Protein AF-A0A918GJ52-F1 (afdb_monomer_lite)

InterPro domains:
  IPR002933 Peptidase M20 [PF01546] (80-151)
  IPR011701 Major facilitator superfamily [PF07690] (220-352)
  IPR036259 MFS transporter superfamily [SSF103473] (216-361)
  IPR036264 Bacterial exopeptidase dimerisation domain [SSF55031] (168-223)
  IPR052030 Peptidase M20/M20A family hydrolases [PTHR30575] (4-223)

Radius of gyration: 31.85 Å; chains: 1; bounding box: 76×54×103 Å

pLDDT: mean 85.2, std 14.19, range [38.44, 98.62]

Organism: Streptomyces griseoviridis (NCBI:txid45398)

Secondary structure (DSSP, 8-state):
-HHHHHHHHHHHHHHTHHHHHHHHHHHHHS--BTT--HHHHHHTHHHHHHTT-EEEEEEETTEEEEEE---SEEEEEEE---BBTTTBSTT-HHHHHHHHHHHHHHHHTTHHHHTEEEEEEE---TTTT-HHHHHHHTTTTTT-SEEE-----SS--SS--PPP----------B---TTT-GGG-B-HHHHHHHHHHHHHHHGGGS-TT-------TT-THHHHHHHHHHHHHHH-HHHHHHHHHHHHHHHHHHHHHHHTT-HHHHHHHHHHHHHHHHHHHHHHHHHHHHHS-TTTHHHHHHHHHHHHHHHHTTHHHHHHHHHHHHH--TTTHHHHHHHHHHHHHHHHHHSPP-TTS-SS-GGGTTTS-----------

Sequence (380 aa):
MSGALKAAARAAVDRHAEELIALSERLHADPETAWEEHRAAASVPGLLDRAGFDVTAAYLDTAFHARFGSGPVRIALCAEYDALPGLGHACGHNLIAASSVGAALGLAAVADDAGLTVEVYGTPAEEGGGGKIEMLDRGAFTGVDLAMMVHPAPVDVAEARPFAVSHSRISCTGRSAHAAAYPETGINAADAFTVAQVAIGLLRQQLPASARVHGVVTHAGDALLVPVFGRLSDRVGREPVFVAATTALLVLSTPAFLLMRTGLAGTWIAGLLLGAILAAILGTYAVWSAEIFPTRTRQSGLSVAYNITAALFAGTVPYLMTVLVSATGSTLVPGPYLMVFATGGLAAALTLKETAGRALLRPEDVDGVPAGPRRRAGAA

Structure (mmCIF, N/CA/C/O backbone):
data_AF-A0A918GJ52-F1
#
_entry.id   AF-A0A918GJ52-F1
#
loop_
_atom_site.group_PDB
_atom_site.id
_atom_site.type_symbol
_atom_site.label_atom_id
_atom_site.label_alt_id
_atom_site.label_comp_id
_atom_site.label_asym_id
_atom_site.label_entity_id
_atom_site.label_seq_id
_atom_site.pdbx_PDB_ins_code
_atom_site.Cartn_x
_atom_site.Cartn_y
_atom_site.Cartn_z
_atom_site.occupancy
_atom_site.B_iso_or_equiv
_atom_site.auth_seq_id
_atom_site.auth_comp_id
_atom_site.auth_asym_id
_atom_site.auth_atom_id
_atom_site.pdbx_PDB_model_num
ATOM 1 N N . MET A 1 1 ? -16.037 5.604 40.575 1.00 59.56 1 MET A N 1
ATOM 2 C CA . MET A 1 1 ? -16.653 5.085 39.333 1.00 59.56 1 MET A CA 1
ATOM 3 C C . MET A 1 1 ? -15.632 4.785 38.241 1.00 59.56 1 MET A C 1
ATOM 5 O O . MET A 1 1 ? -15.554 3.632 37.849 1.00 59.56 1 MET A O 1
ATOM 9 N N . SER A 1 2 ? -14.797 5.736 37.794 1.00 75.75 2 SER A N 1
ATOM 10 C CA . SER A 1 2 ? -13.899 5.501 36.641 1.00 75.75 2 SER A CA 1
ATOM 11 C C . SER A 1 2 ? -12.912 4.333 36.806 1.00 75.75 2 SER A C 1
ATOM 13 O O . SER A 1 2 ? -12.645 3.625 35.842 1.00 75.75 2 SER A O 1
ATOM 15 N N . GLY A 1 3 ? -12.397 4.085 38.017 1.00 91.56 3 GLY A N 1
ATOM 16 C CA . GLY A 1 3 ? -11.470 2.974 38.274 1.00 91.56 3 GLY A CA 1
ATOM 17 C C . GLY A 1 3 ? -12.088 1.584 38.081 1.00 91.56 3 GLY A C 1
ATOM 18 O O . GLY A 1 3 ? -11.428 0.701 37.541 1.00 91.56 3 GLY A O 1
ATOM 19 N N . ALA A 1 4 ? -13.357 1.403 38.463 1.00 94.62 4 ALA A N 1
ATOM 20 C CA . ALA A 1 4 ? -14.058 0.128 38.311 1.00 94.62 4 ALA A CA 1
ATOM 21 C C . ALA A 1 4 ? -14.344 -0.180 36.834 1.00 94.62 4 ALA A C 1
ATOM 23 O O . ALA A 1 4 ? -14.074 -1.288 36.383 1.00 94.62 4 ALA A O 1
ATOM 24 N N . LEU A 1 5 ? -14.782 0.824 36.065 1.00 96.12 5 LEU A N 1
ATOM 25 C CA . LEU A 1 5 ? -15.005 0.685 34.622 1.00 96.12 5 LEU A CA 1
ATOM 26 C C . LEU A 1 5 ? -13.702 0.371 33.877 1.00 96.12 5 LEU A C 1
ATOM 28 O O . LEU A 1 5 ? -13.667 -0.536 33.054 1.00 96.12 5 LEU A O 1
ATOM 32 N N . LYS A 1 6 ? -12.596 1.047 34.219 1.00 96.12 6 LYS A N 1
ATOM 33 C CA . LYS A 1 6 ? -11.273 0.734 33.649 1.00 96.12 6 LYS A CA 1
ATOM 34 C C . LYS A 1 6 ? -10.847 -0.709 33.931 1.00 96.12 6 LYS A C 1
ATOM 36 O O . LYS A 1 6 ? -10.320 -1.371 33.041 1.00 96.12 6 LYS A O 1
ATOM 41 N N . ALA A 1 7 ? -11.074 -1.199 35.150 1.00 97.50 7 ALA A N 1
ATOM 42 C CA . ALA A 1 7 ? -10.761 -2.578 35.512 1.00 97.50 7 ALA A CA 1
ATOM 43 C C . ALA A 1 7 ? -11.649 -3.589 34.766 1.00 97.50 7 ALA A C 1
ATOM 45 O O . ALA A 1 7 ? -11.137 -4.595 34.282 1.00 97.50 7 ALA A O 1
ATOM 46 N N . ALA A 1 8 ? -12.948 -3.306 34.624 1.00 97.25 8 ALA A N 1
ATOM 47 C CA . ALA A 1 8 ? -13.889 -4.152 33.890 1.00 97.25 8 ALA A CA 1
ATOM 48 C C . ALA A 1 8 ? -13.548 -4.235 32.393 1.00 97.25 8 ALA A C 1
ATOM 50 O O . ALA A 1 8 ? -13.480 -5.336 31.846 1.00 97.25 8 ALA A O 1
ATOM 51 N N . ALA A 1 9 ? -13.250 -3.094 31.764 1.00 97.31 9 ALA A N 1
ATOM 52 C CA . ALA A 1 9 ? -12.813 -3.034 30.372 1.00 97.31 9 ALA A CA 1
ATOM 53 C C . ALA A 1 9 ? -11.511 -3.819 30.159 1.00 97.31 9 ALA A C 1
ATOM 55 O O . ALA A 1 9 ? -11.430 -4.648 29.257 1.00 97.31 9 ALA A O 1
ATOM 56 N N . ARG A 1 10 ? -10.512 -3.640 31.037 1.00 97.81 10 ARG A N 1
ATOM 57 C CA . ARG A 1 10 ? -9.260 -4.409 30.974 1.00 97.81 10 ARG A CA 1
ATOM 58 C C . ARG A 1 10 ? -9.504 -5.911 31.115 1.00 97.81 10 ARG A C 1
ATOM 60 O O . ARG A 1 10 ? -8.998 -6.682 30.312 1.00 97.81 10 ARG A O 1
ATOM 67 N N . ALA A 1 11 ? -10.319 -6.319 32.085 1.00 97.94 11 ALA A N 1
ATOM 68 C CA . ALA A 1 11 ? -10.653 -7.725 32.275 1.00 97.94 11 ALA A CA 1
ATOM 69 C C . ALA A 1 11 ? -11.379 -8.320 31.056 1.00 97.94 11 ALA A C 1
ATOM 71 O O . ALA A 1 11 ? -11.244 -9.510 30.797 1.00 97.94 11 ALA A O 1
ATOM 72 N N . ALA A 1 12 ? -12.159 -7.525 30.317 1.00 96.81 12 ALA A N 1
ATOM 73 C CA . ALA A 1 12 ? -12.773 -7.964 29.067 1.00 96.81 12 ALA A CA 1
ATOM 74 C C . ALA A 1 12 ? -11.740 -8.182 27.957 1.00 96.81 12 ALA A C 1
ATOM 76 O O . ALA A 1 12 ? -11.784 -9.224 27.310 1.00 96.81 12 ALA A O 1
ATOM 77 N N . VAL A 1 13 ? -10.771 -7.276 27.800 1.00 97.62 13 VAL A N 1
ATOM 78 C CA . VAL A 1 13 ? -9.649 -7.470 26.865 1.00 97.62 13 VAL A CA 1
ATOM 79 C C . VAL A 1 13 ? -8.852 -8.726 27.225 1.00 97.62 13 VAL A C 1
ATOM 81 O O . VAL A 1 13 ? -8.624 -9.571 26.364 1.00 97.62 13 VAL A O 1
ATOM 84 N N . ASP A 1 14 ? -8.500 -8.891 28.504 1.00 97.75 14 ASP A N 1
ATOM 85 C CA . ASP A 1 14 ? -7.711 -10.031 28.985 1.00 97.75 14 ASP A CA 1
ATOM 86 C C . ASP A 1 14 ? -8.428 -11.375 28.732 1.00 97.75 14 ASP A C 1
ATOM 88 O O . ASP A 1 14 ? -7.779 -12.364 28.397 1.00 97.75 14 ASP A O 1
ATOM 92 N N . ARG A 1 15 ? -9.769 -11.423 28.821 1.00 97.50 15 ARG A N 1
ATOM 93 C CA . ARG A 1 15 ? -10.560 -12.632 28.506 1.00 97.50 15 ARG A CA 1
ATOM 94 C C . ARG A 1 15 ? -10.493 -13.044 27.036 1.00 97.50 15 ARG A C 1
ATOM 96 O O . ARG A 1 15 ? -10.606 -14.232 26.757 1.00 97.50 15 ARG A O 1
ATOM 103 N N . HIS A 1 16 ? -10.325 -12.094 26.120 1.00 97.19 16 HIS A N 1
ATOM 104 C CA . HIS A 1 16 ? -10.247 -12.358 24.681 1.00 97.19 16 HIS A CA 1
ATOM 105 C C . HIS A 1 16 ? -8.806 -12.401 24.155 1.00 97.19 16 HIS A C 1
ATOM 107 O O . HIS A 1 16 ? -8.606 -12.505 22.947 1.00 97.19 16 HIS A O 1
ATOM 113 N N . ALA A 1 17 ? -7.792 -12.337 25.027 1.00 96.81 17 ALA A N 1
ATOM 114 C CA . ALA A 1 17 ? -6.392 -12.211 24.624 1.00 96.81 17 ALA A CA 1
ATOM 115 C C . ALA A 1 17 ? -5.947 -13.293 23.622 1.00 96.81 17 ALA A C 1
ATOM 117 O O . ALA A 1 17 ? -5.340 -12.965 22.605 1.00 96.81 17 ALA A O 1
ATOM 118 N N . GLU A 1 18 ? -6.296 -14.561 23.858 1.00 97.94 18 GLU A N 1
ATOM 119 C CA . GLU A 1 18 ? -5.947 -15.661 22.946 1.00 97.94 18 GLU A CA 1
ATOM 120 C C . GLU A 1 18 ? -6.621 -15.517 21.572 1.00 97.94 18 GLU A C 1
ATOM 122 O O . GLU A 1 18 ? -5.976 -15.710 20.542 1.00 97.94 18 GLU A O 1
ATOM 127 N N . GLU A 1 19 ? -7.896 -15.115 21.527 1.00 97.38 19 GLU A N 1
ATOM 128 C CA . GLU A 1 19 ? -8.620 -14.892 20.268 1.00 97.38 19 GLU A CA 1
ATOM 129 C C . GLU A 1 19 ? -8.055 -13.703 19.479 1.00 97.38 19 GLU A C 1
ATOM 131 O O . GLU A 1 19 ? -7.977 -13.764 18.249 1.00 97.38 19 GLU A O 1
ATOM 136 N N . LEU A 1 20 ? -7.648 -12.638 20.178 1.00 98.06 20 LEU A N 1
ATOM 137 C CA . LEU A 1 20 ? -7.054 -11.435 19.591 1.00 98.06 20 LEU A CA 1
ATOM 138 C C . LEU A 1 20 ? -5.656 -11.714 19.027 1.00 98.06 20 LEU A C 1
ATOM 140 O O . LEU A 1 20 ? -5.352 -11.299 17.907 1.00 98.06 20 LEU A O 1
ATOM 144 N N . ILE A 1 21 ? -4.826 -12.462 19.761 1.00 98.12 21 ILE A N 1
ATOM 145 C CA . ILE A 1 21 ? -3.513 -12.912 19.279 1.00 98.12 21 ILE A CA 1
ATOM 146 C C . ILE A 1 21 ? -3.699 -13.801 18.048 1.00 98.12 21 ILE A C 1
ATOM 148 O O . ILE A 1 21 ? -3.094 -13.539 17.011 1.00 98.12 21 ILE A O 1
ATOM 152 N N . ALA A 1 22 ? -4.614 -14.771 18.108 1.00 97.88 22 ALA A N 1
ATOM 153 C CA . ALA A 1 22 ? -4.893 -15.649 16.979 1.00 97.88 22 ALA A CA 1
ATOM 154 C C . ALA A 1 22 ? -5.447 -14.889 15.759 1.00 97.88 22 ALA A C 1
ATOM 156 O O . ALA A 1 22 ? -5.176 -15.274 14.624 1.00 97.88 22 ALA A O 1
ATOM 157 N N . LEU A 1 23 ? -6.232 -13.820 15.955 1.00 97.31 23 LEU A N 1
ATOM 158 C CA . LEU A 1 23 ? -6.666 -12.941 14.865 1.00 97.31 23 LEU A CA 1
ATOM 159 C C . LEU A 1 23 ? -5.468 -12.259 14.197 1.00 97.31 23 LEU A C 1
ATOM 161 O O . LEU A 1 23 ? -5.332 -12.350 12.979 1.00 97.31 23 LEU A O 1
ATOM 165 N N . SER A 1 24 ? -4.589 -11.639 14.985 1.00 98.25 24 SER A N 1
ATOM 166 C CA . SER A 1 24 ? -3.364 -11.012 14.477 1.00 98.25 24 SER A CA 1
ATOM 167 C C . SER A 1 24 ? -2.482 -12.008 13.717 1.00 98.25 24 SER A C 1
ATOM 169 O O . SER A 1 24 ? -2.021 -11.706 12.619 1.00 98.25 24 SER A O 1
ATOM 171 N N . GLU A 1 25 ? -2.271 -13.209 14.259 1.00 98.00 25 GLU A N 1
ATOM 172 C CA . GLU A 1 25 ? -1.445 -14.245 13.628 1.00 98.00 25 GLU A CA 1
ATOM 173 C C . GLU A 1 25 ? -2.047 -14.751 12.312 1.00 98.00 25 GLU A C 1
ATOM 175 O O . GLU A 1 25 ? -1.311 -14.956 11.347 1.00 98.00 25 GLU A O 1
ATOM 180 N N . ARG A 1 26 ? -3.377 -14.908 12.238 1.00 97.44 26 ARG A N 1
ATOM 181 C CA . ARG A 1 26 ? -4.060 -15.288 10.991 1.00 97.44 26 ARG A CA 1
ATOM 182 C C . ARG A 1 26 ? -3.911 -14.225 9.911 1.00 97.44 26 ARG A C 1
ATOM 184 O O . ARG A 1 26 ? -3.559 -14.577 8.793 1.00 97.44 26 ARG A O 1
ATOM 191 N N . LEU A 1 27 ? -4.139 -12.954 10.249 1.00 97.44 27 LEU A N 1
ATOM 192 C CA . LEU A 1 27 ? -3.938 -11.845 9.310 1.00 97.44 27 LEU A CA 1
ATOM 193 C C . LEU A 1 27 ? -2.477 -11.792 8.848 1.00 97.44 27 LEU A C 1
ATOM 195 O O . LEU A 1 27 ? -2.196 -11.737 7.659 1.00 97.44 27 LEU A O 1
ATOM 199 N N . HIS A 1 28 ? -1.530 -11.921 9.783 1.00 97.38 28 HIS A N 1
ATOM 200 C CA . HIS A 1 28 ? -0.105 -11.951 9.464 1.00 97.38 28 HIS A CA 1
ATOM 201 C C . HIS A 1 28 ? 0.278 -13.092 8.502 1.00 97.38 28 HIS A C 1
ATOM 203 O O . HIS A 1 28 ? 1.144 -12.913 7.645 1.00 97.38 28 HIS A O 1
ATOM 209 N N . ALA A 1 29 ? -0.337 -14.268 8.651 1.00 96.62 29 ALA A N 1
ATOM 210 C CA . ALA A 1 29 ? -0.063 -15.440 7.824 1.00 96.62 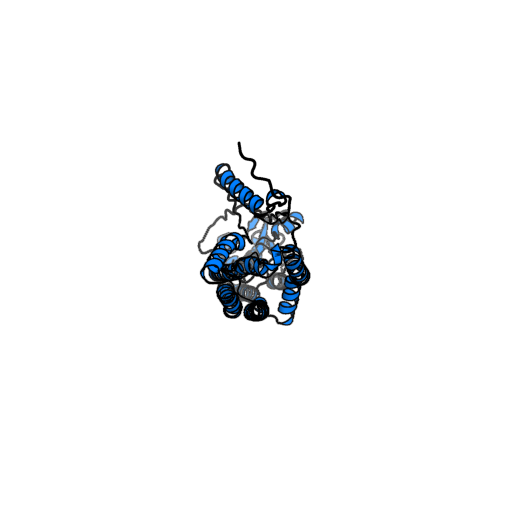29 ALA A CA 1
ATOM 211 C C . ALA A 1 29 ? -0.669 -15.364 6.412 1.00 96.62 29 ALA A C 1
ATOM 213 O O . ALA A 1 29 ? -0.198 -16.074 5.523 1.00 96.62 29 ALA A O 1
ATOM 214 N N . ASP A 1 30 ? -1.681 -14.521 6.204 1.00 95.88 30 ASP A N 1
ATOM 215 C CA . ASP A 1 30 ? -2.433 -14.417 4.954 1.00 95.88 30 ASP A CA 1
ATOM 216 C C . ASP A 1 30 ? -2.515 -12.959 4.462 1.00 95.88 30 ASP A C 1
ATOM 218 O O . ASP A 1 30 ? -3.587 -12.354 4.474 1.00 95.88 30 ASP A O 1
ATOM 222 N N . PRO A 1 31 ? -1.375 -12.362 4.064 1.00 95.88 31 PRO A N 1
ATOM 223 C CA . PRO A 1 31 ? -1.321 -10.953 3.705 1.00 95.88 31 PRO A CA 1
ATOM 224 C C . PRO A 1 31 ? -2.052 -10.674 2.386 1.00 95.88 31 PRO A C 1
ATOM 226 O O . PRO A 1 31 ? -1.733 -11.256 1.345 1.00 95.88 31 PRO A O 1
ATOM 229 N N . GLU A 1 32 ? -2.963 -9.706 2.411 1.00 97.19 32 GLU A N 1
ATOM 230 C CA . GLU A 1 32 ? -3.668 -9.183 1.239 1.00 97.19 32 GLU A CA 1
ATOM 231 C C . GLU A 1 32 ? -3.348 -7.696 1.054 1.00 97.19 32 GLU A C 1
ATOM 233 O O . GLU A 1 32 ? -3.279 -6.943 2.020 1.00 97.19 32 GLU A O 1
ATOM 238 N N . THR A 1 33 ? -3.093 -7.266 -0.179 1.00 95.12 33 THR A N 1
ATOM 239 C CA . THR A 1 33 ? -2.672 -5.887 -0.470 1.00 95.12 33 THR A CA 1
ATOM 240 C C . THR A 1 33 ? -3.850 -4.928 -0.575 1.00 95.12 33 THR A C 1
ATOM 242 O O . THR A 1 33 ? -4.980 -5.368 -0.754 1.00 95.12 33 THR A O 1
ATOM 245 N N . ALA A 1 34 ? -3.554 -3.625 -0.549 1.00 93.94 34 ALA A N 1
ATOM 246 C CA . ALA A 1 34 ? -4.511 -2.540 -0.760 1.00 93.94 34 ALA A CA 1
ATOM 247 C C . ALA A 1 34 ? -5.599 -2.872 -1.807 1.00 93.94 34 ALA A C 1
ATOM 249 O O . ALA A 1 34 ? -5.269 -3.148 -2.962 1.00 93.94 34 ALA A O 1
ATOM 250 N N . TRP A 1 35 ? -6.867 -2.795 -1.389 1.00 95.88 35 TRP A N 1
ATOM 251 C CA . TRP A 1 35 ? -8.102 -3.091 -2.142 1.00 95.88 35 TRP A CA 1
ATOM 252 C C . TRP A 1 35 ? -8.388 -4.560 -2.484 1.00 95.88 35 TRP A C 1
ATOM 254 O O . TRP A 1 35 ? -9.430 -4.852 -3.063 1.00 95.88 35 TRP A O 1
ATOM 264 N N . GLU A 1 36 ? -7.517 -5.484 -2.092 1.00 96.69 36 GLU A N 1
ATOM 265 C CA . GLU A 1 36 ? -7.666 -6.927 -2.318 1.00 96.69 36 GLU A CA 1
ATOM 266 C C . GLU A 1 36 ? -7.861 -7.693 -0.993 1.00 96.69 36 GLU A C 1
ATOM 268 O O . GLU A 1 36 ? -7.778 -8.920 -0.958 1.00 96.69 36 GLU A O 1
ATOM 273 N N . GLU A 1 37 ? -8.112 -6.986 0.117 1.00 96.81 37 GLU A N 1
ATOM 274 C CA . GLU A 1 37 ? -8.183 -7.506 1.491 1.00 96.81 37 GLU A CA 1
ATOM 275 C C . GLU A 1 37 ? -9.500 -8.221 1.824 1.00 96.81 37 GLU A C 1
ATOM 277 O O . GLU A 1 37 ? -10.103 -8.024 2.883 1.00 96.81 37 GLU A O 1
ATOM 282 N N . HIS A 1 38 ? -9.994 -9.045 0.902 1.00 96.94 38 HIS A N 1
ATOM 283 C CA . HIS A 1 38 ? -11.301 -9.684 1.014 1.00 96.94 38 HIS A CA 1
ATOM 284 C C . HIS A 1 38 ? -11.382 -10.668 2.188 1.00 96.94 38 HIS A C 1
ATOM 286 O O . HIS A 1 38 ? -12.393 -10.710 2.895 1.00 96.94 38 HIS A O 1
ATOM 292 N N . ARG A 1 39 ? -10.337 -11.472 2.418 1.00 96.31 39 ARG A N 1
ATOM 293 C CA . ARG A 1 39 ? -10.314 -12.464 3.505 1.00 96.31 39 ARG A CA 1
ATOM 294 C C . ARG A 1 39 ? -10.105 -11.788 4.855 1.00 96.31 39 ARG A C 1
ATOM 296 O O . ARG A 1 39 ? -10.762 -12.160 5.833 1.00 96.31 39 ARG A O 1
ATOM 303 N N . ALA A 1 40 ? -9.265 -10.762 4.917 1.00 96.25 40 ALA A N 1
ATOM 304 C CA . ALA A 1 40 ? -9.108 -9.930 6.100 1.00 96.25 40 ALA A CA 1
ATOM 305 C C . ALA A 1 40 ? -10.436 -9.245 6.472 1.00 96.25 40 ALA A C 1
ATOM 307 O O . ALA A 1 40 ? -10.935 -9.448 7.582 1.00 96.25 40 ALA A O 1
ATOM 308 N N . ALA A 1 41 ? -11.077 -8.549 5.528 1.00 96.75 41 ALA A N 1
ATOM 309 C CA . ALA A 1 41 ? -12.350 -7.857 5.741 1.00 96.75 41 ALA A CA 1
ATOM 310 C C . ALA A 1 41 ? -13.494 -8.802 6.152 1.00 96.75 41 ALA A C 1
ATOM 312 O O . ALA A 1 41 ? -14.368 -8.410 6.925 1.00 96.75 41 ALA A O 1
ATOM 313 N N . ALA A 1 42 ? -13.480 -10.055 5.686 1.00 94.56 42 ALA A N 1
ATOM 314 C CA . ALA A 1 42 ? -14.445 -11.072 6.102 1.00 94.56 42 ALA A CA 1
ATOM 315 C C . ALA A 1 42 ? -14.150 -11.663 7.495 1.00 94.56 42 ALA A C 1
ATOM 317 O O . ALA A 1 42 ? -15.072 -12.061 8.207 1.00 94.56 42 ALA A O 1
ATOM 318 N N . SER A 1 43 ? -12.878 -11.751 7.896 1.00 93.62 43 SER A N 1
ATOM 319 C CA . SER A 1 43 ? -12.470 -12.451 9.123 1.00 93.62 43 SER A CA 1
ATOM 320 C C . SER A 1 43 ? -12.452 -11.567 10.372 1.00 93.62 43 SER A C 1
ATOM 322 O O . SER A 1 43 ? -12.854 -12.026 11.445 1.00 93.62 43 SER A O 1
ATOM 324 N N . VAL A 1 44 ? -12.020 -10.308 10.248 1.00 96.38 44 VAL A N 1
ATOM 325 C CA . VAL A 1 44 ? -11.912 -9.352 11.363 1.00 96.38 44 VAL A CA 1
ATOM 326 C C . VAL A 1 44 ? -13.239 -9.141 12.107 1.00 96.38 44 VAL A C 1
ATOM 328 O O . VAL A 1 44 ? -13.241 -9.276 13.337 1.00 96.38 44 VAL A O 1
ATOM 331 N N . PRO A 1 45 ? -14.383 -8.870 11.444 1.00 96.75 45 PRO A N 1
ATOM 332 C CA . PRO A 1 45 ? -15.624 -8.597 12.163 1.00 96.75 45 PRO A CA 1
ATOM 333 C C . PRO A 1 45 ? -16.209 -9.830 12.863 1.00 96.75 45 PRO A C 1
ATOM 335 O O . PRO A 1 45 ? -17.052 -9.678 13.741 1.00 96.75 45 PRO A O 1
ATOM 33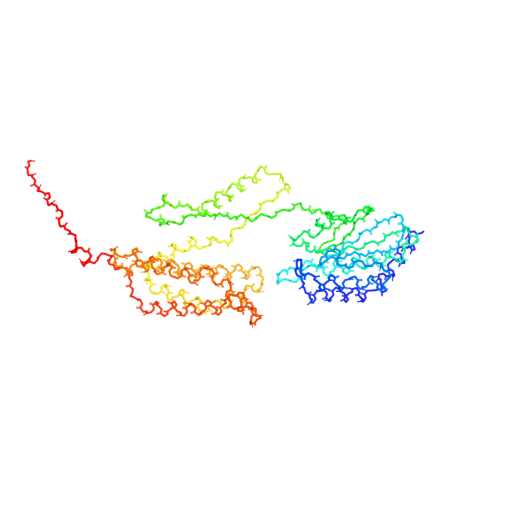8 N N . GLY A 1 46 ? -15.747 -11.046 12.548 1.00 95.31 46 GLY A N 1
ATOM 339 C CA . GLY A 1 46 ? -16.299 -12.273 13.123 1.00 95.31 46 GLY A CA 1
ATOM 340 C C . GLY A 1 46 ? -16.174 -12.363 14.649 1.00 95.31 46 GLY A C 1
ATOM 341 O O . GLY A 1 46 ? -17.006 -13.003 15.288 1.00 95.31 46 GLY A O 1
ATOM 342 N N . LEU A 1 47 ? -15.155 -11.743 15.259 1.00 93.88 47 LEU A N 1
ATOM 343 C CA . LEU A 1 47 ? -15.046 -11.675 16.724 1.00 93.88 47 LEU A CA 1
ATOM 344 C C . LEU A 1 47 ? -16.011 -10.638 17.327 1.00 93.88 47 LEU A C 1
ATOM 346 O O . LEU A 1 47 ? -16.549 -10.866 18.407 1.00 93.88 47 LEU A O 1
ATOM 350 N N . LEU A 1 48 ? -16.263 -9.536 16.617 1.00 98.00 48 LEU A N 1
ATOM 351 C CA . LEU A 1 48 ? -17.218 -8.503 17.029 1.00 98.00 48 LEU A CA 1
ATOM 352 C C . LEU A 1 48 ? -18.658 -9.028 16.961 1.00 98.00 48 LEU A C 1
ATOM 354 O O . LEU A 1 48 ? -19.414 -8.855 17.912 1.00 98.00 48 LEU A O 1
ATOM 358 N N . ASP A 1 49 ? -19.006 -9.737 15.887 1.00 97.31 49 ASP A N 1
ATOM 359 C CA . ASP A 1 49 ? -20.318 -10.373 15.708 1.00 97.31 49 ASP A CA 1
ATOM 360 C C . ASP A 1 49 ? -20.634 -11.349 16.856 1.00 97.31 49 ASP A C 1
ATOM 362 O O . ASP A 1 49 ? -21.665 -11.244 17.519 1.00 97.31 49 ASP A O 1
ATOM 366 N N . ARG A 1 50 ? -19.679 -12.224 17.214 1.00 95.62 50 ARG A N 1
ATOM 367 C CA . ARG A 1 50 ? -19.822 -13.131 18.372 1.00 95.62 50 ARG A CA 1
ATOM 368 C C . ARG A 1 50 ? -19.978 -12.404 19.708 1.00 95.62 50 ARG A C 1
ATOM 370 O O . ARG A 1 50 ? -20.558 -12.965 20.635 1.00 95.62 50 ARG A O 1
ATOM 377 N N . ALA A 1 51 ? -19.452 -11.188 19.815 1.00 95.12 51 ALA A N 1
ATOM 378 C CA . ALA A 1 51 ? -19.592 -10.339 20.990 1.00 95.12 51 ALA A CA 1
ATOM 379 C C . ALA A 1 51 ? -20.882 -9.494 20.980 1.00 95.12 51 ALA A C 1
ATOM 381 O O . ALA A 1 51 ? -21.096 -8.704 21.897 1.00 95.12 51 ALA A O 1
ATOM 382 N N . GLY A 1 52 ? -21.751 -9.674 19.978 1.00 97.12 52 GLY A N 1
ATOM 383 C CA . GLY A 1 52 ? -23.056 -9.023 19.884 1.00 97.12 52 GLY A CA 1
ATOM 384 C C . GLY A 1 52 ? -23.039 -7.654 19.206 1.00 97.12 52 GLY A C 1
ATOM 385 O O . GLY A 1 52 ? -23.986 -6.890 19.382 1.00 97.12 52 GLY A O 1
ATOM 386 N N . PHE A 1 53 ? -21.980 -7.317 18.465 1.00 98.44 53 PHE A N 1
ATOM 387 C CA . PHE A 1 53 ? -21.989 -6.133 17.606 1.00 98.44 53 PHE A CA 1
ATOM 388 C C . PHE A 1 53 ? -22.900 -6.367 16.397 1.00 98.44 53 PHE A C 1
ATOM 390 O O . PHE A 1 53 ? -22.877 -7.433 15.792 1.00 98.44 53 PHE A O 1
ATOM 397 N N . ASP A 1 54 ? -23.643 -5.338 16.003 1.00 98.06 54 ASP A N 1
ATOM 398 C CA . ASP A 1 54 ? -24.344 -5.287 14.723 1.00 98.06 54 ASP A CA 1
ATOM 399 C C . ASP A 1 54 ? -23.329 -5.002 13.609 1.00 98.06 54 ASP A C 1
ATOM 401 O O . ASP A 1 54 ? -22.780 -3.898 13.531 1.00 98.06 54 ASP A O 1
ATOM 405 N N . VAL A 1 55 ? -23.017 -6.019 12.802 1.00 97.94 55 VAL A N 1
ATOM 406 C CA . VAL A 1 55 ? -21.995 -5.958 11.753 1.00 97.94 55 VAL A CA 1
ATOM 407 C C . VAL A 1 55 ? -22.638 -5.751 10.384 1.00 97.94 55 VAL A C 1
ATOM 409 O O . VAL A 1 55 ? -23.328 -6.615 9.850 1.00 97.94 55 VAL A O 1
ATOM 412 N N . THR A 1 56 ? -22.290 -4.637 9.749 1.00 96.12 56 THR A N 1
ATOM 413 C CA . THR A 1 56 ? -22.472 -4.406 8.316 1.00 96.12 56 THR A CA 1
ATOM 414 C C . THR A 1 56 ? -21.196 -4.801 7.573 1.00 96.12 56 THR A C 1
ATOM 416 O O . THR A 1 56 ? -20.224 -4.043 7.503 1.00 96.12 56 THR A O 1
ATOM 419 N N . ALA A 1 57 ? -21.193 -6.011 7.017 1.00 90.25 57 ALA A N 1
ATOM 420 C CA . ALA A 1 57 ? -20.148 -6.448 6.097 1.00 90.25 57 ALA A CA 1
ATOM 421 C C . ALA A 1 57 ? -20.240 -5.690 4.762 1.00 90.25 57 ALA A C 1
ATOM 423 O O . ALA A 1 57 ? -21.315 -5.225 4.381 1.00 90.25 57 ALA A O 1
ATOM 424 N N . ALA A 1 58 ? -19.119 -5.611 4.045 1.00 85.50 58 ALA A N 1
ATOM 425 C CA . ALA A 1 58 ? -19.034 -4.990 2.724 1.00 85.50 58 ALA A CA 1
ATOM 426 C C . ALA A 1 58 ? -19.557 -3.536 2.678 1.00 85.50 58 ALA A C 1
ATOM 428 O O . ALA A 1 58 ? -20.271 -3.142 1.757 1.00 85.50 58 ALA A O 1
ATOM 429 N N . TYR A 1 59 ? -19.197 -2.721 3.679 1.00 81.94 59 TYR A N 1
ATOM 430 C CA . TYR A 1 59 ? -19.451 -1.269 3.667 1.00 81.94 59 TYR A CA 1
ATOM 431 C C . TYR A 1 59 ? -18.830 -0.607 2.417 1.00 81.94 59 TYR A C 1
ATOM 433 O O . TYR A 1 59 ? -19.401 0.288 1.794 1.00 81.94 59 TYR A O 1
ATOM 441 N N . LEU A 1 60 ? -17.664 -1.127 2.038 1.00 90.31 60 LEU A N 1
ATOM 442 C CA . LEU A 1 60 ? -17.052 -1.134 0.710 1.00 90.31 60 LEU A CA 1
ATOM 443 C C . LEU A 1 60 ? -16.630 -2.583 0.435 1.00 90.31 60 LEU A C 1
ATOM 445 O O . LEU A 1 60 ? -16.622 -3.387 1.366 1.00 90.31 60 LEU A O 1
ATOM 449 N N . ASP A 1 61 ? -16.212 -2.912 -0.786 1.00 93.06 61 ASP A N 1
ATOM 450 C CA . ASP A 1 61 ? -15.847 -4.287 -1.174 1.00 93.06 61 ASP A CA 1
ATOM 451 C C . ASP A 1 61 ? -14.881 -4.984 -0.194 1.00 93.06 61 ASP A C 1
ATOM 453 O O . ASP A 1 61 ? -15.016 -6.182 0.060 1.00 93.06 61 ASP A O 1
ATOM 457 N N . THR A 1 62 ? -13.951 -4.233 0.407 1.00 96.75 62 THR A N 1
ATOM 458 C CA . THR A 1 62 ? -13.025 -4.716 1.445 1.00 96.75 62 THR A CA 1
ATOM 459 C C . THR A 1 62 ? -13.115 -3.921 2.751 1.00 96.75 62 THR A C 1
ATOM 461 O O . THR A 1 62 ? -12.150 -3.869 3.505 1.00 96.75 62 THR A O 1
ATOM 464 N N . ALA A 1 63 ? -14.265 -3.315 3.067 1.00 97.44 63 ALA A N 1
ATOM 465 C CA . ALA A 1 63 ? -14.510 -2.604 4.331 1.00 97.44 63 ALA A CA 1
ATOM 466 C C . ALA A 1 63 ? -15.701 -3.187 5.105 1.00 97.44 63 ALA A C 1
ATOM 468 O O . ALA A 1 63 ? -16.625 -3.762 4.529 1.00 97.44 63 ALA A O 1
ATOM 469 N N . PHE A 1 64 ? -15.730 -2.970 6.418 1.00 97.69 64 PHE A N 1
ATOM 470 C CA . PHE A 1 64 ? -16.879 -3.305 7.263 1.00 97.69 64 PHE A CA 1
ATOM 471 C C . PHE A 1 64 ? -17.163 -2.192 8.275 1.00 97.69 64 PHE A C 1
ATOM 473 O O . PHE A 1 64 ? -16.300 -1.369 8.585 1.00 97.69 64 PHE A O 1
ATOM 480 N N . HIS A 1 65 ? -18.371 -2.199 8.824 1.00 97.88 65 HIS A N 1
ATOM 481 C CA . HIS A 1 65 ? -18.759 -1.379 9.968 1.00 97.88 65 HIS A CA 1
ATOM 482 C C . HIS A 1 65 ? -19.408 -2.271 11.022 1.00 97.88 65 HIS A C 1
ATOM 484 O O . HIS A 1 65 ? -20.190 -3.150 10.682 1.00 97.88 65 HIS A O 1
ATOM 490 N N . ALA A 1 66 ? -19.068 -2.082 12.291 1.00 98.31 66 ALA A N 1
ATOM 491 C CA . ALA A 1 66 ? -19.664 -2.812 13.403 1.00 98.31 66 ALA A CA 1
ATOM 492 C C . ALA A 1 66 ? -20.080 -1.838 14.501 1.00 98.31 66 ALA A C 1
ATOM 494 O O . ALA A 1 66 ? -19.324 -0.918 14.810 1.00 98.31 66 ALA A O 1
ATOM 495 N N . ARG A 1 67 ? -21.244 -2.044 15.120 1.00 98.31 67 ARG A N 1
ATOM 496 C CA . ARG A 1 67 ? -21.780 -1.152 16.156 1.00 98.31 67 ARG A CA 1
ATOM 497 C C . ARG A 1 67 ? -22.269 -1.915 17.384 1.00 98.31 67 ARG A C 1
ATOM 499 O O . ARG A 1 67 ? -22.944 -2.927 17.260 1.00 98.31 67 ARG A O 1
ATOM 506 N N . PHE A 1 68 ? -22.003 -1.381 18.572 1.00 98.56 68 PHE A N 1
ATOM 507 C CA . PHE A 1 68 ? -22.527 -1.888 19.839 1.00 98.56 68 PHE A CA 1
ATOM 508 C C . PHE A 1 68 ? -23.004 -0.752 20.745 1.00 98.56 68 PHE A C 1
ATOM 510 O O . PHE A 1 68 ? -22.369 0.301 20.828 1.00 98.56 68 PHE A O 1
ATOM 517 N N . GLY A 1 69 ? -24.102 -0.983 21.462 1.00 97.31 69 GLY A N 1
ATOM 518 C CA . GLY A 1 69 ? -24.675 -0.020 22.397 1.00 97.31 69 GLY A CA 1
ATOM 519 C C . GLY A 1 69 ? -25.485 1.099 21.734 1.00 97.31 69 GLY A C 1
ATOM 520 O O . GLY A 1 69 ? -25.582 1.229 20.509 1.00 97.31 69 GLY A O 1
ATOM 521 N N . SER A 1 70 ? -26.106 1.908 22.587 1.00 96.75 70 SER A N 1
ATOM 522 C CA . SER A 1 70 ? -27.009 2.995 22.193 1.00 96.75 70 SER A CA 1
ATOM 523 C C . SER A 1 70 ? -26.803 4.266 23.016 1.00 96.75 70 SER A C 1
ATOM 525 O O . SER A 1 70 ? -27.693 5.115 23.085 1.00 96.75 70 SER A O 1
ATOM 527 N N . GLY A 1 71 ? -25.660 4.381 23.694 1.00 97.31 71 GLY A N 1
ATOM 528 C CA . GLY A 1 71 ? -25.335 5.543 24.505 1.00 97.31 71 GLY A CA 1
ATOM 529 C C . GLY A 1 71 ? -25.054 6.798 23.667 1.00 97.31 71 GLY A C 1
ATOM 530 O O . GLY A 1 71 ? -24.729 6.690 22.480 1.00 97.31 71 GLY A O 1
ATOM 531 N N . PRO A 1 72 ? -25.181 7.995 24.266 1.00 97.31 72 PRO A N 1
ATOM 532 C CA . PRO A 1 72 ? -25.058 9.262 23.550 1.00 97.31 72 PRO A CA 1
ATOM 533 C C . PRO A 1 72 ? -23.646 9.570 23.042 1.00 97.31 72 PRO A C 1
ATOM 535 O O . PRO A 1 72 ? -23.535 10.356 22.110 1.00 97.31 72 PRO A O 1
ATOM 538 N N . VAL A 1 73 ? -22.594 8.989 23.632 1.00 98.00 73 VAL A N 1
ATOM 539 C CA . VAL A 1 73 ? -21.204 9.230 23.211 1.00 98.00 73 VAL A CA 1
ATOM 540 C C . VAL A 1 73 ? -20.772 8.154 22.219 1.00 98.00 73 VAL A C 1
ATOM 542 O O . VAL A 1 73 ? -20.671 6.981 22.579 1.00 98.00 73 VAL A O 1
ATOM 545 N N . ARG A 1 74 ? -20.500 8.543 20.974 1.00 98.38 74 ARG A N 1
ATOM 546 C CA . ARG A 1 74 ? -20.137 7.646 19.869 1.00 98.38 74 ARG A CA 1
ATOM 547 C C . ARG A 1 74 ? -18.625 7.621 19.668 1.00 98.38 74 ARG A C 1
ATOM 549 O O . ARG A 1 74 ? -18.026 8.634 19.311 1.00 98.38 74 ARG A O 1
ATOM 556 N N . ILE A 1 75 ? -18.010 6.459 19.873 1.00 98.31 75 ILE A N 1
ATOM 557 C CA . ILE A 1 75 ? -16.564 6.255 19.718 1.00 98.31 75 ILE A CA 1
ATOM 558 C C . ILE A 1 75 ? -16.316 5.318 18.539 1.00 98.31 75 ILE A C 1
ATOM 560 O O . ILE A 1 75 ? -16.811 4.197 18.547 1.00 98.31 75 ILE A O 1
ATOM 564 N N . ALA A 1 76 ? -15.521 5.753 17.563 1.00 98.31 76 ALA A N 1
ATOM 565 C CA . ALA A 1 76 ? -15.075 4.944 16.436 1.00 98.31 76 ALA A CA 1
ATOM 566 C C . ALA A 1 76 ? -13.645 4.433 16.636 1.00 98.31 76 ALA A C 1
ATOM 568 O O . ALA A 1 76 ? -12.744 5.190 16.999 1.00 98.31 76 ALA A O 1
ATOM 569 N N . LEU A 1 77 ? -13.432 3.157 16.335 1.00 98.62 77 LEU A N 1
ATOM 570 C CA . LEU A 1 77 ? -12.132 2.497 16.319 1.00 98.62 77 LEU A CA 1
ATOM 571 C C . LEU A 1 77 ? -11.800 2.070 14.888 1.00 98.62 77 LEU A C 1
ATOM 573 O O . LEU A 1 77 ? -12.595 1.379 14.251 1.00 98.62 77 LEU A O 1
ATOM 577 N N . CYS A 1 78 ? -10.636 2.472 14.380 1.00 98.25 78 CYS A N 1
ATOM 578 C CA . CYS A 1 78 ? -10.196 2.111 13.029 1.00 98.25 78 CYS A CA 1
ATOM 579 C C . CYS A 1 78 ? -9.389 0.810 13.054 1.00 98.25 78 CYS A C 1
ATOM 581 O O . CYS A 1 78 ? -8.388 0.716 13.764 1.00 98.25 78 CYS A O 1
ATOM 583 N N . ALA A 1 79 ? -9.811 -0.187 12.283 1.00 98.19 79 ALA A N 1
ATOM 584 C CA . ALA A 1 79 ? -9.109 -1.450 12.102 1.00 98.19 79 ALA A CA 1
ATOM 585 C C . ALA A 1 79 ? -8.542 -1.514 10.678 1.00 98.19 79 ALA A C 1
ATOM 587 O O . ALA A 1 79 ? -9.293 -1.691 9.721 1.00 98.19 79 ALA A O 1
ATOM 588 N N . GLU A 1 80 ? -7.225 -1.379 10.549 1.00 98.19 80 GLU A N 1
ATOM 589 C CA . GLU A 1 80 ? -6.498 -1.526 9.282 1.00 98.19 80 GLU A CA 1
ATOM 590 C C . GLU A 1 80 ? -5.965 -2.948 9.149 1.00 98.19 80 GLU A C 1
ATOM 592 O O . GLU A 1 80 ? -5.623 -3.570 10.152 1.00 98.19 80 GLU A O 1
ATOM 597 N N . TYR A 1 81 ? -5.915 -3.477 7.928 1.00 97.88 81 TYR A N 1
ATOM 598 C CA . TYR A 1 81 ? -5.533 -4.871 7.674 1.00 97.88 81 TYR A CA 1
ATOM 599 C C . TYR A 1 81 ? -5.001 -5.113 6.258 1.00 97.88 81 TYR A C 1
ATOM 601 O O . TYR A 1 81 ? -4.914 -6.261 5.831 1.00 97.88 81 TYR A O 1
ATOM 609 N N . ASP A 1 82 ? -4.623 -4.068 5.527 1.00 97.88 82 ASP A N 1
ATOM 610 C CA . ASP A 1 82 ? -3.884 -4.215 4.278 1.00 97.88 82 ASP A CA 1
ATOM 611 C C . ASP A 1 82 ? -2.403 -4.515 4.530 1.00 97.88 82 ASP A C 1
ATOM 613 O O . ASP A 1 82 ? -1.815 -4.160 5.553 1.00 97.88 82 ASP A O 1
ATOM 617 N N . ALA A 1 83 ? -1.803 -5.243 3.599 1.00 93.62 83 ALA A N 1
ATOM 618 C CA . ALA A 1 83 ? -0.406 -5.629 3.610 1.00 93.62 83 ALA A CA 1
ATOM 619 C C . ALA A 1 83 ? 0.373 -4.934 2.489 1.00 93.62 83 ALA A C 1
ATOM 621 O O . ALA A 1 83 ? -0.164 -4.518 1.460 1.00 93.62 83 ALA A O 1
ATOM 622 N N . LEU A 1 84 ? 1.692 -4.882 2.658 1.00 81.19 84 LEU A N 1
ATOM 623 C CA . LEU A 1 84 ? 2.600 -4.329 1.665 1.00 81.19 84 LEU A CA 1
ATOM 624 C C . LEU A 1 84 ? 2.961 -5.383 0.601 1.00 81.19 84 LEU A C 1
ATOM 626 O O . LEU A 1 84 ? 3.329 -6.514 0.956 1.00 81.19 84 LEU A O 1
ATOM 630 N N . PRO A 1 85 ? 2.949 -5.032 -0.703 1.00 80.81 85 PRO A N 1
ATOM 631 C CA . PRO A 1 85 ? 3.328 -5.950 -1.774 1.00 80.81 85 PRO A CA 1
ATOM 632 C C . PRO A 1 85 ? 4.717 -6.570 -1.553 1.00 80.81 85 PRO A C 1
ATOM 634 O O . PRO A 1 85 ? 5.733 -5.877 -1.517 1.00 80.81 85 PRO A O 1
ATOM 637 N N . GLY A 1 86 ? 4.764 -7.897 -1.403 1.00 81.31 86 GLY A N 1
ATOM 638 C CA . GLY A 1 86 ? 6.005 -8.659 -1.213 1.00 81.31 86 GLY A CA 1
ATOM 639 C C . GLY A 1 86 ? 6.655 -8.555 0.175 1.00 81.31 86 GLY A C 1
ATOM 640 O O . GLY A 1 86 ? 7.659 -9.227 0.403 1.00 81.31 86 GLY A O 1
ATOM 641 N N . LEU A 1 87 ? 6.097 -7.760 1.094 1.00 75.69 87 LEU A N 1
ATOM 642 C CA . LEU A 1 87 ? 6.601 -7.582 2.464 1.00 75.69 87 LEU A CA 1
ATOM 643 C C . LEU A 1 87 ? 5.628 -8.087 3.538 1.00 75.69 87 LEU A C 1
ATOM 645 O O . LEU A 1 87 ? 6.015 -8.200 4.699 1.00 75.69 87 LEU A O 1
ATOM 649 N N . GLY A 1 88 ? 4.386 -8.405 3.166 1.00 88.50 88 GLY A N 1
ATOM 650 C CA . GLY A 1 88 ? 3.357 -8.811 4.119 1.00 88.50 88 GLY A CA 1
ATOM 651 C C . GLY A 1 88 ? 2.994 -7.666 5.064 1.00 88.50 88 GLY A C 1
ATOM 652 O O . GLY A 1 88 ? 3.068 -6.493 4.692 1.00 88.50 88 GLY A O 1
ATOM 653 N N . HIS A 1 89 ? 2.632 -7.986 6.305 1.00 92.12 89 HIS A N 1
ATOM 654 C CA . HIS A 1 89 ? 2.280 -6.989 7.320 1.00 92.12 89 HIS A CA 1
ATOM 655 C C . HIS A 1 89 ? 3.503 -6.327 7.977 1.00 92.12 89 HIS A C 1
ATOM 657 O O . HIS A 1 89 ? 3.568 -6.175 9.194 1.00 92.12 89 HIS A O 1
ATOM 663 N N . ALA A 1 90 ? 4.479 -5.888 7.181 1.00 84.69 90 ALA A N 1
ATOM 664 C CA . ALA A 1 90 ? 5.662 -5.194 7.694 1.00 84.69 90 ALA A CA 1
ATOM 665 C C . ALA A 1 90 ? 5.334 -3.848 8.377 1.00 84.69 90 ALA A C 1
ATOM 667 O O . ALA A 1 90 ? 6.098 -3.410 9.234 1.00 84.69 90 ALA A O 1
ATOM 668 N N . CYS A 1 91 ? 4.198 -3.225 8.039 1.00 88.62 91 CYS A N 1
ATOM 669 C CA . CYS A 1 91 ? 3.666 -2.038 8.723 1.00 88.62 91 CYS A CA 1
ATOM 670 C C . CYS A 1 91 ? 2.851 -2.385 9.992 1.00 88.62 91 CYS A C 1
ATOM 672 O O . CYS A 1 91 ? 2.510 -1.524 10.795 1.00 88.62 91 CYS A O 1
ATOM 674 N N . GLY A 1 92 ? 2.576 -3.676 10.222 1.00 94.81 92 GLY A N 1
ATOM 675 C CA . GLY A 1 92 ? 1.917 -4.175 11.428 1.00 94.81 92 GLY A CA 1
ATOM 676 C C . GLY A 1 92 ? 0.397 -4.010 11.453 1.00 94.81 92 GLY A C 1
ATOM 677 O O . GLY A 1 92 ? -0.187 -4.031 12.534 1.00 94.81 92 GLY A O 1
ATOM 678 N N . HIS A 1 93 ? -0.269 -3.877 10.301 1.00 97.88 93 HIS A N 1
ATOM 679 C CA . HIS A 1 93 ? -1.726 -3.679 10.249 1.00 97.88 93 HIS A CA 1
ATOM 680 C C . HIS A 1 93 ? -2.503 -4.848 10.885 1.00 97.88 93 HIS A C 1
ATOM 682 O O . HIS A 1 93 ? -3.507 -4.637 11.553 1.00 97.88 93 HIS A O 1
ATOM 688 N N . ASN A 1 94 ? -1.968 -6.071 10.864 1.00 97.50 94 ASN A N 1
ATOM 689 C CA . ASN A 1 94 ? -2.507 -7.193 11.642 1.00 97.50 94 ASN A CA 1
ATOM 690 C C . ASN A 1 94 ? -2.635 -6.893 13.157 1.00 97.50 94 ASN A C 1
ATOM 692 O O . ASN A 1 94 ? -3.602 -7.315 13.796 1.00 97.50 94 ASN A O 1
ATOM 696 N N . LEU A 1 95 ? -1.686 -6.144 13.732 1.00 97.88 95 LEU A N 1
ATOM 697 C CA . LEU A 1 95 ? -1.721 -5.707 15.131 1.00 97.88 95 LEU A CA 1
ATOM 698 C C . LEU A 1 95 ? -2.713 -4.563 15.342 1.00 97.88 95 LEU A C 1
ATOM 700 O O . LEU A 1 95 ? -3.344 -4.513 16.398 1.00 97.88 95 LEU A O 1
ATOM 704 N N . ILE A 1 96 ? -2.861 -3.669 14.358 1.00 98.38 96 ILE A N 1
ATOM 705 C CA . ILE A 1 96 ? -3.840 -2.572 14.376 1.00 98.38 96 ILE A CA 1
ATOM 706 C C . ILE A 1 96 ? -5.250 -3.158 14.426 1.00 98.38 96 ILE A C 1
ATOM 708 O O . ILE A 1 96 ? -5.998 -2.860 15.356 1.00 98.38 96 ILE A O 1
ATOM 712 N N . ALA A 1 97 ? -5.585 -4.066 13.504 1.00 98.19 97 ALA A N 1
ATOM 713 C CA . ALA A 1 97 ? -6.870 -4.760 13.496 1.00 98.19 97 ALA A CA 1
ATOM 714 C C . ALA A 1 97 ? -7.168 -5.450 14.834 1.00 98.19 97 ALA A C 1
ATOM 716 O O . ALA A 1 97 ? -8.220 -5.215 15.431 1.00 98.19 97 ALA A O 1
ATOM 717 N N . ALA A 1 98 ? -6.237 -6.265 15.342 1.00 98.19 98 ALA A N 1
ATOM 718 C CA . ALA A 1 98 ? -6.437 -6.984 16.599 1.00 98.19 98 ALA A CA 1
ATOM 719 C C . ALA A 1 98 ? -6.584 -6.031 17.797 1.00 98.19 98 ALA A C 1
ATOM 721 O O . ALA A 1 98 ? -7.446 -6.234 18.650 1.00 98.19 98 ALA A O 1
ATOM 722 N N . SER A 1 99 ? -5.789 -4.961 17.848 1.00 98.25 99 SER A N 1
ATOM 723 C CA . SER A 1 99 ? -5.837 -3.971 18.929 1.00 98.25 99 SER A CA 1
ATOM 724 C C . SER A 1 99 ? -7.144 -3.173 18.916 1.00 98.25 99 SER A C 1
ATOM 726 O O . SER A 1 99 ? -7.740 -2.968 19.973 1.00 98.25 99 SER A O 1
ATOM 728 N N . SER A 1 100 ? -7.636 -2.782 17.738 1.00 98.50 100 SER A N 1
ATOM 729 C CA . SER A 1 100 ? -8.919 -2.087 17.584 1.00 98.50 100 SER A CA 1
ATOM 730 C C . SER A 1 100 ? -10.105 -2.982 17.940 1.00 98.50 100 SER A C 1
ATOM 732 O O . SER A 1 100 ? -11.005 -2.539 18.653 1.00 98.50 100 SER A O 1
ATOM 734 N N . VAL A 1 101 ? -10.086 -4.262 17.552 1.00 98.38 101 VAL A N 1
ATOM 735 C CA . VAL A 1 101 ? -11.103 -5.232 17.993 1.00 98.38 101 VAL A CA 1
ATOM 736 C C . VAL A 1 101 ? -11.044 -5.434 19.509 1.00 98.38 101 VAL A C 1
ATOM 738 O O . VAL A 1 101 ? -12.075 -5.382 20.173 1.00 98.38 101 VAL A O 1
ATOM 741 N N . GLY A 1 102 ? -9.853 -5.591 20.091 1.00 98.25 102 GLY A N 1
ATOM 742 C CA . GLY A 1 102 ? -9.691 -5.735 21.539 1.00 98.25 102 GLY A CA 1
ATOM 743 C C . GLY A 1 102 ? -10.224 -4.528 22.312 1.00 98.25 102 GLY A C 1
ATOM 744 O O . GLY A 1 102 ? -10.991 -4.688 23.262 1.00 98.25 102 GLY A O 1
ATOM 745 N N . ALA A 1 103 ? -9.893 -3.315 21.867 1.00 98.31 103 ALA A N 1
ATOM 746 C CA . ALA A 1 103 ? -10.426 -2.084 22.441 1.00 98.31 103 ALA A CA 1
ATOM 747 C C . ALA A 1 103 ? -11.959 -2.017 22.341 1.00 98.31 103 ALA A C 1
ATOM 749 O O . ALA A 1 103 ? -12.612 -1.632 23.312 1.00 98.31 103 ALA A O 1
ATOM 750 N N . ALA A 1 104 ? -12.539 -2.452 21.218 1.00 98.50 104 ALA A N 1
ATOM 751 C CA . ALA A 1 104 ? -13.985 -2.495 21.032 1.00 98.50 104 ALA A CA 1
ATOM 752 C C . ALA A 1 104 ? -14.663 -3.436 22.036 1.00 98.50 104 ALA A C 1
ATOM 754 O O . ALA A 1 104 ? -15.627 -3.039 22.687 1.00 98.50 104 ALA A O 1
ATOM 755 N N . LEU A 1 105 ? -14.126 -4.646 22.227 1.00 98.38 105 LEU A N 1
ATOM 756 C CA . LEU A 1 105 ? -14.630 -5.619 23.205 1.00 98.38 105 LEU A CA 1
ATOM 757 C C . LEU A 1 105 ? -14.517 -5.095 24.644 1.00 98.38 105 LEU A C 1
ATOM 759 O O . LEU A 1 105 ? -15.434 -5.257 25.451 1.00 98.38 105 LEU A O 1
ATOM 763 N N . GLY A 1 106 ? -13.405 -4.424 24.959 1.00 98.06 106 GLY A N 1
ATOM 764 C CA . GLY A 1 106 ? -13.197 -3.768 26.247 1.00 98.06 106 GLY A CA 1
ATOM 765 C C . GLY A 1 106 ? -14.229 -2.675 26.530 1.00 98.06 106 GLY A C 1
ATOM 766 O O . GLY A 1 106 ? -14.787 -2.625 27.626 1.00 98.06 106 GLY A O 1
ATOM 767 N N . LEU A 1 107 ? -14.505 -1.819 25.542 1.00 97.88 107 LEU A N 1
ATOM 768 C CA . LEU A 1 107 ? -15.499 -0.749 25.654 1.00 97.88 107 LEU A CA 1
ATOM 769 C C . LEU A 1 107 ? -16.933 -1.288 25.679 1.00 97.88 107 LEU A C 1
ATOM 771 O O . LEU A 1 107 ? -17.742 -0.786 26.454 1.00 97.88 107 LEU A O 1
ATOM 775 N N . ALA A 1 108 ? -17.241 -2.324 24.896 1.00 97.88 108 ALA A N 1
ATOM 776 C CA . ALA A 1 108 ? -18.557 -2.962 24.879 1.00 97.88 108 ALA A CA 1
ATOM 777 C C . ALA A 1 108 ? -18.959 -3.473 26.270 1.00 97.88 108 ALA A C 1
ATOM 779 O O . ALA A 1 108 ? -20.092 -3.271 26.698 1.00 97.88 108 ALA A O 1
ATOM 780 N N . ALA A 1 109 ? -18.009 -4.035 27.026 1.00 97.25 109 ALA A N 1
ATOM 781 C CA . ALA A 1 109 ? -18.245 -4.536 28.382 1.00 97.25 109 ALA A CA 1
ATOM 782 C C . ALA A 1 109 ? -18.649 -3.456 29.405 1.00 97.25 109 ALA A C 1
ATOM 784 O O . ALA A 1 109 ? -19.092 -3.794 30.501 1.00 97.25 109 ALA A O 1
ATOM 785 N N . VAL A 1 110 ? -18.465 -2.176 29.078 1.00 97.31 110 VAL A N 1
ATOM 786 C CA . VAL A 1 110 ? -18.810 -1.036 29.939 1.00 97.31 110 VAL A CA 1
ATOM 787 C C . VAL A 1 110 ? -19.707 -0.018 29.232 1.00 97.31 110 VAL A C 1
ATOM 789 O O . VAL A 1 110 ? -19.907 1.075 29.758 1.00 97.31 110 VAL A O 1
ATOM 792 N N . ALA A 1 111 ? -20.226 -0.343 28.043 1.00 97.25 111 ALA A N 1
ATOM 793 C CA . ALA A 1 111 ? -20.889 0.625 27.176 1.00 97.25 111 ALA A CA 1
ATOM 794 C C . ALA A 1 111 ? -22.136 1.232 27.829 1.00 97.25 111 ALA A C 1
ATOM 796 O O . ALA A 1 111 ? -22.285 2.452 27.814 1.00 97.25 111 ALA A O 1
ATOM 797 N N . ASP A 1 112 ? -22.975 0.416 28.468 1.00 96.06 112 ASP A N 1
ATOM 798 C CA . ASP A 1 112 ? -24.200 0.889 29.124 1.00 96.06 112 ASP A CA 1
ATOM 799 C C . ASP A 1 112 ? -23.889 1.807 30.316 1.00 96.06 112 ASP A C 1
ATOM 801 O O . ASP A 1 112 ? -24.391 2.930 30.389 1.00 96.06 112 ASP A O 1
ATOM 805 N N . ASP A 1 113 ? -22.990 1.377 31.207 1.00 96.19 113 ASP A N 1
ATOM 806 C CA . ASP A 1 113 ? -22.590 2.138 32.401 1.00 96.19 113 ASP A CA 1
ATOM 807 C C . ASP A 1 113 ? -21.875 3.455 32.059 1.00 96.19 113 ASP A C 1
ATOM 809 O O . ASP A 1 113 ? -21.921 4.421 32.828 1.00 96.19 113 ASP A O 1
ATOM 813 N N . ALA A 1 114 ? -21.175 3.488 30.923 1.00 95.81 114 ALA A N 1
ATOM 814 C CA . ALA A 1 114 ? -20.440 4.652 30.443 1.00 95.81 114 ALA A CA 1
ATOM 815 C C . ALA A 1 114 ? -21.228 5.496 29.424 1.00 95.81 114 ALA A C 1
ATOM 817 O O . ALA A 1 114 ? -20.731 6.543 29.007 1.00 95.81 114 ALA A O 1
ATOM 818 N N . GLY A 1 115 ? -22.439 5.082 29.035 1.00 97.00 115 GLY A N 1
ATOM 819 C CA . GLY A 1 115 ? -23.256 5.788 28.047 1.00 97.00 115 GLY A CA 1
ATOM 820 C C . GLY A 1 115 ? -22.606 5.854 26.661 1.00 97.00 115 GLY A C 1
ATOM 821 O O . GLY A 1 115 ? -22.656 6.897 26.006 1.00 97.00 115 GLY A O 1
ATOM 822 N N . LEU A 1 116 ? -22.005 4.753 26.209 1.00 98.00 116 LEU A N 1
ATOM 823 C CA . LEU A 1 116 ? -21.283 4.667 24.942 1.00 98.00 116 LEU A CA 1
ATOM 824 C C . LEU A 1 116 ? -22.106 3.990 23.840 1.00 98.00 116 LEU A C 1
ATOM 826 O O . LEU A 1 116 ? -22.876 3.058 24.072 1.00 98.00 116 LEU A O 1
ATOM 830 N N . THR A 1 117 ? -21.864 4.430 22.615 1.00 98.56 117 THR A N 1
ATOM 831 C CA . THR A 1 117 ? -22.028 3.630 21.404 1.00 98.56 117 THR A CA 1
ATOM 832 C C . THR A 1 117 ? -20.627 3.392 20.843 1.00 98.56 117 THR A C 1
ATOM 834 O O . THR A 1 117 ? -19.900 4.344 20.558 1.00 98.56 117 THR A O 1
ATOM 837 N N . VAL A 1 118 ? -20.231 2.131 20.711 1.00 98.62 118 VAL A N 1
ATOM 838 C CA . VAL A 1 118 ? -18.916 1.728 20.202 1.00 98.62 118 VAL A CA 1
ATOM 839 C C . VAL A 1 118 ? -19.065 1.333 18.742 1.00 98.62 118 VAL A C 1
ATOM 841 O O . VAL A 1 118 ? -19.904 0.501 18.408 1.00 98.62 118 VAL A O 1
ATOM 844 N N . GLU A 1 119 ? -18.249 1.916 17.877 1.00 98.50 119 GLU A N 1
ATOM 845 C CA . GLU A 1 119 ? -18.213 1.627 16.451 1.00 98.50 119 GLU A CA 1
ATOM 846 C C . GLU A 1 119 ? -16.819 1.155 16.046 1.00 98.50 119 GLU A C 1
ATOM 848 O O . GLU A 1 119 ? -15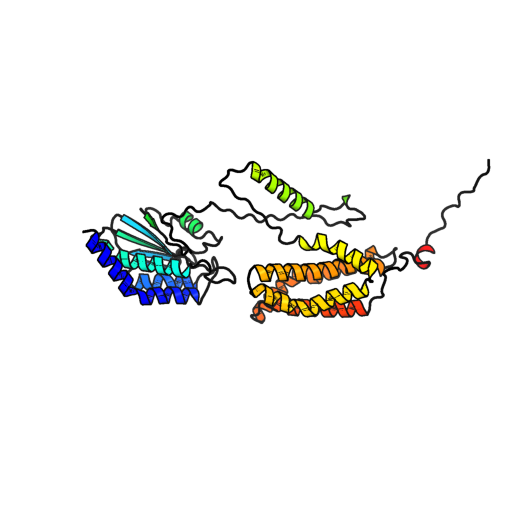.812 1.698 16.499 1.00 98.50 119 GLU A O 1
ATOM 853 N N . VAL A 1 120 ? -16.748 0.157 15.172 1.00 98.62 120 VAL A N 1
ATOM 854 C CA . VAL A 1 120 ? -15.500 -0.299 14.559 1.00 98.62 120 VAL A CA 1
ATOM 855 C C . VAL A 1 120 ? -15.636 -0.169 13.057 1.00 98.62 120 VAL A C 1
ATOM 857 O O . VAL A 1 120 ? -16.580 -0.690 12.467 1.00 98.62 120 VAL A O 1
ATOM 860 N N . TYR A 1 121 ? -14.687 0.524 12.446 1.00 98.44 121 TYR A N 1
ATOM 861 C CA . TYR A 1 121 ? -14.592 0.666 11.004 1.00 98.44 121 TYR A CA 1
ATOM 862 C C . TYR A 1 121 ? -13.411 -0.168 10.523 1.00 98.44 121 TYR A C 1
ATOM 864 O O . TYR A 1 121 ? -12.272 0.093 10.906 1.00 98.44 121 TYR A O 1
ATOM 872 N N . GLY A 1 122 ? -13.686 -1.169 9.690 1.00 98.06 122 GLY A N 1
ATOM 873 C CA . GLY A 1 122 ? -12.661 -1.833 8.899 1.00 98.06 122 GLY A CA 1
ATOM 874 C C . GLY A 1 122 ? -12.239 -0.911 7.770 1.00 98.06 122 GLY A C 1
ATOM 875 O O . GLY A 1 122 ? -13.046 -0.630 6.886 1.00 98.06 122 GLY A O 1
ATOM 876 N N . THR A 1 123 ? -11.018 -0.393 7.838 1.00 97.69 123 THR A N 1
ATOM 877 C CA . THR A 1 123 ? -10.522 0.655 6.944 1.00 97.69 123 THR A CA 1
ATOM 878 C C . THR A 1 123 ? -9.469 0.076 5.998 1.00 97.69 123 THR A C 1
ATOM 880 O O . THR A 1 123 ? -8.329 -0.106 6.432 1.00 97.69 123 THR A O 1
ATOM 883 N N . PRO A 1 124 ? -9.821 -0.225 4.734 1.00 96.62 124 PRO A N 1
ATOM 884 C CA . PRO A 1 124 ? -8.902 -0.858 3.792 1.00 96.62 124 PRO A CA 1
ATOM 885 C C . PRO A 1 124 ? -7.866 0.121 3.237 1.00 96.62 124 PRO A C 1
ATOM 887 O O . PRO A 1 124 ? -8.016 1.344 3.352 1.00 96.62 124 PRO A O 1
ATOM 890 N N . ALA A 1 125 ? -6.866 -0.439 2.554 1.00 95.25 125 ALA A N 1
ATOM 891 C CA . ALA A 1 125 ? -5.997 0.264 1.623 1.00 95.25 125 ALA A CA 1
ATOM 892 C C . ALA A 1 125 ? -5.349 1.547 2.186 1.00 95.25 125 ALA A C 1
ATOM 894 O O . ALA A 1 125 ? -5.393 2.609 1.549 1.00 95.25 125 ALA A O 1
ATOM 895 N N . GLU A 1 126 ? -4.778 1.476 3.390 1.00 94.06 126 GLU A N 1
ATOM 896 C CA . GLU A 1 126 ? -4.065 2.596 4.007 1.00 94.06 126 GLU A CA 1
ATOM 897 C C . GLU A 1 126 ? -2.790 2.942 3.229 1.00 94.06 126 GLU A C 1
ATOM 899 O O . GLU A 1 126 ? -2.558 4.128 2.974 1.00 94.06 126 GLU A O 1
ATOM 904 N N . GLU A 1 127 ? -2.069 1.929 2.728 1.00 87.69 127 GLU A N 1
ATOM 905 C CA . GLU A 1 127 ? -0.749 2.040 2.085 1.00 87.69 127 GLU A CA 1
ATOM 906 C C . GLU A 1 127 ? -0.833 2.599 0.647 1.00 87.69 127 GLU A C 1
ATOM 908 O O . GLU A 1 127 ? -0.425 1.987 -0.346 1.00 87.69 127 GLU A O 1
ATOM 913 N N . GLY A 1 128 ? -1.403 3.799 0.515 1.00 81.00 128 GLY A N 1
ATOM 914 C CA . GLY A 1 128 ? -1.522 4.562 -0.728 1.00 81.00 128 GLY A CA 1
ATOM 915 C C . GLY A 1 128 ? -2.814 4.341 -1.518 1.00 81.00 128 GLY A C 1
ATOM 916 O O . GLY A 1 128 ? -2.979 4.961 -2.570 1.00 81.00 128 GLY A O 1
ATOM 917 N N . GLY A 1 129 ? -3.735 3.501 -1.034 1.00 86.00 129 GLY A N 1
ATOM 918 C CA . GLY A 1 129 ? -5.018 3.245 -1.695 1.00 86.00 129 GLY A CA 1
ATOM 919 C C . GLY A 1 129 ? -6.144 4.204 -1.299 1.00 86.00 129 GLY A C 1
ATOM 920 O O . GLY A 1 129 ? -7.072 4.396 -2.081 1.00 86.00 129 GLY A O 1
ATOM 921 N N . GLY A 1 130 ? -6.043 4.850 -0.135 1.00 91.38 130 GLY A N 1
ATOM 922 C CA . GLY A 1 130 ? -6.954 5.912 0.293 1.00 91.38 130 GLY A CA 1
ATOM 923 C C . GLY A 1 130 ? -8.303 5.429 0.830 1.00 91.38 130 GLY A C 1
ATOM 924 O O . GLY A 1 130 ? -9.268 6.187 0.767 1.00 91.38 130 GLY A O 1
ATOM 925 N N . GLY A 1 131 ? -8.408 4.215 1.384 1.00 94.88 131 GLY A N 1
ATOM 926 C CA . GLY A 1 131 ? -9.710 3.645 1.761 1.00 94.88 131 GLY A CA 1
ATOM 927 C C . GLY A 1 131 ? -10.518 4.487 2.755 1.00 94.88 131 GLY A C 1
ATOM 928 O O . GLY A 1 131 ? -11.721 4.663 2.576 1.00 94.88 131 GLY A O 1
ATOM 929 N N . LYS A 1 132 ? -9.870 5.122 3.742 1.00 95.56 132 LYS A N 1
ATOM 930 C CA . LYS A 1 132 ? -10.552 6.055 4.664 1.00 95.56 132 LYS A CA 1
ATOM 931 C C . LYS A 1 132 ? -11.140 7.284 3.960 1.00 95.56 132 LYS A C 1
ATOM 933 O O . LYS A 1 132 ? -12.154 7.796 4.419 1.00 95.56 132 LYS A O 1
ATOM 938 N N . ILE A 1 133 ? -10.534 7.746 2.864 1.00 94.44 133 ILE A N 1
ATOM 939 C CA . ILE A 1 133 ? -11.049 8.873 2.071 1.00 94.44 133 ILE A CA 1
ATOM 940 C C . ILE A 1 133 ? -12.364 8.456 1.400 1.00 94.44 133 ILE A C 1
ATOM 942 O O . ILE A 1 133 ? -13.374 9.123 1.592 1.00 94.44 133 ILE A O 1
ATOM 946 N N . GLU A 1 134 ? -12.381 7.300 0.730 1.00 95.12 134 GLU A N 1
ATOM 947 C CA . GLU A 1 134 ? -13.594 6.757 0.094 1.00 95.12 134 GLU A CA 1
ATOM 948 C C . GLU A 1 134 ? -14.717 6.508 1.117 1.00 95.12 134 GLU A C 1
ATOM 950 O O . GLU A 1 134 ? -15.891 6.765 0.854 1.00 95.12 134 GLU A O 1
ATOM 955 N N . MET A 1 135 ? -14.366 6.038 2.318 1.00 96.06 135 MET A N 1
ATOM 956 C CA . MET A 1 135 ? -15.331 5.855 3.403 1.00 96.06 135 MET A CA 1
ATOM 957 C C . MET A 1 135 ? -15.915 7.190 3.885 1.00 96.06 135 MET A C 1
ATOM 959 O O . MET A 1 135 ? -17.131 7.290 4.064 1.00 96.06 135 MET A O 1
ATOM 963 N N . LEU A 1 136 ? -15.079 8.217 4.081 1.00 95.69 136 LEU A N 1
ATOM 964 C CA . LEU A 1 136 ? -15.525 9.557 4.481 1.00 95.69 136 LEU A CA 1
ATOM 965 C C . LEU A 1 136 ? -16.465 10.175 3.439 1.00 95.69 136 LEU A C 1
ATOM 967 O O . LEU A 1 136 ? -17.508 10.712 3.812 1.00 95.69 136 LEU A O 1
ATOM 971 N N . ASP A 1 137 ? -16.157 10.030 2.149 1.00 94.12 137 ASP A N 1
ATOM 972 C CA . ASP A 1 137 ? -16.994 10.536 1.052 1.00 94.12 137 ASP A CA 1
ATOM 973 C C . ASP A 1 137 ? -18.385 9.873 1.012 1.00 94.12 137 ASP A C 1
ATOM 975 O O . ASP A 1 137 ? -19.359 10.468 0.544 1.00 94.12 137 ASP A O 1
ATOM 979 N N . ARG A 1 138 ? -18.511 8.663 1.571 1.00 91.62 138 ARG A N 1
ATOM 980 C CA . ARG A 1 138 ? -19.779 7.926 1.726 1.00 91.62 138 ARG A CA 1
ATOM 981 C C . ARG A 1 138 ? -20.456 8.131 3.080 1.00 91.62 138 ARG A C 1
ATOM 983 O O . ARG A 1 138 ? -21.459 7.481 3.378 1.00 91.62 138 ARG A O 1
ATOM 990 N N . GLY A 1 139 ? -19.944 9.051 3.892 1.00 93.69 139 GLY A N 1
ATOM 991 C CA . GLY A 1 139 ? -20.534 9.428 5.171 1.00 93.69 139 GLY A CA 1
ATOM 992 C C . GLY A 1 139 ? -20.136 8.537 6.347 1.00 93.69 139 GLY A C 1
ATOM 993 O O . GLY A 1 139 ? -20.754 8.659 7.412 1.00 93.69 139 GLY A O 1
ATOM 994 N N . ALA A 1 140 ? -19.115 7.682 6.217 1.00 94.56 140 ALA A N 1
ATOM 995 C CA . ALA A 1 140 ? -18.520 7.017 7.376 1.00 94.56 140 ALA A CA 1
ATOM 996 C C . ALA A 1 140 ? -18.071 8.061 8.407 1.00 94.56 140 ALA A C 1
ATOM 998 O O . ALA A 1 140 ? -17.744 9.196 8.059 1.00 94.56 140 ALA A O 1
ATOM 999 N N . PHE A 1 141 ? -18.060 7.684 9.686 1.00 96.06 141 PHE A N 1
ATOM 1000 C CA . PHE A 1 141 ? -17.724 8.570 10.809 1.00 96.06 141 PHE A CA 1
ATOM 1001 C C . PHE A 1 141 ? -18.703 9.737 11.053 1.00 96.06 141 PHE A C 1
ATOM 1003 O O . PHE A 1 141 ? -18.499 10.522 11.981 1.00 96.06 141 PHE A O 1
ATOM 1010 N N . THR A 1 142 ? -19.803 9.856 10.299 1.00 95.44 142 THR A N 1
ATOM 1011 C CA . THR A 1 142 ? -20.788 10.924 10.527 1.00 95.44 142 THR A CA 1
ATOM 1012 C C . THR A 1 142 ? -21.424 10.814 11.917 1.00 95.44 142 THR A C 1
ATOM 1014 O O . THR A 1 142 ? -22.091 9.831 12.265 1.00 95.44 142 THR A O 1
ATOM 1017 N N . GLY A 1 143 ? -21.256 11.873 12.710 1.00 94.94 143 GLY A N 1
ATOM 1018 C CA . GLY A 1 143 ? -21.789 11.970 14.067 1.00 94.94 143 GLY A CA 1
ATOM 1019 C C . GLY A 1 143 ? -21.044 11.123 15.100 1.00 94.94 143 GLY A C 1
ATOM 1020 O O . GLY A 1 143 ? -21.621 10.847 16.145 1.00 94.94 143 GLY A O 1
ATOM 1021 N N . VAL A 1 144 ? -19.822 10.675 14.804 1.00 97.38 144 VAL A N 1
ATOM 1022 C CA . VAL A 1 144 ? -18.890 10.126 15.798 1.00 97.38 144 VAL A CA 1
ATOM 1023 C C . VAL A 1 144 ? -18.296 11.279 16.617 1.00 97.38 144 VAL A C 1
ATOM 1025 O O . VAL A 1 144 ? -17.883 12.284 16.043 1.00 97.38 144 VAL A O 1
ATOM 1028 N N . ASP A 1 145 ? -18.226 11.131 17.942 1.00 98.12 145 ASP A N 1
ATOM 1029 C CA . ASP A 1 145 ? -17.646 12.137 18.844 1.00 98.12 145 ASP A CA 1
ATOM 1030 C C . ASP A 1 145 ? -16.120 12.005 18.950 1.00 98.12 145 ASP A C 1
ATOM 1032 O O . ASP A 1 145 ? -15.409 13.007 19.029 1.00 98.12 145 ASP A O 1
ATOM 1036 N N . LEU A 1 146 ? -15.606 10.768 18.948 1.00 96.12 146 LEU A N 1
ATOM 1037 C CA . LEU A 1 146 ? -14.172 10.466 18.973 1.00 96.12 146 LEU A CA 1
ATOM 1038 C C . LEU A 1 146 ? -13.829 9.335 18.003 1.00 96.12 146 LEU A C 1
ATOM 1040 O O . LEU A 1 146 ? -14.455 8.282 18.049 1.00 96.12 146 LEU A O 1
ATOM 1044 N N . ALA A 1 147 ? -12.787 9.513 17.193 1.00 96.25 147 ALA A N 1
ATOM 1045 C CA . ALA A 1 147 ? -12.183 8.445 16.400 1.00 96.25 147 ALA A CA 1
ATOM 1046 C C . ALA A 1 147 ? -10.779 8.138 16.932 1.00 96.25 147 ALA A C 1
ATOM 1048 O O . ALA A 1 147 ? -10.006 9.055 17.218 1.00 96.25 147 ALA A O 1
ATOM 1049 N N . MET A 1 148 ? -10.455 6.857 17.095 1.00 95.12 148 MET A N 1
ATOM 1050 C CA . MET A 1 148 ? -9.205 6.411 17.703 1.00 95.12 148 MET A CA 1
ATOM 1051 C C . MET A 1 148 ? -8.595 5.239 16.936 1.00 95.12 148 MET A C 1
ATOM 1053 O O . MET A 1 148 ? -9.288 4.416 16.340 1.00 95.12 148 MET A O 1
ATOM 1057 N N . MET A 1 149 ? -7.270 5.159 16.995 1.00 95.19 149 MET A N 1
ATOM 1058 C CA . MET A 1 149 ? -6.466 4.099 16.404 1.00 95.19 149 MET A CA 1
ATOM 1059 C C . MET A 1 149 ? -5.129 4.035 17.143 1.00 95.19 149 MET A C 1
ATOM 1061 O O . MET A 1 149 ? -4.663 5.046 17.674 1.00 95.19 149 MET A O 1
ATOM 1065 N N . VAL A 1 150 ? -4.509 2.859 17.164 1.00 94.69 150 VAL A N 1
ATOM 1066 C CA . VAL A 1 150 ? -3.113 2.685 17.578 1.00 94.69 150 VAL A CA 1
ATOM 1067 C C . VAL A 1 150 ? -2.325 2.130 16.405 1.00 94.69 150 VAL A C 1
ATOM 1069 O O . VAL A 1 150 ? -2.850 1.320 15.649 1.00 94.69 150 VAL A O 1
ATOM 1072 N N . HIS A 1 151 ? -1.074 2.554 16.260 1.00 95.19 151 HIS A N 1
ATOM 1073 C CA . HIS A 1 151 ? -0.184 2.060 15.215 1.00 95.19 151 HIS A CA 1
ATOM 1074 C C . HIS A 1 151 ? 1.071 1.467 15.865 1.00 95.19 151 HIS A C 1
ATOM 1076 O O . HIS A 1 151 ? 1.688 2.146 16.692 1.00 95.19 151 HIS A O 1
ATOM 1082 N N . PRO A 1 152 ? 1.473 0.227 15.533 1.00 92.25 152 PRO A N 1
ATOM 1083 C CA . PRO A 1 152 ? 2.715 -0.338 16.040 1.00 92.25 152 PRO A CA 1
ATOM 1084 C C . PRO A 1 152 ? 3.911 0.439 15.486 1.00 92.25 152 PRO A C 1
ATOM 1086 O O . PRO A 1 152 ? 3.991 0.744 14.298 1.00 92.25 152 PRO A O 1
ATOM 1089 N N . ALA A 1 153 ? 4.852 0.771 16.360 1.00 85.00 153 ALA A N 1
ATOM 1090 C CA . ALA A 1 153 ? 6.060 1.509 16.026 1.00 85.00 153 ALA A CA 1
ATOM 1091 C C . ALA A 1 153 ? 7.184 1.099 16.993 1.00 85.00 153 ALA A C 1
ATOM 1093 O O . ALA A 1 153 ? 6.907 0.559 18.064 1.00 85.00 153 ALA A O 1
ATOM 1094 N N . PRO A 1 154 ? 8.463 1.363 16.670 1.00 77.69 154 PRO A N 1
ATOM 1095 C CA . PRO A 1 154 ? 9.575 1.087 17.585 1.00 77.69 154 PRO A CA 1
ATOM 1096 C C . PRO A 1 154 ? 9.611 2.015 18.815 1.00 77.69 154 PRO A C 1
ATOM 1098 O O . PRO A 1 154 ? 10.501 1.873 19.652 1.00 77.69 154 PRO A O 1
ATOM 1101 N N . VAL A 1 155 ? 8.701 2.990 18.907 1.00 84.56 155 VAL A N 1
ATOM 1102 C CA . VAL A 1 155 ? 8.615 3.976 19.990 1.00 84.56 155 VAL A CA 1
ATOM 1103 C C . VAL A 1 155 ? 7.159 4.278 20.331 1.00 84.56 155 VAL A C 1
ATOM 1105 O O . VAL A 1 155 ? 6.308 4.307 19.442 1.00 84.56 155 VAL A O 1
ATOM 1108 N N . ASP A 1 156 ? 6.899 4.582 21.602 1.00 89.31 156 ASP A N 1
ATOM 1109 C CA . ASP A 1 156 ? 5.583 5.014 22.066 1.00 89.31 156 ASP A CA 1
ATOM 1110 C C . ASP A 1 156 ? 5.411 6.526 21.893 1.00 89.31 156 ASP A C 1
ATOM 1112 O O . ASP A 1 156 ? 6.220 7.328 22.371 1.00 89.31 156 ASP A O 1
ATOM 1116 N N . VAL A 1 157 ? 4.320 6.924 21.242 1.00 88.38 157 VAL A N 1
ATOM 1117 C CA . VAL A 1 157 ? 3.908 8.324 21.094 1.00 88.38 157 VAL A CA 1
ATOM 1118 C C . VAL A 1 157 ? 2.417 8.459 21.384 1.00 88.38 157 VAL A C 1
ATOM 1120 O O . VAL A 1 157 ? 1.615 7.628 20.972 1.00 88.38 157 VAL A O 1
ATOM 1123 N N . ALA A 1 158 ? 2.037 9.513 22.108 1.00 87.88 158 ALA A N 1
ATOM 1124 C CA . ALA A 1 158 ? 0.640 9.743 22.488 1.00 87.88 158 ALA A CA 1
ATOM 1125 C C . ALA A 1 158 ? -0.196 10.399 21.374 1.00 87.88 158 ALA A C 1
ATOM 1127 O O . ALA A 1 158 ? -1.412 10.244 21.350 1.00 87.88 158 ALA A O 1
ATOM 1128 N N . GLU A 1 159 ? 0.443 11.148 20.472 1.00 86.88 159 GLU A N 1
ATOM 1129 C CA . GLU A 1 159 ? -0.208 11.870 19.377 1.00 86.88 159 GLU A CA 1
ATOM 1130 C C . GLU A 1 159 ? 0.567 11.621 18.078 1.00 86.88 159 GLU A C 1
ATOM 1132 O O . GLU A 1 159 ? 1.766 11.904 17.997 1.00 86.88 159 GLU A O 1
ATOM 1137 N N . ALA A 1 160 ? -0.120 11.112 17.052 1.00 79.50 160 ALA A N 1
ATOM 1138 C CA . ALA A 1 160 ? 0.435 11.006 15.710 1.00 79.50 160 ALA A CA 1
ATOM 1139 C C . ALA A 1 160 ? 0.348 12.364 14.995 1.00 79.50 160 ALA A C 1
ATOM 1141 O O . ALA A 1 160 ? -0.695 13.014 14.996 1.00 79.50 160 ALA A O 1
ATOM 1142 N N . ARG A 1 161 ? 1.435 12.781 14.338 1.00 83.06 161 ARG A N 1
ATOM 1143 C CA . ARG A 1 161 ? 1.478 13.987 13.492 1.00 83.06 161 ARG A CA 1
ATOM 1144 C C . ARG A 1 161 ? 1.809 13.602 12.048 1.00 83.06 161 ARG A C 1
ATOM 1146 O O . ARG A 1 161 ? 2.950 13.804 11.626 1.00 83.06 161 ARG A O 1
ATOM 1153 N N . PRO A 1 162 ? 0.861 12.989 11.314 1.00 81.06 162 PRO A N 1
ATOM 1154 C CA . PRO A 1 162 ? 1.100 12.549 9.947 1.00 81.06 162 PRO A CA 1
ATOM 1155 C C . PRO A 1 162 ? 1.270 13.744 9.002 1.00 81.06 162 PRO A C 1
ATOM 1157 O O . PRO A 1 162 ? 0.778 14.846 9.253 1.00 81.06 162 PRO A O 1
ATOM 1160 N N . PHE A 1 163 ? 1.964 13.516 7.889 1.00 82.31 163 PHE A N 1
ATOM 1161 C CA . PHE A 1 163 ? 2.026 14.479 6.794 1.00 82.31 163 PHE A CA 1
ATOM 1162 C C . PHE A 1 163 ? 0.840 14.278 5.851 1.00 82.31 163 PHE A C 1
ATOM 1164 O O . PHE A 1 163 ? 0.411 13.152 5.619 1.00 82.31 163 PHE A O 1
ATOM 1171 N N . ALA A 1 164 ? 0.354 15.362 5.247 1.00 84.44 164 ALA A N 1
ATOM 1172 C CA . ALA A 1 164 ? -0.475 15.246 4.054 1.00 84.44 164 ALA A CA 1
ATOM 1173 C C . ALA A 1 164 ? 0.405 14.767 2.888 1.00 84.44 164 ALA A C 1
ATOM 1175 O O . ALA A 1 164 ? 1.457 15.357 2.621 1.00 84.44 164 ALA A O 1
ATOM 1176 N N . VAL A 1 165 ? -0.018 13.705 2.204 1.00 82.94 165 VAL A N 1
ATOM 1177 C CA . VAL A 1 165 ? 0.745 13.067 1.124 1.00 82.94 165 VAL A CA 1
ATOM 1178 C C . VAL A 1 165 ? -0.091 13.026 -0.153 1.00 82.94 165 VAL A C 1
ATOM 1180 O O . VAL A 1 165 ? -1.301 12.827 -0.120 1.00 82.94 165 VAL A O 1
ATOM 1183 N N . SER A 1 166 ? 0.569 13.227 -1.294 1.00 81.56 166 SER A N 1
ATOM 1184 C CA . SER A 1 166 ? 0.000 13.020 -2.625 1.00 81.56 166 SER A CA 1
ATOM 1185 C C . SER A 1 166 ? 1.059 12.401 -3.534 1.00 81.56 166 SER A C 1
ATOM 1187 O O . SER A 1 166 ? 2.231 12.789 -3.491 1.00 81.56 166 SER A O 1
ATOM 1189 N N . HIS A 1 167 ? 0.645 11.439 -4.356 1.00 79.50 167 HIS A N 1
ATOM 1190 C CA . HIS A 1 167 ? 1.507 10.753 -5.312 1.00 79.50 167 HIS A CA 1
ATOM 1191 C C . HIS A 1 167 ? 1.100 11.119 -6.740 1.00 79.50 167 HIS A C 1
ATOM 1193 O O . HIS A 1 167 ? -0.057 10.961 -7.123 1.00 79.50 167 HIS A O 1
ATOM 1199 N N . SER A 1 168 ? 2.071 11.544 -7.550 1.00 82.06 168 SER A N 1
ATOM 1200 C CA . SER A 1 168 ? 1.860 11.874 -8.963 1.00 82.06 168 SER A CA 1
ATOM 1201 C C . SER A 1 168 ? 2.770 11.031 -9.844 1.00 82.06 168 SER A C 1
ATOM 1203 O O . SER A 1 168 ? 3.991 11.045 -9.682 1.00 82.06 168 SER A O 1
ATOM 1205 N N . ARG A 1 169 ? 2.188 10.326 -10.820 1.00 82.19 169 ARG A N 1
ATOM 1206 C CA . ARG A 1 169 ? 2.942 9.659 -11.887 1.00 82.19 169 ARG A CA 1
ATOM 1207 C C . ARG A 1 169 ? 3.002 10.581 -13.099 1.00 82.19 169 ARG A C 1
ATOM 1209 O O . ARG A 1 169 ? 1.976 10.898 -13.689 1.00 82.19 169 ARG A O 1
ATOM 1216 N N . ILE A 1 170 ? 4.209 10.988 -13.478 1.00 82.31 170 ILE A N 1
ATOM 1217 C CA . ILE A 1 170 ? 4.442 11.873 -14.625 1.00 82.31 170 ILE A CA 1
ATOM 1218 C C . ILE A 1 170 ? 5.066 11.045 -15.745 1.00 82.31 170 ILE A C 1
ATOM 1220 O O . ILE A 1 170 ? 6.013 10.302 -15.506 1.00 82.31 170 ILE A O 1
ATOM 1224 N N . SER A 1 171 ? 4.529 11.163 -16.959 1.00 83.19 171 SER A N 1
ATOM 1225 C CA . SER A 1 171 ? 5.071 10.519 -18.159 1.00 83.19 171 SER A CA 1
ATOM 1226 C C . SER A 1 171 ? 5.368 11.575 -19.216 1.00 83.19 171 SER A C 1
ATOM 1228 O O . SER A 1 171 ? 4.509 12.396 -19.528 1.00 83.19 171 SER A O 1
ATOM 1230 N N . CYS A 1 172 ? 6.579 11.548 -19.770 1.00 79.25 172 CYS A N 1
ATOM 1231 C CA . CYS A 1 172 ? 6.976 12.410 -20.880 1.00 79.25 172 CYS A CA 1
ATOM 1232 C C . CYS A 1 172 ? 7.078 11.570 -22.155 1.00 79.25 172 CYS A C 1
ATOM 1234 O O . CYS A 1 172 ? 7.860 10.622 -22.212 1.00 79.25 172 CYS A O 1
ATOM 1236 N N . THR A 1 173 ? 6.315 11.931 -23.184 1.00 82.94 173 THR A N 1
ATOM 1237 C CA . THR A 1 173 ? 6.387 11.285 -24.499 1.00 82.94 173 THR A CA 1
ATOM 1238 C C . THR A 1 173 ? 7.220 12.145 -25.438 1.00 82.94 173 THR A C 1
ATOM 1240 O O . THR A 1 173 ? 6.929 13.321 -25.645 1.00 82.94 173 THR A O 1
ATOM 1243 N N . GLY A 1 174 ? 8.276 11.548 -25.983 1.00 80.50 174 GLY A N 1
ATOM 1244 C CA . GLY A 1 174 ? 9.176 12.189 -26.933 1.00 80.50 174 GLY A CA 1
ATOM 1245 C C . GLY A 1 174 ? 8.988 11.683 -28.361 1.00 80.50 174 GLY A C 1
ATOM 1246 O O . GLY A 1 174 ? 8.110 10.874 -28.655 1.00 80.50 174 GLY A O 1
ATOM 1247 N N . ARG A 1 175 ? 9.877 12.133 -29.245 1.00 78.31 175 ARG A N 1
ATOM 1248 C CA . ARG A 1 175 ? 10.026 11.643 -30.616 1.00 78.31 175 ARG A CA 1
ATOM 1249 C C . ARG A 1 175 ? 11.478 11.234 -30.812 1.00 78.31 175 ARG A C 1
ATOM 1251 O O . ARG A 1 175 ? 12.364 12.084 -30.752 1.00 78.31 175 ARG A O 1
ATOM 1258 N N . SER A 1 176 ? 11.722 9.947 -31.028 1.00 61.97 176 SER A N 1
ATOM 1259 C CA . SER A 1 176 ? 13.075 9.431 -31.243 1.00 61.97 176 SER A CA 1
ATOM 1260 C C . SER A 1 176 ? 13.681 9.995 -32.527 1.00 61.97 176 SER A C 1
ATOM 1262 O O . SER A 1 176 ? 13.003 10.105 -33.547 1.00 61.97 176 SER A O 1
ATOM 1264 N N . ALA A 1 177 ? 14.971 10.311 -32.480 1.00 55.78 177 ALA A N 1
ATOM 1265 C CA . ALA A 1 177 ? 15.771 10.685 -33.638 1.00 55.78 177 ALA A CA 1
ATOM 1266 C C . ALA A 1 177 ? 17.194 10.147 -33.483 1.00 55.78 177 ALA A C 1
ATOM 1268 O O . ALA A 1 177 ? 17.616 9.749 -32.395 1.00 55.78 177 ALA A O 1
ATOM 1269 N N . HIS A 1 178 ? 17.948 10.141 -34.579 1.00 47.06 178 HIS A N 1
ATOM 1270 C CA . HIS A 1 178 ? 19.345 9.737 -34.540 1.00 47.06 178 HIS A CA 1
ATOM 1271 C C . HIS A 1 178 ? 20.179 10.823 -33.845 1.00 47.06 178 HIS A C 1
ATOM 1273 O O . HIS A 1 178 ? 20.499 11.840 -34.461 1.00 47.06 178 HIS A O 1
ATOM 1279 N N . ALA A 1 179 ? 20.563 10.590 -32.587 1.00 45.78 179 ALA A N 1
ATOM 1280 C CA . ALA A 1 179 ? 21.169 11.596 -31.708 1.00 45.78 179 ALA A CA 1
ATOM 1281 C C . ALA A 1 179 ? 22.389 12.323 -32.308 1.00 45.78 179 ALA A C 1
ATOM 1283 O O . ALA A 1 179 ? 22.564 13.513 -32.081 1.00 45.78 179 ALA A O 1
ATOM 1284 N N . ALA A 1 180 ? 23.213 11.629 -33.100 1.00 38.59 180 ALA A N 1
ATOM 1285 C CA . ALA A 1 180 ? 24.404 12.222 -33.718 1.00 38.59 180 ALA A CA 1
ATOM 1286 C C . ALA A 1 180 ? 24.174 12.840 -35.109 1.00 38.59 180 ALA A C 1
ATOM 1288 O O . ALA A 1 180 ? 25.028 13.582 -35.580 1.00 38.59 180 ALA A O 1
ATOM 1289 N N . ALA A 1 181 ? 23.079 12.494 -35.794 1.00 38.44 181 ALA A N 1
ATOM 1290 C CA . ALA A 1 181 ? 22.902 12.829 -37.212 1.00 38.44 181 ALA A CA 1
ATOM 1291 C C . ALA A 1 181 ? 21.801 13.865 -37.436 1.00 38.44 181 ALA A C 1
ATOM 1293 O O . ALA A 1 181 ? 21.980 14.747 -38.267 1.00 38.44 181 ALA A O 1
ATOM 1294 N N . TYR A 1 182 ? 20.697 13.756 -36.690 1.00 59.78 182 TYR A N 1
ATOM 1295 C CA . TYR A 1 182 ? 19.528 14.628 -36.823 1.00 59.78 182 TYR A CA 1
ATOM 1296 C C . TYR A 1 182 ? 18.922 14.977 -35.449 1.00 59.78 182 TYR A C 1
ATOM 1298 O O . TYR A 1 182 ? 17.715 14.776 -35.252 1.00 59.78 182 TYR A O 1
ATOM 1306 N N . PRO A 1 183 ? 19.724 15.410 -34.451 1.00 57.91 183 PRO A N 1
ATOM 1307 C CA . PRO A 1 183 ? 19.216 15.705 -33.108 1.00 57.91 183 PRO A CA 1
ATOM 1308 C C . PRO A 1 183 ? 18.060 16.717 -33.113 1.00 57.91 183 PRO A C 1
ATOM 1310 O O . PRO A 1 183 ? 17.129 16.584 -32.327 1.00 57.91 183 PRO A O 1
ATOM 1313 N N . GLU A 1 184 ? 18.065 17.669 -34.045 1.00 72.62 184 GLU A N 1
ATOM 1314 C CA . GLU A 1 184 ? 17.041 18.702 -34.232 1.00 72.62 184 GLU A CA 1
ATOM 1315 C C . GLU A 1 184 ? 15.659 18.154 -34.613 1.00 72.62 184 GLU A C 1
ATOM 1317 O O . GLU A 1 184 ? 14.645 18.828 -34.442 1.00 72.62 184 GLU A O 1
ATOM 1322 N N . THR A 1 185 ? 15.599 16.923 -35.122 1.00 66.06 185 THR A N 1
ATOM 1323 C CA . THR A 1 185 ? 14.332 16.267 -35.469 1.00 66.06 185 THR A CA 1
ATOM 1324 C C . THR A 1 185 ? 13.723 15.510 -34.284 1.00 66.06 185 THR A C 1
ATOM 1326 O O . THR A 1 185 ? 12.528 15.187 -34.300 1.00 66.06 185 THR A O 1
ATOM 1329 N N . GLY A 1 186 ? 14.513 15.265 -33.233 1.00 68.44 186 GLY A N 1
ATOM 1330 C CA . GLY A 1 186 ? 14.096 14.564 -32.024 1.00 68.44 186 GLY A CA 1
ATOM 1331 C C . GLY A 1 186 ? 13.383 15.462 -31.016 1.00 68.44 186 GLY A C 1
ATOM 1332 O O . GLY A 1 186 ? 13.580 16.670 -30.973 1.00 68.44 186 GLY A O 1
ATOM 1333 N N . ILE A 1 187 ? 12.552 14.850 -30.174 1.00 82.12 187 ILE A N 1
ATOM 1334 C CA . ILE A 1 187 ? 12.000 15.464 -28.961 1.00 82.12 187 ILE A CA 1
ATOM 1335 C C . ILE A 1 187 ? 12.414 14.559 -27.806 1.00 82.12 187 ILE A C 1
ATOM 1337 O O . ILE A 1 187 ? 11.888 13.454 -27.662 1.00 82.12 187 ILE A O 1
ATOM 1341 N N . ASN A 1 188 ? 13.395 14.992 -27.022 1.00 74.69 188 ASN A N 1
ATOM 1342 C CA . ASN A 1 188 ? 14.017 14.155 -26.006 1.00 74.69 188 ASN A CA 1
ATOM 1343 C C . ASN A 1 188 ? 13.204 14.161 -24.700 1.00 74.69 188 ASN A C 1
ATOM 1345 O O . ASN A 1 188 ? 13.218 15.126 -23.937 1.00 74.69 188 ASN A O 1
ATOM 1349 N N . ALA A 1 189 ? 12.513 13.055 -24.420 1.00 78.19 189 ALA A N 1
ATOM 1350 C CA . ALA A 1 189 ? 11.764 12.886 -23.176 1.00 78.19 189 ALA A CA 1
ATOM 1351 C C . ALA A 1 189 ? 12.669 12.886 -21.927 1.00 78.19 189 ALA A C 1
ATOM 1353 O O . ALA A 1 189 ? 12.230 13.311 -20.859 1.00 78.19 189 ALA A O 1
ATOM 1354 N N . ALA A 1 190 ? 13.930 12.453 -22.047 1.00 73.94 190 ALA A N 1
ATOM 1355 C CA . ALA A 1 190 ? 14.875 12.454 -20.931 1.00 73.94 190 ALA A CA 1
ATOM 1356 C C . ALA A 1 190 ? 15.312 13.878 -20.545 1.00 73.94 190 ALA A C 1
ATOM 1358 O O . ALA A 1 190 ? 15.489 14.165 -19.359 1.00 73.94 190 ALA A O 1
ATOM 1359 N N . ASP A 1 191 ? 15.411 14.792 -21.516 1.00 82.00 191 ASP A N 1
ATOM 1360 C CA . ASP A 1 191 ? 15.692 16.205 -21.236 1.00 82.00 191 ASP A CA 1
ATOM 1361 C C . ASP A 1 191 ? 14.529 16.840 -20.470 1.00 82.00 191 ASP A C 1
ATOM 1363 O O . ASP A 1 191 ? 14.754 17.533 -19.479 1.00 82.00 191 ASP A O 1
ATOM 1367 N N . ALA A 1 192 ? 13.282 16.531 -20.849 1.00 83.81 192 ALA A N 1
ATOM 1368 C CA . ALA A 1 192 ? 12.097 16.991 -20.123 1.00 83.81 192 ALA A CA 1
ATOM 1369 C C . ALA A 1 192 ? 12.107 16.531 -18.651 1.00 83.81 192 ALA A C 1
ATOM 1371 O O . ALA A 1 192 ? 11.875 17.340 -17.750 1.00 83.81 192 ALA A O 1
ATOM 1372 N N . PHE A 1 193 ? 12.454 15.266 -18.384 1.00 80.69 193 PHE A N 1
ATOM 1373 C CA . PHE A 1 193 ? 12.620 14.765 -17.014 1.00 80.69 193 PHE A CA 1
ATOM 1374 C C . PHE A 1 193 ? 13.781 15.428 -16.268 1.00 80.69 193 PHE A C 1
ATOM 1376 O O . PHE A 1 193 ? 13.671 15.697 -15.072 1.00 80.69 193 PHE A O 1
ATOM 1383 N N . THR A 1 194 ? 14.891 15.704 -16.950 1.00 83.25 194 THR A N 1
ATOM 1384 C CA . THR A 1 194 ? 16.046 16.384 -16.351 1.00 83.25 194 THR A CA 1
ATOM 1385 C C . THR A 1 194 ? 15.674 17.803 -15.928 1.00 83.25 194 THR A C 1
ATOM 1387 O O . THR A 1 194 ? 15.906 18.184 -14.781 1.00 83.25 194 THR A O 1
ATOM 1390 N N . VAL A 1 195 ? 15.012 18.556 -16.812 1.00 91.06 195 VAL A N 1
ATOM 1391 C CA . VAL A 1 195 ? 14.487 19.897 -16.513 1.00 91.06 195 VAL A CA 1
ATOM 1392 C C . VAL A 1 195 ? 13.506 19.845 -15.345 1.00 91.06 195 VAL A C 1
ATOM 1394 O O . VAL A 1 195 ? 13.628 20.648 -14.422 1.00 91.06 195 VAL A O 1
ATOM 1397 N N . ALA A 1 196 ? 12.583 18.880 -15.330 1.00 86.31 196 ALA A N 1
ATOM 1398 C CA . ALA A 1 196 ? 11.631 18.719 -14.235 1.00 86.31 196 ALA A CA 1
ATOM 1399 C C . ALA A 1 196 ? 12.329 18.452 -12.890 1.00 86.31 196 ALA A C 1
ATOM 1401 O O . ALA A 1 196 ? 11.995 19.085 -11.892 1.00 86.31 196 ALA A O 1
ATOM 1402 N N . GLN A 1 197 ? 13.332 17.569 -12.848 1.00 84.31 197 GLN A N 1
ATOM 1403 C CA . GLN A 1 197 ? 14.075 17.279 -11.617 1.00 84.31 197 GLN A CA 1
ATOM 1404 C C . GLN A 1 197 ? 14.864 18.487 -11.110 1.00 84.31 197 GLN A C 1
ATOM 1406 O O . GLN A 1 197 ? 14.840 18.765 -9.911 1.00 84.31 197 GLN A O 1
ATOM 1411 N N . VAL A 1 198 ? 15.526 19.225 -12.005 1.00 90.75 198 VAL A N 1
ATOM 1412 C CA . VAL A 1 198 ? 16.234 20.461 -11.640 1.00 90.75 198 VAL A CA 1
ATOM 1413 C C . VAL A 1 198 ? 15.245 21.498 -11.113 1.00 90.75 198 VAL A C 1
ATOM 1415 O O . VAL A 1 198 ? 15.468 22.061 -10.043 1.00 90.75 198 VAL A O 1
ATOM 1418 N N . ALA A 1 199 ? 14.122 21.707 -11.804 1.00 93.06 199 ALA A N 1
ATOM 1419 C CA . ALA A 1 199 ? 13.085 22.642 -11.381 1.00 93.06 199 ALA A CA 1
ATOM 1420 C C . ALA A 1 199 ? 12.499 22.273 -10.009 1.00 93.06 199 ALA A C 1
ATOM 1422 O O . ALA A 1 199 ? 12.374 23.146 -9.154 1.00 93.06 199 ALA A O 1
ATOM 1423 N N . ILE A 1 200 ? 12.214 20.990 -9.753 1.00 88.50 200 ILE A N 1
ATOM 1424 C CA . ILE A 1 200 ? 11.767 20.502 -8.437 1.00 88.50 200 ILE A CA 1
ATOM 1425 C C . ILE A 1 200 ? 12.851 20.730 -7.377 1.00 88.50 200 ILE A C 1
ATOM 1427 O O . ILE A 1 200 ? 12.548 21.179 -6.273 1.00 88.50 200 ILE A O 1
ATOM 1431 N N . GLY A 1 201 ? 14.116 20.452 -7.703 1.00 88.75 201 GLY A N 1
ATOM 1432 C CA . GLY A 1 201 ? 15.251 20.681 -6.812 1.00 88.75 201 GLY A CA 1
ATOM 1433 C C . GLY A 1 201 ? 15.372 22.144 -6.381 1.00 88.75 201 GLY A C 1
ATOM 1434 O O . GLY A 1 201 ? 15.538 22.414 -5.194 1.00 88.75 201 GLY A O 1
ATOM 1435 N N . LEU A 1 202 ? 15.217 23.077 -7.323 1.00 93.06 202 LEU A N 1
ATOM 1436 C CA . LEU A 1 202 ? 15.223 24.519 -7.058 1.00 93.06 202 LEU A CA 1
ATOM 1437 C C . LEU A 1 202 ? 13.964 24.975 -6.305 1.00 93.06 202 LEU A C 1
ATOM 1439 O O . LEU A 1 202 ? 14.056 25.774 -5.373 1.00 93.06 202 LEU A O 1
ATOM 1443 N N . LEU A 1 203 ? 12.794 24.431 -6.658 1.00 92.69 203 LEU A N 1
ATOM 1444 C CA . LEU A 1 203 ? 11.520 24.737 -6.005 1.00 92.69 203 LEU A CA 1
ATOM 1445 C C . LEU A 1 203 ? 11.565 24.437 -4.505 1.00 92.69 203 LEU A C 1
ATOM 1447 O O . LEU A 1 203 ? 10.972 25.183 -3.732 1.00 92.69 203 LEU A O 1
ATOM 1451 N N . ARG A 1 204 ? 12.305 23.406 -4.071 1.00 90.69 204 ARG A N 1
ATOM 1452 C CA . ARG A 1 204 ? 12.442 23.053 -2.645 1.00 90.69 204 ARG A CA 1
ATOM 1453 C C . ARG A 1 204 ? 12.907 24.215 -1.766 1.00 90.69 204 ARG A C 1
ATOM 1455 O O . ARG A 1 204 ? 12.505 24.257 -0.611 1.00 90.69 204 ARG A O 1
ATOM 1462 N N . GLN A 1 205 ? 13.692 25.162 -2.289 1.00 91.50 205 GLN A N 1
ATOM 1463 C CA . GLN A 1 205 ? 14.096 26.355 -1.533 1.00 91.50 205 GLN A CA 1
ATOM 1464 C C . GLN A 1 205 ? 12.915 27.294 -1.233 1.00 91.50 205 GLN A C 1
ATOM 1466 O O . GLN A 1 205 ? 12.944 28.024 -0.249 1.00 91.50 205 GLN A O 1
ATOM 1471 N N . GLN A 1 206 ? 11.887 27.277 -2.081 1.00 95.19 206 GLN A N 1
ATOM 1472 C CA . GLN A 1 206 ? 10.700 28.126 -1.969 1.00 95.19 206 GLN A CA 1
ATOM 1473 C C . GLN A 1 206 ? 9.534 27.420 -1.258 1.00 95.19 206 GLN A C 1
ATOM 1475 O O . GLN A 1 206 ? 8.485 28.026 -1.046 1.00 95.19 206 GLN A O 1
ATOM 1480 N N . LEU A 1 207 ? 9.687 26.138 -0.907 1.00 90.88 207 LEU A N 1
ATOM 1481 C CA . LEU A 1 207 ? 8.665 25.378 -0.194 1.00 90.88 207 LEU A CA 1
ATOM 1482 C C . LEU A 1 207 ? 8.727 25.640 1.321 1.00 90.88 207 LEU A C 1
ATOM 1484 O O . LEU A 1 207 ? 9.810 25.868 1.866 1.00 90.88 207 LEU A O 1
ATOM 1488 N N . PRO A 1 208 ? 7.589 25.544 2.035 1.00 92.69 208 PRO A N 1
ATOM 1489 C CA . PRO A 1 208 ? 7.577 25.584 3.493 1.00 92.69 208 PRO A CA 1
ATOM 1490 C C . PRO A 1 208 ? 8.495 24.523 4.111 1.00 92.69 208 PRO A C 1
ATOM 1492 O O . PRO A 1 208 ? 8.613 23.411 3.598 1.00 92.69 208 PRO A O 1
ATOM 1495 N N . ALA A 1 209 ? 9.072 24.818 5.279 1.00 87.25 209 ALA A N 1
ATOM 1496 C CA . ALA A 1 209 ? 9.978 23.899 5.977 1.00 87.25 209 ALA A CA 1
ATOM 1497 C C . ALA A 1 209 ? 9.331 22.555 6.375 1.00 87.25 209 ALA A C 1
ATOM 1499 O O . ALA A 1 209 ? 10.049 21.585 6.623 1.00 87.25 209 ALA A O 1
ATOM 1500 N N . SER A 1 210 ? 7.998 22.480 6.414 1.00 85.88 210 SER A N 1
ATOM 1501 C CA . SER A 1 210 ? 7.215 21.261 6.653 1.00 85.88 210 SER A CA 1
ATOM 1502 C C . SER A 1 210 ? 6.943 20.438 5.388 1.00 85.88 210 SER A C 1
ATOM 1504 O O . SER A 1 210 ? 6.546 19.283 5.497 1.00 85.88 210 SER A O 1
ATOM 1506 N N . ALA A 1 211 ? 7.160 20.990 4.193 1.00 86.75 211 ALA A N 1
ATOM 1507 C CA . ALA A 1 211 ? 6.881 20.307 2.937 1.00 86.75 211 ALA A CA 1
ATOM 1508 C C . ALA A 1 211 ? 8.085 19.484 2.467 1.00 86.75 211 ALA A C 1
ATOM 1510 O O . ALA A 1 211 ? 9.248 19.884 2.588 1.00 86.75 211 ALA A O 1
ATOM 1511 N N . ARG A 1 212 ? 7.808 18.314 1.896 1.00 82.44 212 ARG A N 1
ATOM 1512 C CA . ARG A 1 212 ? 8.811 17.425 1.310 1.00 82.44 212 ARG A CA 1
ATOM 1513 C C . ARG A 1 212 ? 8.316 16.980 -0.059 1.00 82.44 212 ARG A C 1
ATOM 1515 O O . ARG A 1 212 ? 7.189 16.522 -0.186 1.00 82.44 212 ARG A O 1
ATOM 1522 N N . VAL A 1 213 ? 9.159 17.119 -1.080 1.00 84.81 213 VAL A N 1
ATOM 1523 C CA . VAL A 1 213 ? 8.856 16.692 -2.454 1.00 84.81 213 VAL A CA 1
ATOM 1524 C C . VAL A 1 213 ? 10.038 15.892 -2.962 1.00 84.81 213 VAL A C 1
ATOM 1526 O O . VAL A 1 213 ? 11.159 16.401 -2.973 1.00 84.81 213 VAL A O 1
ATOM 1529 N N . HIS A 1 214 ? 9.801 14.660 -3.396 1.00 74.88 214 HIS A N 1
ATOM 1530 C CA . HIS A 1 214 ? 10.822 13.758 -3.920 1.00 74.88 214 HIS A CA 1
ATOM 1531 C C . HIS A 1 214 ? 10.319 13.103 -5.202 1.00 74.88 214 HIS A C 1
ATOM 1533 O O . HIS A 1 214 ? 9.122 12.891 -5.367 1.00 74.88 214 HIS A O 1
ATOM 1539 N N . GLY A 1 215 ? 11.243 12.799 -6.107 1.00 70.19 215 GLY A N 1
ATOM 1540 C CA . GLY A 1 215 ? 10.963 12.074 -7.336 1.00 70.19 215 GLY A CA 1
ATOM 1541 C C . GLY A 1 215 ? 12.039 11.025 -7.562 1.00 70.19 215 GLY A C 1
ATOM 1542 O O . GLY A 1 215 ? 13.179 11.199 -7.131 1.00 70.19 215 GLY A O 1
ATOM 1543 N N . VAL A 1 216 ? 11.663 9.943 -8.231 1.00 67.12 216 VAL A N 1
ATOM 1544 C CA . VAL A 1 216 ? 12.579 8.908 -8.705 1.00 67.12 216 VAL A CA 1
ATOM 1545 C C . VAL A 1 216 ? 12.358 8.737 -10.200 1.00 67.12 216 VAL A C 1
ATOM 1547 O O . VAL A 1 216 ? 11.216 8.699 -10.661 1.00 67.12 216 VAL A O 1
ATOM 1550 N N . VAL A 1 217 ? 13.444 8.650 -10.967 1.00 65.69 217 VAL A N 1
ATOM 1551 C CA . VAL A 1 217 ? 13.356 8.261 -12.376 1.00 65.69 217 VAL A CA 1
ATOM 1552 C C . VAL A 1 217 ? 13.449 6.750 -12.446 1.00 65.69 217 VAL A C 1
ATOM 1554 O O . VAL A 1 217 ? 14.478 6.168 -12.118 1.00 65.69 217 VAL A O 1
ATOM 1557 N N . THR A 1 218 ? 12.375 6.106 -12.882 1.00 63.38 218 THR A N 1
ATOM 1558 C CA . THR A 1 218 ? 12.278 4.644 -12.887 1.00 63.38 218 THR A CA 1
ATOM 1559 C C . THR A 1 218 ? 12.996 3.985 -14.075 1.00 63.38 218 THR A C 1
ATOM 1561 O O . THR A 1 218 ? 13.144 2.768 -14.072 1.00 63.38 218 THR A O 1
ATOM 1564 N N . HIS A 1 219 ? 13.486 4.757 -15.065 1.00 58.41 219 HIS A N 1
ATOM 1565 C CA . HIS A 1 219 ? 14.035 4.231 -16.334 1.00 58.41 219 HIS A CA 1
ATOM 1566 C C . HIS A 1 219 ? 15.263 4.995 -16.917 1.00 58.41 219 HIS A C 1
ATOM 1568 O O . HIS A 1 219 ? 15.373 5.122 -18.131 1.00 58.41 219 HIS A O 1
ATOM 1574 N N . ALA A 1 220 ? 16.189 5.543 -16.106 1.00 52.47 220 ALA A N 1
ATOM 1575 C CA . ALA A 1 220 ? 17.296 6.400 -16.612 1.00 52.47 220 ALA A CA 1
ATOM 1576 C C . ALA A 1 220 ? 18.673 5.728 -16.832 1.00 52.47 220 ALA A C 1
ATOM 1578 O O . ALA A 1 220 ? 19.531 6.315 -17.495 1.00 52.47 220 ALA A O 1
ATOM 1579 N N . GLY A 1 221 ? 18.927 4.543 -16.263 1.00 49.34 221 GLY A N 1
ATOM 1580 C CA . GLY A 1 221 ? 20.278 3.953 -16.187 1.00 49.34 221 GLY A CA 1
ATOM 1581 C C . GLY A 1 221 ? 20.940 3.646 -17.538 1.00 49.34 221 GLY A C 1
ATOM 1582 O O . GLY A 1 221 ? 22.165 3.719 -17.660 1.00 49.34 221 GLY A O 1
ATOM 1583 N N . ASP A 1 222 ? 20.140 3.383 -18.569 1.00 53.53 222 ASP A N 1
ATOM 1584 C CA . ASP A 1 222 ? 20.635 2.934 -19.872 1.00 53.53 222 ASP A CA 1
ATOM 1585 C C . ASP A 1 222 ? 21.392 4.038 -20.636 1.00 53.53 222 ASP A C 1
ATOM 1587 O O . ASP A 1 222 ? 22.285 3.749 -21.428 1.00 53.53 222 ASP A O 1
ATOM 1591 N N . ALA A 1 223 ? 21.118 5.320 -20.366 1.00 54.69 223 ALA A N 1
ATOM 1592 C CA . ALA A 1 223 ? 21.700 6.433 -21.123 1.00 54.69 223 ALA A CA 1
ATOM 1593 C C . ALA A 1 223 ? 23.184 6.723 -20.797 1.00 54.69 223 ALA A C 1
ATOM 1595 O O . ALA A 1 223 ? 23.912 7.211 -21.662 1.00 54.69 223 ALA A O 1
ATOM 1596 N N . LEU A 1 224 ? 23.656 6.425 -19.576 1.00 65.25 224 LEU A N 1
ATOM 1597 C CA . LEU A 1 224 ? 25.031 6.740 -19.140 1.00 65.25 224 LEU A CA 1
ATOM 1598 C C . LEU A 1 224 ? 26.039 5.641 -19.507 1.00 65.25 224 LEU A C 1
ATOM 1600 O O . LEU A 1 224 ? 27.171 5.929 -19.895 1.00 65.25 224 LEU A O 1
ATOM 1604 N N . LEU A 1 225 ? 25.645 4.376 -19.359 1.00 76.06 225 LEU A N 1
ATOM 1605 C CA . LEU A 1 225 ? 26.551 3.235 -19.521 1.00 76.06 225 LEU A CA 1
ATOM 1606 C C . LEU A 1 225 ? 26.720 2.818 -20.988 1.00 76.06 225 LEU A C 1
ATOM 1608 O O . LEU A 1 225 ? 27.776 2.307 -21.360 1.00 76.06 225 LEU A O 1
ATOM 1612 N N . VAL A 1 226 ? 25.730 3.089 -21.843 1.00 77.88 226 VAL A N 1
ATOM 1613 C CA . VAL A 1 226 ? 25.768 2.748 -23.275 1.00 77.88 226 VAL A CA 1
ATOM 1614 C C . VAL A 1 226 ? 26.985 3.359 -23.999 1.00 77.88 226 VAL A C 1
ATOM 1616 O O . VAL A 1 226 ? 27.717 2.601 -24.641 1.00 77.88 226 VAL A O 1
ATOM 1619 N N . PRO A 1 227 ? 27.310 4.666 -23.863 1.00 79.69 227 PRO A N 1
ATOM 1620 C CA . PRO A 1 227 ? 28.525 5.235 -24.458 1.00 79.69 227 PRO A CA 1
ATOM 1621 C C . PRO A 1 227 ? 29.828 4.631 -23.913 1.00 79.69 227 PRO A C 1
ATOM 1623 O O . PRO A 1 227 ? 30.805 4.488 -24.651 1.00 79.69 227 PRO A O 1
ATOM 1626 N N . VAL A 1 228 ? 29.855 4.259 -22.627 1.00 85.06 228 VAL A N 1
ATOM 1627 C CA . VAL A 1 228 ? 31.029 3.648 -21.982 1.00 85.06 228 VAL A CA 1
ATOM 1628 C C . VAL A 1 228 ? 31.325 2.285 -22.599 1.00 85.06 228 VAL A C 1
ATOM 1630 O O . VAL A 1 228 ? 32.467 2.017 -22.976 1.00 85.06 228 VAL A O 1
ATOM 1633 N N . PHE A 1 229 ? 30.302 1.446 -22.758 1.00 85.81 229 PHE A N 1
ATOM 1634 C CA . PHE A 1 229 ? 30.458 0.139 -23.388 1.00 85.81 229 PHE A CA 1
ATOM 1635 C C . PHE A 1 229 ? 30.689 0.223 -24.898 1.00 85.81 229 PHE A C 1
ATOM 1637 O O . PHE A 1 229 ? 31.475 -0.564 -25.421 1.00 85.81 229 PHE A O 1
ATOM 1644 N N . GLY A 1 230 ? 30.127 1.227 -25.581 1.00 83.69 230 GLY A N 1
ATOM 1645 C CA . GLY A 1 230 ? 30.502 1.553 -26.960 1.00 83.69 230 GLY A CA 1
ATOM 1646 C C . GLY A 1 230 ? 32.013 1.783 -27.085 1.00 83.69 230 GLY A C 1
ATOM 1647 O O . GLY A 1 230 ? 32.689 1.079 -27.835 1.00 83.69 230 GLY A O 1
ATOM 1648 N N . ARG A 1 231 ? 32.577 2.652 -26.236 1.00 84.12 231 ARG A N 1
ATOM 1649 C CA . ARG A 1 231 ? 34.024 2.923 -26.195 1.00 84.12 231 ARG A CA 1
ATOM 1650 C C . ARG A 1 231 ? 34.863 1.713 -25.776 1.00 84.12 231 ARG A C 1
ATOM 1652 O O . ARG A 1 231 ? 35.994 1.558 -26.235 1.00 84.12 231 ARG A O 1
ATOM 1659 N N . LEU A 1 232 ? 34.354 0.869 -24.880 1.00 89.56 232 LEU A N 1
ATOM 1660 C CA . LEU A 1 232 ? 35.026 -0.379 -24.515 1.00 89.56 232 LEU A CA 1
ATOM 1661 C C . LEU A 1 232 ? 35.101 -1.322 -25.721 1.00 89.56 232 LEU A C 1
ATOM 1663 O O . LEU A 1 232 ? 36.169 -1.863 -26.002 1.00 89.56 232 LEU A O 1
ATOM 1667 N N . SER A 1 233 ? 34.002 -1.458 -26.464 1.00 90.62 233 SER A N 1
ATOM 1668 C CA . SER A 1 233 ? 33.961 -2.279 -27.673 1.00 90.62 233 SER A CA 1
ATOM 1669 C C . SER A 1 233 ? 34.858 -1.731 -28.790 1.00 90.62 233 SER A C 1
ATOM 1671 O O . SER A 1 233 ? 35.416 -2.519 -29.545 1.00 90.62 233 SER A O 1
ATOM 1673 N N . ASP A 1 234 ? 35.106 -0.413 -28.847 1.00 88.06 234 ASP A N 1
ATOM 1674 C CA . ASP A 1 234 ? 36.091 0.165 -29.782 1.00 88.06 234 ASP A CA 1
ATOM 1675 C C . ASP A 1 234 ? 37.521 -0.304 -29.480 1.00 88.06 234 ASP A C 1
ATOM 1677 O O . ASP A 1 234 ? 38.353 -0.395 -30.379 1.00 88.06 234 ASP A O 1
ATOM 1681 N N . ARG A 1 235 ? 37.824 -0.571 -28.203 1.00 89.44 235 ARG A N 1
ATOM 1682 C CA . ARG A 1 235 ? 39.163 -0.972 -27.747 1.00 89.44 235 ARG A CA 1
ATOM 1683 C C . ARG A 1 235 ? 39.390 -2.476 -27.788 1.00 89.44 235 ARG A C 1
ATOM 1685 O O . ARG A 1 235 ? 40.503 -2.902 -28.072 1.00 89.44 235 ARG A O 1
ATOM 1692 N N . VAL A 1 236 ? 38.374 -3.254 -27.423 1.00 90.94 236 VAL A N 1
ATOM 1693 C CA . VAL A 1 236 ? 38.496 -4.704 -27.193 1.00 90.94 236 VAL A CA 1
ATOM 1694 C C . VAL A 1 236 ? 37.910 -5.523 -28.350 1.00 90.94 236 VAL A C 1
ATOM 1696 O O . VAL A 1 236 ? 38.270 -6.684 -28.509 1.00 90.94 236 VAL A O 1
ATOM 1699 N N . GLY A 1 237 ? 37.057 -4.923 -29.182 1.00 90.00 237 GLY A N 1
ATOM 1700 C CA . GLY A 1 237 ? 36.294 -5.605 -30.229 1.00 90.00 237 GLY A CA 1
ATOM 1701 C C . GLY A 1 237 ? 34.799 -5.645 -29.910 1.00 90.00 237 GLY A C 1
ATOM 1702 O O . GLY A 1 237 ? 34.403 -5.597 -28.740 1.00 90.00 237 GLY A O 1
ATOM 1703 N N . ARG A 1 238 ? 33.953 -5.731 -30.945 1.00 91.94 238 ARG A N 1
ATOM 1704 C CA . ARG A 1 238 ? 32.497 -5.855 -30.778 1.00 91.94 238 ARG A CA 1
ATOM 1705 C C . ARG A 1 238 ? 32.137 -7.237 -30.254 1.00 91.94 238 ARG A C 1
ATOM 1707 O O . ARG A 1 238 ? 31.373 -7.356 -29.298 1.00 91.94 238 ARG A O 1
ATOM 1714 N N . GLU A 1 239 ? 32.724 -8.268 -30.850 1.00 92.19 239 GLU A N 1
ATOM 1715 C CA . GLU A 1 239 ? 32.418 -9.661 -30.556 1.00 92.19 239 GLU A CA 1
ATOM 1716 C C . GLU A 1 239 ? 32.739 -10.012 -29.092 1.00 92.19 239 GLU A C 1
ATOM 1718 O O . GLU A 1 239 ? 31.825 -10.460 -28.397 1.00 92.19 239 GLU A O 1
ATOM 1723 N N . PRO A 1 240 ? 33.936 -9.722 -28.531 1.00 92.81 240 PRO A N 1
ATOM 1724 C CA . PRO A 1 240 ? 34.248 -10.095 -27.150 1.00 92.81 240 PRO A CA 1
ATOM 1725 C C . PRO A 1 240 ? 33.370 -9.386 -26.113 1.00 92.81 240 PRO A C 1
ATOM 1727 O O . PRO A 1 240 ? 32.951 -10.005 -25.134 1.00 92.81 240 PRO A O 1
ATOM 1730 N N . VAL A 1 241 ? 33.062 -8.099 -26.317 1.00 93.81 241 VAL A N 1
ATOM 1731 C CA . VAL A 1 241 ? 32.221 -7.330 -25.382 1.00 93.81 241 VAL A CA 1
ATOM 1732 C C . VAL A 1 241 ? 30.775 -7.818 -25.432 1.00 93.81 241 VAL A C 1
ATOM 1734 O O . VAL A 1 241 ? 30.151 -8.002 -24.386 1.00 93.81 241 VAL A O 1
ATOM 1737 N N . PHE A 1 242 ? 30.250 -8.089 -26.627 1.00 93.88 242 PHE A N 1
ATOM 1738 C CA . PHE A 1 242 ? 28.886 -8.581 -26.790 1.00 93.88 242 PHE A CA 1
ATOM 1739 C C . PHE A 1 242 ? 28.722 -10.019 -26.276 1.00 93.88 242 PHE A C 1
ATOM 1741 O O . PHE A 1 242 ? 27.745 -10.317 -25.586 1.00 93.88 242 PHE A O 1
ATOM 1748 N N . VAL A 1 243 ? 29.691 -10.902 -26.542 1.00 95.12 243 VAL A N 1
ATOM 1749 C CA . VAL A 1 243 ? 29.732 -12.272 -26.000 1.00 95.12 243 VAL A CA 1
ATOM 1750 C C . VAL A 1 243 ? 29.799 -12.244 -24.474 1.00 95.12 243 VAL A C 1
ATOM 1752 O O . VAL A 1 243 ? 29.039 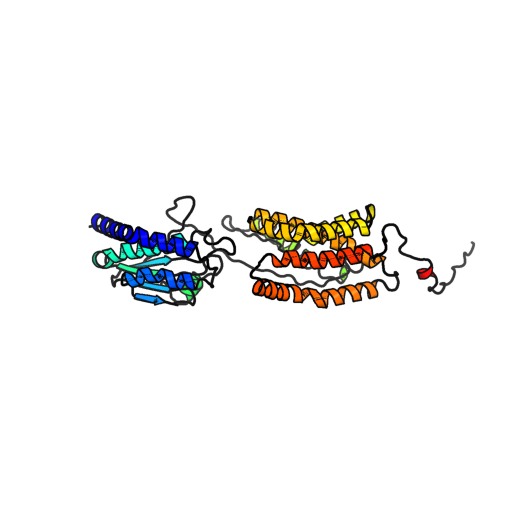-12.956 -23.818 1.00 95.12 243 VAL A O 1
ATOM 1755 N N . ALA A 1 244 ? 30.643 -11.393 -23.883 1.00 95.75 244 ALA A N 1
ATOM 1756 C CA . ALA A 1 244 ? 30.723 -11.255 -22.431 1.00 95.75 244 ALA A CA 1
ATOM 1757 C C . ALA A 1 244 ? 29.396 -10.774 -21.824 1.00 95.75 244 ALA A C 1
ATOM 1759 O O . ALA A 1 244 ? 28.924 -11.347 -20.844 1.00 95.75 244 ALA A O 1
ATOM 1760 N N . ALA A 1 245 ? 28.764 -9.761 -22.422 1.00 95.12 245 ALA A N 1
ATOM 1761 C CA . ALA A 1 245 ? 27.512 -9.204 -21.922 1.00 95.12 245 ALA A CA 1
ATOM 1762 C C . ALA A 1 245 ? 26.337 -10.188 -22.051 1.00 95.12 245 ALA A C 1
ATOM 1764 O O . ALA A 1 245 ? 25.567 -10.363 -21.110 1.00 95.12 245 ALA A O 1
ATOM 1765 N N . THR A 1 246 ? 26.218 -10.886 -23.182 1.00 95.06 246 THR A N 1
ATOM 1766 C CA . THR A 1 246 ? 25.184 -11.918 -23.375 1.00 95.06 246 THR A CA 1
ATOM 1767 C C . THR A 1 246 ? 25.421 -13.148 -22.501 1.00 95.06 246 THR A C 1
ATOM 1769 O O . THR A 1 246 ? 24.467 -13.687 -21.949 1.00 95.06 246 THR A O 1
ATOM 1772 N N . THR A 1 247 ? 26.675 -13.547 -22.272 1.00 96.44 247 THR A N 1
ATOM 1773 C CA . THR A 1 247 ? 27.012 -14.613 -21.311 1.00 96.44 247 THR A CA 1
ATOM 1774 C C . THR A 1 247 ? 26.671 -14.195 -19.881 1.00 96.44 247 THR A C 1
ATOM 1776 O O . THR A 1 247 ? 26.089 -14.975 -19.130 1.00 96.44 247 THR A O 1
ATOM 1779 N N . ALA A 1 248 ? 26.963 -12.947 -19.503 1.00 96.38 248 ALA A N 1
ATOM 1780 C CA . ALA A 1 248 ? 26.566 -12.399 -18.211 1.00 96.38 248 ALA A CA 1
ATOM 1781 C C . ALA A 1 248 ? 25.039 -12.380 -18.060 1.00 96.38 248 ALA A C 1
ATOM 1783 O O . ALA A 1 248 ? 24.536 -12.784 -17.017 1.00 96.38 248 ALA A O 1
ATOM 1784 N N . LEU A 1 249 ? 24.291 -12.001 -19.102 1.00 96.44 249 LEU A N 1
ATOM 1785 C CA . LEU A 1 249 ? 22.828 -12.073 -19.095 1.00 96.44 249 LEU A CA 1
ATOM 1786 C C . LEU A 1 249 ? 22.334 -13.518 -18.922 1.00 96.44 249 LEU A C 1
ATOM 1788 O O . LEU A 1 249 ? 21.439 -13.767 -18.120 1.00 96.44 249 LEU A O 1
ATOM 1792 N N . LEU A 1 250 ? 22.946 -14.475 -19.624 1.00 96.81 250 LEU A N 1
ATOM 1793 C CA . LEU A 1 250 ? 22.607 -15.896 -19.539 1.00 96.81 250 LEU A CA 1
ATOM 1794 C C . LEU A 1 250 ? 22.846 -16.470 -18.134 1.00 96.81 250 LEU A C 1
ATOM 1796 O O . LEU A 1 250 ? 22.030 -17.237 -17.636 1.00 96.81 250 LEU A O 1
ATOM 1800 N N . VAL A 1 251 ? 23.951 -16.111 -17.482 1.00 96.94 251 VAL A N 1
ATOM 1801 C CA . VAL A 1 251 ? 24.329 -16.690 -16.183 1.00 96.94 251 VAL A CA 1
ATOM 1802 C C . VAL A 1 251 ? 23.690 -15.943 -15.011 1.00 96.94 251 VAL A C 1
ATOM 1804 O O . VAL A 1 251 ? 23.273 -16.566 -14.036 1.00 96.94 251 VAL A O 1
ATOM 1807 N N . LEU A 1 252 ? 23.610 -14.613 -15.082 1.00 96.75 252 LEU A N 1
ATOM 1808 C CA . LEU A 1 252 ? 23.253 -13.764 -13.942 1.00 96.75 252 LEU A CA 1
ATOM 1809 C C . LEU A 1 252 ? 21.781 -13.371 -13.896 1.00 96.75 252 LEU A C 1
ATOM 1811 O O . LEU A 1 252 ? 21.350 -12.862 -12.866 1.00 96.75 252 LEU A O 1
ATOM 1815 N N . SER A 1 253 ? 20.995 -13.622 -14.947 1.00 93.62 253 SER A N 1
ATOM 1816 C CA . SER A 1 253 ? 19.592 -13.204 -14.957 1.00 93.62 253 SER A CA 1
ATOM 1817 C C . SER A 1 253 ? 18.781 -13.824 -13.811 1.00 93.62 253 SER A C 1
ATOM 1819 O O . SER A 1 253 ? 18.260 -13.101 -12.965 1.00 93.62 253 SER A O 1
ATOM 1821 N N . THR A 1 254 ? 18.741 -15.154 -13.693 1.00 94.06 254 THR A N 1
ATOM 1822 C CA . THR A 1 254 ? 18.007 -15.820 -12.599 1.00 94.06 254 THR A CA 1
ATOM 1823 C C . THR A 1 254 ? 18.561 -15.472 -11.203 1.00 94.06 254 THR A C 1
ATOM 1825 O O . THR A 1 254 ? 17.762 -15.129 -10.327 1.00 94.06 254 THR A O 1
ATOM 1828 N N . PRO A 1 255 ? 19.890 -15.471 -10.964 1.00 96.25 255 PRO A N 1
ATOM 1829 C CA . PRO A 1 255 ? 20.462 -14.972 -9.711 1.00 96.25 255 PRO A CA 1
ATOM 1830 C C . PRO A 1 255 ? 20.075 -13.529 -9.368 1.00 96.25 255 PRO A C 1
ATOM 1832 O O . PRO A 1 255 ? 19.823 -13.236 -8.202 1.00 96.25 255 PRO A O 1
ATOM 1835 N N . ALA A 1 256 ? 19.981 -12.633 -10.354 1.00 92.38 256 ALA A N 1
ATOM 1836 C CA . ALA A 1 256 ? 19.560 -11.255 -10.129 1.00 92.38 256 ALA A CA 1
ATOM 1837 C C . ALA A 1 256 ? 18.111 -11.190 -9.619 1.00 92.38 256 ALA A C 1
ATOM 1839 O O . ALA A 1 256 ? 17.850 -10.503 -8.635 1.00 92.38 256 ALA A O 1
ATOM 1840 N N . PHE A 1 257 ? 17.185 -11.961 -10.199 1.00 89.88 257 PHE A N 1
ATOM 1841 C CA . PHE A 1 257 ? 15.804 -12.035 -9.697 1.00 89.88 257 PHE A CA 1
ATOM 1842 C C . PHE A 1 257 ? 15.702 -12.679 -8.309 1.00 89.88 257 PHE A C 1
ATOM 1844 O O . PHE A 1 257 ? 14.878 -12.257 -7.500 1.00 89.88 257 PHE A O 1
ATOM 1851 N N . LEU A 1 258 ? 16.554 -13.657 -7.990 1.00 92.69 258 LEU A N 1
ATOM 1852 C CA . LEU A 1 258 ? 16.652 -14.188 -6.626 1.00 92.69 258 LEU A CA 1
ATOM 1853 C C . LEU A 1 258 ? 17.157 -13.125 -5.643 1.00 92.69 258 LEU A C 1
ATOM 1855 O O . LEU A 1 258 ? 16.625 -13.016 -4.541 1.00 92.69 258 LEU A O 1
ATOM 1859 N N . LEU A 1 259 ? 18.131 -12.310 -6.050 1.00 91.19 259 LEU A N 1
ATOM 1860 C CA . LEU A 1 259 ? 18.656 -11.215 -5.240 1.00 91.19 259 LEU A CA 1
ATOM 1861 C C . LEU A 1 259 ? 17.611 -10.114 -5.005 1.00 91.19 259 LEU A C 1
ATOM 1863 O O . LEU A 1 259 ? 17.541 -9.568 -3.910 1.00 91.19 259 LEU A O 1
ATOM 1867 N N . MET A 1 260 ? 16.738 -9.832 -5.976 1.00 89.38 260 MET A N 1
ATOM 1868 C CA . MET A 1 260 ? 15.624 -8.889 -5.781 1.00 89.38 260 MET A CA 1
ATOM 1869 C C . MET A 1 260 ? 14.705 -9.303 -4.618 1.00 89.38 260 MET A C 1
ATOM 1871 O O . MET A 1 260 ? 14.141 -8.446 -3.941 1.00 89.38 260 MET A O 1
ATOM 1875 N N . ARG A 1 261 ? 14.606 -10.604 -4.312 1.00 87.12 261 ARG A N 1
ATOM 1876 C CA . ARG A 1 261 ? 13.779 -11.110 -3.204 1.00 87.12 261 ARG A CA 1
ATOM 1877 C C . ARG A 1 261 ? 14.360 -10.844 -1.817 1.00 87.12 261 ARG A C 1
ATOM 1879 O O . ARG A 1 261 ? 13.647 -11.024 -0.838 1.00 87.12 261 ARG A O 1
ATOM 1886 N N . THR A 1 262 ? 15.618 -10.416 -1.698 1.00 90.12 262 THR A N 1
ATOM 1887 C CA . THR A 1 262 ? 16.242 -10.147 -0.390 1.00 90.12 262 THR A CA 1
ATOM 1888 C C . THR A 1 262 ? 15.903 -8.757 0.162 1.00 90.12 262 THR A C 1
ATOM 1890 O O . THR A 1 262 ? 16.483 -8.338 1.161 1.00 90.12 262 THR A O 1
ATOM 1893 N N . GLY A 1 263 ? 15.007 -8.015 -0.497 1.00 80.50 263 GLY A N 1
ATOM 1894 C CA . GLY A 1 263 ? 14.551 -6.688 -0.086 1.00 80.50 263 GLY A CA 1
ATOM 1895 C C . GLY A 1 263 ? 15.107 -5.552 -0.947 1.00 80.50 263 GLY A C 1
ATOM 1896 O O . GLY A 1 263 ? 15.660 -5.762 -2.031 1.00 80.50 263 GLY A O 1
ATOM 1897 N N . LEU A 1 264 ? 14.957 -4.318 -0.457 1.00 73.75 264 LEU A N 1
ATOM 1898 C CA . LEU A 1 264 ? 15.230 -3.098 -1.225 1.00 73.75 264 LEU A CA 1
ATOM 1899 C C . LEU A 1 264 ? 16.675 -3.032 -1.742 1.00 73.75 264 LEU A C 1
ATOM 1901 O O . LEU A 1 264 ? 16.899 -2.769 -2.921 1.00 73.75 264 LEU A O 1
ATOM 1905 N N . ALA A 1 265 ? 17.658 -3.320 -0.885 1.00 81.50 265 ALA A N 1
ATOM 1906 C CA . ALA A 1 265 ? 19.069 -3.303 -1.272 1.00 81.50 265 ALA A CA 1
ATOM 1907 C C . ALA A 1 265 ? 19.378 -4.336 -2.371 1.00 81.50 265 ALA A C 1
ATOM 1909 O O . ALA A 1 265 ? 20.041 -4.008 -3.354 1.00 81.50 265 ALA A O 1
ATOM 1910 N N . GLY A 1 266 ? 18.846 -5.557 -2.243 1.00 82.75 266 GLY A N 1
ATOM 1911 C CA . GLY A 1 266 ? 18.998 -6.606 -3.254 1.00 82.75 266 GLY A CA 1
ATOM 1912 C C . GLY A 1 266 ? 18.365 -6.216 -4.589 1.00 82.75 266 GLY A C 1
ATOM 1913 O O . GLY A 1 266 ? 18.970 -6.409 -5.643 1.00 82.75 266 GLY A O 1
ATOM 1914 N N . THR A 1 267 ? 17.203 -5.560 -4.543 1.00 79.31 267 THR A N 1
ATOM 1915 C CA . THR A 1 267 ? 16.520 -5.044 -5.735 1.00 79.31 267 THR A CA 1
ATOM 1916 C C . THR A 1 267 ? 17.346 -3.989 -6.466 1.00 79.31 267 THR A C 1
ATOM 1918 O O . THR A 1 267 ? 17.515 -4.079 -7.682 1.00 79.31 267 THR A O 1
ATOM 1921 N N . TRP A 1 268 ? 17.924 -3.027 -5.743 1.00 80.50 268 TRP A N 1
ATOM 1922 C CA . TRP A 1 268 ? 18.789 -2.009 -6.345 1.00 80.50 268 TRP A CA 1
ATOM 1923 C C . TRP A 1 268 ? 20.056 -2.606 -6.956 1.00 80.50 268 TRP A C 1
ATOM 1925 O O . TRP A 1 268 ? 20.408 -2.262 -8.083 1.00 80.50 268 TRP A O 1
ATOM 1935 N N . ILE A 1 269 ? 20.722 -3.524 -6.250 1.00 87.38 269 ILE A N 1
ATOM 1936 C CA . ILE A 1 269 ? 21.940 -4.175 -6.749 1.00 87.38 269 ILE A CA 1
ATOM 1937 C C . ILE A 1 269 ? 21.634 -4.976 -8.019 1.00 87.38 269 ILE A C 1
ATOM 1939 O O . ILE A 1 269 ? 22.335 -4.837 -9.021 1.00 87.38 269 ILE A O 1
ATOM 1943 N N . ALA A 1 270 ? 20.568 -5.776 -8.003 1.00 86.50 270 ALA A N 1
ATOM 1944 C CA . ALA A 1 270 ? 20.148 -6.569 -9.151 1.00 86.50 270 ALA A CA 1
ATOM 1945 C C . ALA A 1 270 ? 19.722 -5.693 -10.341 1.00 86.50 270 ALA A C 1
ATOM 1947 O O . ALA A 1 270 ? 20.095 -5.980 -11.478 1.00 86.50 270 ALA A O 1
ATOM 1948 N N . GLY A 1 271 ? 18.991 -4.603 -10.088 1.00 81.31 271 GLY A N 1
ATOM 1949 C CA . GLY A 1 271 ? 18.590 -3.642 -11.115 1.00 81.31 271 GLY A CA 1
ATOM 1950 C C . GLY A 1 271 ? 19.787 -2.952 -11.773 1.00 81.31 271 GLY A C 1
ATOM 1951 O O . GLY A 1 271 ? 19.854 -2.878 -12.998 1.00 81.31 271 GLY A O 1
ATOM 1952 N N . LEU A 1 272 ? 20.772 -2.515 -10.982 1.00 85.62 272 LEU A N 1
ATOM 1953 C CA . LEU A 1 272 ? 22.013 -1.925 -11.498 1.00 85.62 272 LEU A CA 1
ATOM 1954 C C . LEU A 1 272 ? 22.843 -2.937 -12.297 1.00 85.62 272 LEU A C 1
ATOM 1956 O O . LEU A 1 272 ? 23.379 -2.589 -13.348 1.00 85.62 272 LEU A O 1
ATOM 1960 N N . LEU A 1 273 ? 22.923 -4.187 -11.832 1.00 91.19 273 LEU A N 1
ATOM 1961 C CA . LEU A 1 273 ? 23.616 -5.269 -12.533 1.00 91.19 273 LEU A CA 1
ATOM 1962 C C . LEU A 1 273 ? 22.985 -5.544 -13.904 1.00 91.19 273 LEU A C 1
ATOM 1964 O O . LEU A 1 273 ? 23.683 -5.533 -14.917 1.00 91.19 273 LEU A O 1
ATOM 1968 N N . LEU A 1 274 ? 21.668 -5.767 -13.943 1.00 89.06 274 LEU A N 1
ATOM 1969 C CA . LEU A 1 274 ? 20.943 -6.031 -15.187 1.00 89.06 274 LEU A CA 1
ATOM 1970 C C . LEU A 1 274 ? 20.982 -4.822 -16.130 1.00 89.06 274 LEU A C 1
ATOM 1972 O O . LEU A 1 274 ? 21.173 -5.002 -17.330 1.00 89.06 274 LEU A O 1
ATOM 1976 N N . GLY A 1 275 ? 20.881 -3.602 -15.595 1.00 84.50 275 GLY A N 1
ATOM 1977 C CA . GLY A 1 275 ? 21.027 -2.367 -16.367 1.00 84.50 275 GLY A CA 1
ATOM 1978 C C . GLY A 1 275 ? 22.420 -2.217 -16.985 1.00 84.50 275 GLY A C 1
ATOM 1979 O O . GLY A 1 275 ? 22.543 -1.873 -18.156 1.00 84.50 275 GLY A O 1
ATOM 1980 N N . ALA A 1 276 ? 23.487 -2.551 -16.252 1.00 89.75 276 ALA A N 1
ATOM 1981 C CA . ALA A 1 276 ? 24.845 -2.531 -16.794 1.00 89.75 276 ALA A CA 1
ATOM 1982 C C . ALA A 1 276 ? 25.047 -3.569 -17.910 1.00 89.75 276 ALA A C 1
ATOM 1984 O O . ALA A 1 276 ? 25.666 -3.262 -18.930 1.00 89.75 276 ALA A O 1
ATOM 1985 N N . ILE A 1 277 ? 24.491 -4.774 -17.748 1.00 92.50 277 ILE A N 1
ATOM 1986 C CA . ILE A 1 277 ? 24.503 -5.819 -18.782 1.00 92.50 277 ILE A CA 1
ATOM 1987 C C . ILE A 1 277 ? 23.747 -5.346 -20.029 1.00 92.50 277 ILE A C 1
ATOM 1989 O O . ILE A 1 277 ? 24.265 -5.446 -21.142 1.00 92.50 277 ILE A O 1
ATOM 1993 N N . LEU A 1 278 ? 22.545 -4.792 -19.852 1.00 89.31 278 LEU A N 1
ATOM 1994 C CA . LEU A 1 278 ? 21.737 -4.264 -20.947 1.00 89.31 278 LEU A CA 1
ATOM 1995 C C . LEU A 1 278 ? 22.464 -3.132 -21.679 1.00 89.31 278 LEU A C 1
ATOM 1997 O O . LEU A 1 278 ? 22.521 -3.133 -22.907 1.00 89.31 278 LEU A O 1
ATOM 2001 N N . ALA A 1 279 ? 23.084 -2.211 -20.945 1.00 86.75 279 ALA A N 1
ATOM 2002 C CA . ALA A 1 279 ? 23.869 -1.132 -21.525 1.00 86.75 279 ALA A CA 1
ATOM 2003 C C . ALA A 1 279 ? 25.080 -1.641 -22.323 1.00 86.75 279 ALA A C 1
ATOM 2005 O O . ALA A 1 279 ? 25.396 -1.080 -23.373 1.00 86.75 279 ALA A O 1
ATOM 2006 N N . ALA A 1 280 ? 25.729 -2.721 -21.875 1.00 91.38 280 ALA A N 1
ATOM 2007 C CA . ALA A 1 280 ? 26.814 -3.363 -22.613 1.00 91.38 280 ALA A CA 1
ATOM 2008 C C . ALA A 1 280 ? 26.342 -3.983 -23.933 1.00 91.38 280 ALA A C 1
ATOM 2010 O O . ALA A 1 280 ? 26.986 -3.794 -24.972 1.00 91.38 280 ALA A O 1
ATOM 2011 N N . ILE A 1 281 ? 25.190 -4.661 -23.906 1.00 90.81 281 ILE A N 1
ATOM 2012 C CA . ILE A 1 281 ? 24.540 -5.223 -25.096 1.00 90.81 281 ILE A CA 1
ATOM 2013 C C . ILE A 1 281 ? 24.153 -4.097 -26.058 1.00 90.81 281 ILE A C 1
ATOM 2015 O O . ILE A 1 281 ? 24.558 -4.131 -27.215 1.00 90.81 281 ILE A O 1
ATOM 2019 N N . LEU A 1 282 ? 23.424 -3.080 -25.592 1.00 86.19 282 LEU A N 1
ATOM 2020 C CA . LEU A 1 282 ? 22.931 -1.974 -26.419 1.00 86.19 282 LEU A CA 1
ATOM 2021 C C . LEU A 1 282 ? 24.068 -1.124 -27.000 1.00 86.19 282 LEU A C 1
ATOM 2023 O O . LEU A 1 282 ? 24.057 -0.831 -28.195 1.00 86.19 282 LEU A O 1
ATOM 2027 N N . GLY A 1 283 ? 25.061 -0.763 -26.182 1.00 84.56 283 GLY A N 1
ATOM 2028 C CA . GLY A 1 283 ? 26.208 0.040 -26.612 1.00 84.56 283 GLY A CA 1
ATOM 2029 C C . GLY A 1 283 ? 27.052 -0.651 -27.673 1.00 84.56 283 GLY A C 1
ATOM 2030 O O . GLY A 1 283 ? 27.480 -0.011 -28.630 1.00 84.56 283 GLY A O 1
ATOM 2031 N N . THR A 1 284 ? 27.223 -1.967 -27.558 1.00 89.19 284 THR A N 1
ATOM 2032 C CA . THR A 1 284 ? 27.970 -2.746 -28.549 1.00 89.19 284 THR A CA 1
ATOM 2033 C C . THR A 1 284 ? 27.123 -3.036 -29.791 1.00 89.19 284 THR A C 1
ATOM 2035 O O . THR A 1 284 ? 27.593 -2.862 -30.914 1.00 89.19 284 THR A O 1
ATOM 2038 N N . TYR A 1 285 ? 25.851 -3.411 -29.612 1.00 85.06 285 TYR A N 1
ATOM 2039 C CA . TYR A 1 285 ? 24.909 -3.703 -30.697 1.00 85.06 285 TYR A CA 1
ATOM 2040 C C . TYR A 1 285 ? 24.701 -2.513 -31.631 1.00 85.06 285 TYR A C 1
ATOM 2042 O O . TYR A 1 285 ? 24.731 -2.684 -32.849 1.00 85.06 285 TYR A O 1
ATOM 2050 N N . ALA A 1 286 ? 24.494 -1.312 -31.083 1.00 78.88 286 ALA A N 1
ATOM 2051 C CA . ALA A 1 286 ? 24.218 -0.119 -31.880 1.00 78.88 286 ALA A CA 1
ATOM 2052 C C . ALA A 1 286 ? 25.346 0.174 -32.882 1.00 78.88 286 ALA A C 1
ATOM 2054 O O . ALA A 1 286 ? 25.084 0.557 -34.021 1.00 78.88 286 ALA A O 1
ATOM 2055 N N . VAL A 1 287 ? 26.595 -0.063 -32.476 1.00 81.62 287 VAL A N 1
ATOM 2056 C CA . VAL A 1 287 ? 27.767 0.134 -33.331 1.00 81.62 287 VAL A CA 1
ATOM 2057 C C . VAL A 1 287 ? 27.954 -1.050 -34.280 1.00 81.62 287 VAL A C 1
ATOM 2059 O O . VAL A 1 287 ? 28.054 -0.859 -35.489 1.00 81.62 287 VAL A O 1
ATOM 2062 N N . TRP A 1 288 ? 27.919 -2.279 -33.763 1.00 85.56 288 TRP A N 1
ATOM 2063 C CA . TRP A 1 288 ? 28.165 -3.483 -34.560 1.00 85.56 288 TRP A CA 1
ATOM 2064 C C . TRP A 1 288 ? 27.140 -3.652 -35.690 1.00 85.56 288 TRP A C 1
ATOM 2066 O O . TRP A 1 288 ? 27.504 -3.902 -36.839 1.00 85.56 288 TRP A O 1
ATOM 2076 N N . SER A 1 289 ? 25.857 -3.425 -35.397 1.00 78.38 289 SER A N 1
ATOM 2077 C CA . SER A 1 289 ? 24.779 -3.486 -36.391 1.00 78.38 289 SER A CA 1
ATOM 2078 C C . SER A 1 289 ? 24.936 -2.431 -37.489 1.00 78.38 289 SER A C 1
ATOM 2080 O O . SER A 1 289 ? 24.711 -2.734 -38.659 1.00 78.38 289 SER A O 1
ATOM 2082 N N . ALA A 1 290 ? 25.387 -1.220 -37.152 1.00 76.19 290 ALA A N 1
ATOM 2083 C CA . ALA A 1 290 ? 25.696 -0.198 -38.143 1.00 76.19 290 ALA A CA 1
ATOM 2084 C C . ALA A 1 290 ? 26.879 -0.626 -39.032 1.00 76.19 290 ALA A C 1
ATOM 2086 O O . ALA A 1 290 ? 26.833 -0.458 -40.247 1.00 76.19 290 ALA A O 1
ATOM 2087 N N . GLU A 1 291 ? 27.925 -1.215 -38.459 1.00 82.56 291 GLU A N 1
ATOM 2088 C CA . GLU A 1 291 ? 29.148 -1.581 -39.182 1.00 82.56 291 GLU A CA 1
ATOM 2089 C C . GLU A 1 291 ? 28.985 -2.799 -40.114 1.00 82.56 291 GLU A C 1
ATOM 2091 O O . GLU A 1 291 ? 29.700 -2.904 -41.114 1.00 82.56 291 GLU A O 1
ATOM 2096 N N . ILE A 1 292 ? 28.038 -3.702 -39.831 1.00 82.38 292 ILE A N 1
ATOM 2097 C CA . ILE A 1 292 ? 27.791 -4.910 -40.642 1.00 82.38 292 ILE A CA 1
ATOM 2098 C C . ILE A 1 292 ? 27.199 -4.573 -42.019 1.00 82.38 292 ILE A C 1
ATOM 2100 O O . ILE A 1 292 ? 27.492 -5.260 -43.003 1.00 82.38 292 ILE A O 1
ATOM 2104 N N . PHE A 1 293 ? 26.396 -3.510 -42.118 1.00 79.44 293 PHE A N 1
ATOM 2105 C CA . PHE A 1 293 ? 25.782 -3.108 -43.381 1.00 79.44 293 PHE A CA 1
ATOM 2106 C C . PHE A 1 293 ? 26.659 -2.115 -44.174 1.00 79.44 293 PHE A C 1
ATOM 2108 O O . PHE A 1 293 ? 27.208 -1.167 -43.590 1.00 79.44 293 PHE A O 1
ATOM 2115 N N . PRO A 1 294 ? 26.736 -2.259 -45.517 1.00 75.00 294 PRO A N 1
ATOM 2116 C CA . PRO A 1 294 ? 27.372 -1.276 -46.395 1.00 75.00 294 PRO A CA 1
ATOM 2117 C C . PRO A 1 294 ? 26.785 0.120 -46.188 1.00 75.00 294 PRO A C 1
ATOM 2119 O O . PRO A 1 294 ? 25.575 0.263 -46.005 1.00 75.00 294 PRO A O 1
ATOM 2122 N N . THR A 1 295 ? 27.615 1.160 -46.259 1.00 74.44 295 THR A N 1
ATOM 2123 C CA . THR A 1 295 ? 27.226 2.558 -45.980 1.00 74.44 295 THR A CA 1
ATOM 2124 C C . THR A 1 295 ? 25.994 3.010 -46.768 1.00 74.44 295 THR A C 1
ATOM 2126 O O . THR A 1 295 ? 25.118 3.661 -46.203 1.00 74.44 295 THR A O 1
ATOM 2129 N N . ARG A 1 296 ? 25.874 2.590 -48.033 1.00 67.25 296 ARG A N 1
ATOM 2130 C CA . ARG A 1 296 ? 24.738 2.892 -48.925 1.00 67.25 296 ARG A CA 1
ATOM 2131 C C . ARG A 1 296 ? 23.387 2.299 -48.503 1.00 67.25 296 ARG A C 1
ATOM 2133 O O . ARG A 1 296 ? 22.354 2.867 -48.832 1.00 67.25 296 ARG A O 1
ATOM 2140 N N . THR A 1 297 ? 23.375 1.168 -47.798 1.00 69.00 297 THR A N 1
ATOM 2141 C CA . THR A 1 297 ? 22.148 0.428 -47.424 1.00 69.00 297 THR A CA 1
ATOM 2142 C C . THR A 1 297 ? 21.985 0.266 -45.915 1.00 69.00 297 THR A C 1
ATOM 2144 O O . THR A 1 297 ? 21.041 -0.372 -45.451 1.00 69.00 297 THR A O 1
ATOM 2147 N N . ARG A 1 298 ? 22.902 0.845 -45.133 1.00 75.56 298 ARG A N 1
ATOM 2148 C CA . ARG A 1 298 ? 22.990 0.707 -43.678 1.00 75.56 298 ARG A CA 1
ATOM 2149 C C . ARG A 1 298 ? 21.721 1.109 -42.958 1.00 75.56 298 ARG A C 1
ATOM 2151 O O . ARG A 1 298 ? 21.267 0.384 -42.080 1.00 75.56 298 ARG A O 1
ATOM 2158 N N . GLN A 1 299 ? 21.139 2.233 -43.361 1.00 64.06 299 GLN A N 1
ATOM 2159 C CA . GLN A 1 299 ? 19.900 2.718 -42.769 1.00 64.06 299 GLN A CA 1
ATOM 2160 C C . GLN A 1 299 ? 18.782 1.688 -42.963 1.00 64.06 299 GLN A C 1
ATOM 2162 O O . GLN A 1 299 ? 18.143 1.291 -41.991 1.00 64.06 299 GLN A O 1
ATOM 2167 N N . SER A 1 300 ? 18.575 1.226 -44.198 1.00 64.88 300 SER A N 1
ATOM 2168 C CA . SER A 1 300 ? 17.477 0.317 -44.523 1.00 64.88 300 SER A CA 1
ATOM 2169 C C . SER A 1 300 ? 17.647 -1.038 -43.839 1.00 64.88 300 SER A C 1
ATOM 2171 O O . SER A 1 300 ? 16.689 -1.548 -43.266 1.00 64.88 300 SER A O 1
ATOM 2173 N N . GLY A 1 301 ? 18.869 -1.583 -43.820 1.00 68.75 301 GLY A N 1
ATOM 2174 C CA . GLY A 1 301 ? 19.175 -2.837 -43.126 1.00 68.75 301 GLY A CA 1
ATOM 2175 C C . GLY A 1 301 ? 18.923 -2.756 -41.618 1.00 68.75 301 GLY A C 1
ATOM 2176 O O . GLY A 1 301 ? 18.235 -3.610 -41.057 1.00 68.75 301 GLY A O 1
ATOM 2177 N N . LEU A 1 302 ? 19.401 -1.687 -40.975 1.00 66.56 302 LEU A N 1
ATOM 2178 C CA . LEU A 1 302 ? 19.204 -1.464 -39.542 1.00 66.56 302 LEU A CA 1
ATOM 2179 C C . LEU A 1 302 ? 17.726 -1.232 -39.189 1.00 66.56 302 LEU A C 1
ATOM 2181 O O . LEU A 1 302 ? 17.226 -1.789 -38.215 1.00 66.56 302 LEU A O 1
ATOM 2185 N N . SER A 1 303 ? 17.019 -0.441 -39.999 1.00 56.97 303 SER A N 1
ATOM 2186 C CA . SER A 1 303 ? 15.603 -0.114 -39.804 1.00 56.97 303 SER A CA 1
ATOM 2187 C C . SER A 1 303 ? 14.709 -1.351 -39.879 1.00 56.97 303 SER A C 1
ATOM 2189 O O . SER A 1 303 ? 13.829 -1.529 -39.041 1.00 56.97 303 SER A O 1
ATOM 2191 N N . VAL A 1 304 ? 14.947 -2.242 -40.845 1.00 70.62 304 VAL A N 1
ATOM 2192 C CA . VAL A 1 304 ? 14.169 -3.481 -40.989 1.00 70.62 304 VAL A CA 1
ATOM 2193 C C . VAL A 1 304 ? 14.375 -4.396 -39.779 1.00 70.62 304 VAL A C 1
ATOM 2195 O O . VAL A 1 304 ? 13.396 -4.843 -39.183 1.00 70.62 304 VAL A O 1
ATOM 2198 N N . ALA A 1 305 ? 15.627 -4.621 -39.366 1.00 67.38 305 ALA A N 1
ATOM 2199 C CA . ALA A 1 305 ? 15.935 -5.465 -38.211 1.00 67.38 305 ALA A CA 1
ATOM 2200 C C . ALA A 1 305 ? 15.342 -4.906 -36.904 1.00 67.38 305 ALA A C 1
ATOM 2202 O O . ALA A 1 305 ? 14.743 -5.649 -36.120 1.00 67.38 305 ALA A O 1
ATOM 2203 N N . TYR A 1 306 ? 15.454 -3.591 -36.692 1.00 66.38 306 TYR A N 1
ATOM 2204 C CA . TYR A 1 306 ? 14.906 -2.923 -35.514 1.00 66.38 306 TYR A CA 1
ATOM 2205 C C . TYR A 1 306 ? 13.376 -2.979 -35.478 1.00 66.38 306 TYR A C 1
ATOM 2207 O O . TYR A 1 306 ? 12.810 -3.401 -34.474 1.00 66.38 306 TYR A O 1
ATOM 2215 N N . ASN A 1 307 ? 12.701 -2.609 -36.571 1.00 62.72 307 ASN A N 1
ATOM 2216 C CA . ASN A 1 307 ? 11.240 -2.521 -36.600 1.00 62.72 307 ASN A CA 1
ATOM 2217 C C . ASN A 1 307 ? 10.563 -3.886 -36.454 1.00 62.72 307 ASN A C 1
ATOM 2219 O O . ASN A 1 307 ? 9.564 -3.985 -35.749 1.00 62.72 307 ASN A O 1
ATOM 2223 N N . ILE A 1 308 ? 11.111 -4.944 -37.062 1.00 72.25 308 ILE A N 1
ATOM 2224 C CA . ILE A 1 308 ? 10.576 -6.306 -36.904 1.00 72.25 308 ILE A CA 1
ATOM 2225 C C . ILE A 1 308 ? 10.709 -6.762 -35.447 1.00 72.25 308 ILE A C 1
ATOM 2227 O O . ILE A 1 308 ? 9.749 -7.254 -34.859 1.00 72.25 308 ILE A O 1
ATOM 2231 N N . THR A 1 309 ? 11.879 -6.554 -34.841 1.00 69.38 309 THR A N 1
ATOM 2232 C CA . THR A 1 309 ? 12.130 -6.955 -33.450 1.00 69.38 309 THR A CA 1
ATOM 2233 C C . THR A 1 309 ? 11.265 -6.147 -32.478 1.00 69.38 309 THR A C 1
ATOM 2235 O O . THR A 1 309 ? 10.620 -6.714 -31.599 1.00 69.38 309 THR A O 1
ATOM 2238 N N . ALA A 1 310 ? 11.179 -4.828 -32.657 1.00 58.88 310 ALA A N 1
ATOM 2239 C CA . ALA A 1 310 ? 10.336 -3.968 -31.835 1.00 58.88 310 ALA A CA 1
ATOM 2240 C C . ALA A 1 310 ? 8.847 -4.329 -31.969 1.00 58.88 310 ALA A C 1
ATOM 2242 O O . ALA A 1 310 ? 8.160 -4.435 -30.957 1.00 58.88 310 ALA A O 1
ATOM 2243 N N . ALA A 1 311 ? 8.353 -4.587 -33.184 1.00 65.19 311 ALA A N 1
ATOM 2244 C CA . ALA A 1 311 ? 6.964 -4.987 -33.409 1.00 65.19 311 ALA A CA 1
ATOM 2245 C C . ALA A 1 311 ? 6.617 -6.324 -32.736 1.00 65.19 311 ALA A C 1
ATOM 2247 O O . ALA A 1 311 ? 5.528 -6.471 -32.185 1.00 65.19 311 ALA A O 1
ATOM 2248 N N . LEU A 1 312 ? 7.542 -7.288 -32.758 1.00 66.31 312 LEU A N 1
ATOM 2249 C CA . LEU A 1 312 ? 7.320 -8.608 -32.172 1.00 66.31 312 LEU A CA 1
ATOM 2250 C C . LEU A 1 312 ? 7.423 -8.618 -30.648 1.00 66.31 312 LEU A C 1
ATOM 2252 O O . LEU A 1 312 ? 6.704 -9.394 -30.024 1.00 66.31 312 LEU A O 1
ATOM 2256 N N . PHE A 1 313 ? 8.292 -7.792 -30.054 1.00 68.62 313 PHE A N 1
ATOM 2257 C CA . PHE A 1 313 ? 8.668 -7.927 -28.642 1.00 68.62 313 PHE A CA 1
ATOM 2258 C C . PHE A 1 313 ? 8.352 -6.710 -27.757 1.00 68.62 313 PHE A C 1
ATOM 2260 O O . PHE A 1 313 ? 8.173 -6.880 -26.556 1.00 68.62 313 PHE A O 1
ATOM 2267 N N . ALA A 1 314 ? 8.233 -5.485 -28.279 1.00 51.16 314 ALA A N 1
ATOM 2268 C CA . ALA A 1 314 ? 8.125 -4.300 -27.413 1.00 51.16 314 ALA A CA 1
ATOM 2269 C C . ALA A 1 314 ? 6.845 -4.270 -26.550 1.00 51.16 314 ALA A C 1
ATOM 2271 O O . ALA A 1 314 ? 6.891 -3.814 -25.411 1.00 51.16 314 ALA A O 1
ATOM 2272 N N . GLY A 1 315 ? 5.713 -4.761 -27.068 1.00 53.38 315 GLY A N 1
ATOM 2273 C CA . GLY A 1 315 ? 4.431 -4.778 -26.342 1.00 53.38 315 GLY A CA 1
ATOM 2274 C C . GLY A 1 315 ? 3.983 -6.156 -25.849 1.00 53.38 315 GLY A C 1
ATOM 2275 O O . GLY A 1 315 ? 3.170 -6.254 -24.935 1.00 53.38 315 GLY A O 1
ATOM 2276 N N . THR A 1 316 ? 4.503 -7.230 -26.439 1.00 70.25 316 THR A N 1
ATOM 2277 C CA . THR A 1 316 ? 4.049 -8.605 -26.168 1.00 70.25 316 THR A CA 1
ATOM 2278 C C . THR A 1 316 ? 4.714 -9.212 -24.939 1.00 70.25 316 THR A C 1
ATOM 2280 O O . THR A 1 316 ? 4.125 -10.074 -24.293 1.00 70.25 316 THR A O 1
ATOM 2283 N N . VAL A 1 317 ? 5.919 -8.756 -24.586 1.00 74.62 317 VAL A N 1
ATOM 2284 C CA . VAL A 1 317 ? 6.696 -9.315 -23.475 1.00 74.62 317 VAL A CA 1
ATOM 2285 C C . VAL A 1 317 ? 5.995 -9.152 -22.128 1.00 74.62 317 VAL A C 1
ATOM 2287 O O . VAL A 1 317 ? 5.864 -10.164 -21.446 1.00 74.62 317 VAL A O 1
ATOM 2290 N N . PRO A 1 318 ? 5.469 -7.973 -21.737 1.00 68.75 318 PRO A N 1
ATOM 2291 C CA . PRO A 1 318 ? 4.716 -7.845 -20.488 1.00 68.75 318 PRO A CA 1
ATOM 2292 C C . PRO A 1 318 ? 3.512 -8.794 -20.418 1.00 68.75 318 PRO A C 1
ATOM 2294 O O . PRO A 1 318 ? 3.321 -9.462 -19.408 1.00 68.75 318 PRO A O 1
ATOM 2297 N N . TYR A 1 319 ? 2.756 -8.927 -21.515 1.00 72.00 319 TYR A N 1
ATOM 2298 C CA . TYR A 1 319 ? 1.609 -9.836 -21.589 1.00 72.00 319 TYR A CA 1
ATOM 2299 C C . TYR A 1 319 ? 2.028 -11.307 -21.456 1.00 72.00 319 TYR A C 1
ATOM 2301 O O . TYR A 1 319 ? 1.460 -12.055 -20.661 1.00 72.00 319 TYR A O 1
ATOM 2309 N N . LEU A 1 320 ? 3.070 -11.715 -22.185 1.00 76.44 320 LEU A N 1
ATOM 2310 C CA . LEU A 1 320 ? 3.631 -13.060 -22.099 1.00 76.44 320 LEU A CA 1
ATOM 2311 C C . LEU A 1 320 ? 4.165 -13.356 -20.691 1.00 76.44 320 LEU A C 1
ATOM 2313 O O . LEU A 1 320 ? 3.976 -14.463 -20.193 1.00 76.44 320 LEU A O 1
ATOM 2317 N N . MET A 1 321 ? 4.788 -12.377 -20.027 1.00 80.56 321 MET A N 1
ATOM 2318 C CA . MET A 1 321 ? 5.243 -12.519 -18.642 1.00 80.56 321 MET A CA 1
ATOM 2319 C C . MET A 1 321 ? 4.067 -12.755 -17.696 1.00 80.56 321 MET A C 1
ATOM 2321 O O . MET A 1 321 ? 4.129 -13.684 -16.897 1.00 80.56 321 MET A O 1
ATOM 2325 N N . THR A 1 322 ? 2.975 -11.996 -17.818 1.00 73.25 322 THR A N 1
ATOM 2326 C CA . THR A 1 322 ? 1.765 -12.211 -17.010 1.00 73.25 322 THR A CA 1
ATOM 2327 C C . THR A 1 322 ? 1.196 -13.617 -17.200 1.00 73.25 322 THR A C 1
ATOM 2329 O O . THR A 1 322 ? 0.895 -14.292 -16.215 1.00 73.25 322 THR A O 1
ATOM 2332 N N . VAL A 1 323 ? 1.098 -14.097 -18.445 1.00 81.00 323 VAL A N 1
ATOM 2333 C CA . VAL A 1 323 ? 0.612 -15.454 -18.751 1.00 81.00 323 VAL A CA 1
ATOM 2334 C C . VAL A 1 323 ? 1.532 -16.520 -18.156 1.00 81.00 323 VAL A C 1
ATOM 2336 O O . VAL A 1 323 ? 1.055 -17.445 -17.503 1.00 81.00 323 VAL A O 1
ATOM 2339 N N . LEU A 1 324 ? 2.847 -16.394 -18.340 1.00 83.56 324 LEU A N 1
ATOM 2340 C CA . LEU A 1 324 ? 3.808 -17.382 -17.850 1.00 83.56 324 LEU A CA 1
ATOM 2341 C C . LEU A 1 324 ? 3.887 -17.408 -16.320 1.00 83.56 324 LEU A C 1
ATOM 2343 O O . LEU A 1 324 ? 3.957 -18.488 -15.738 1.00 83.56 324 LEU A O 1
ATOM 2347 N N . VAL A 1 325 ? 3.837 -16.253 -15.654 1.00 82.88 325 VAL A N 1
ATOM 2348 C CA . VAL A 1 325 ? 3.782 -16.184 -14.186 1.00 82.88 325 VAL A CA 1
ATOM 2349 C C . VAL A 1 325 ? 2.489 -16.826 -13.680 1.00 82.88 325 VAL A C 1
ATOM 2351 O O . VAL A 1 325 ? 2.547 -17.648 -12.771 1.00 82.88 325 VAL A O 1
ATOM 2354 N N . SER A 1 326 ? 1.348 -16.539 -14.315 1.00 82.62 326 SER A N 1
ATOM 2355 C CA . SER A 1 326 ? 0.052 -17.122 -13.932 1.00 82.62 326 SER A CA 1
ATOM 2356 C C . SER A 1 326 ? 0.010 -18.640 -14.136 1.00 82.62 326 SER A C 1
ATOM 2358 O O . SER A 1 326 ? -0.518 -19.362 -13.297 1.00 82.62 326 SER A O 1
ATOM 2360 N N . ALA A 1 327 ? 0.596 -19.145 -15.225 1.00 91.12 327 ALA A N 1
ATOM 2361 C CA . ALA A 1 327 ? 0.622 -20.574 -15.536 1.00 91.12 327 ALA A CA 1
ATOM 2362 C C . ALA A 1 327 ? 1.617 -21.369 -14.672 1.00 91.12 327 ALA A C 1
ATOM 2364 O O . ALA A 1 327 ? 1.393 -22.547 -14.404 1.00 91.12 327 ALA A O 1
ATOM 2365 N N . THR A 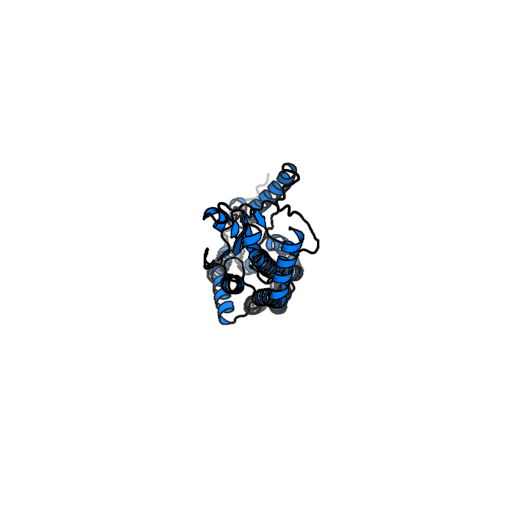1 328 ? 2.730 -20.753 -14.262 1.00 90.25 328 THR A N 1
ATOM 2366 C CA . THR A 1 328 ? 3.797 -21.431 -13.500 1.00 90.25 328 THR A CA 1
ATOM 2367 C C . THR A 1 328 ? 3.731 -21.187 -11.994 1.00 90.25 328 THR A C 1
ATOM 2369 O O . THR A 1 328 ? 4.387 -21.902 -11.240 1.00 90.25 328 THR A O 1
ATOM 2372 N N . GLY A 1 329 ? 3.006 -20.155 -11.551 1.00 88.06 329 GLY A N 1
ATOM 2373 C CA . GLY A 1 329 ? 3.000 -19.681 -10.165 1.00 88.06 329 GLY A CA 1
ATOM 2374 C C . GLY A 1 329 ? 4.331 -19.074 -9.701 1.00 88.06 329 GLY A C 1
ATOM 2375 O O . GLY A 1 329 ? 4.509 -18.822 -8.512 1.00 88.06 329 GLY A O 1
ATOM 2376 N N . SER A 1 330 ? 5.292 -18.855 -10.606 1.00 86.00 330 SER A N 1
ATOM 2377 C CA . SER A 1 330 ? 6.649 -18.425 -10.260 1.00 86.00 330 SER A CA 1
ATOM 2378 C C . SER A 1 330 ? 6.928 -17.000 -10.722 1.00 86.00 330 SER A C 1
ATOM 2380 O O . SER A 1 330 ? 6.938 -16.700 -11.913 1.00 86.00 330 SER A O 1
ATOM 2382 N N . THR A 1 331 ? 7.271 -16.122 -9.782 1.00 81.25 331 THR A N 1
ATOM 2383 C CA . THR A 1 331 ? 7.725 -14.751 -10.077 1.00 81.25 331 THR A CA 1
ATOM 2384 C C . THR A 1 331 ? 9.155 -14.692 -10.626 1.00 81.25 331 THR A C 1
ATOM 2386 O O . THR A 1 331 ? 9.617 -13.624 -11.017 1.00 81.25 331 THR A O 1
ATOM 2389 N N . LEU A 1 332 ? 9.859 -15.831 -10.700 1.00 88.50 332 LEU A N 1
ATOM 2390 C CA . LEU A 1 332 ? 11.218 -15.924 -11.249 1.00 88.50 332 LEU A CA 1
ATOM 2391 C C . LEU A 1 332 ? 11.252 -16.121 -12.767 1.00 88.50 332 LEU A C 1
ATOM 2393 O O . LEU A 1 332 ? 12.331 -16.044 -13.347 1.00 88.50 332 LEU A O 1
ATOM 2397 N N . VAL A 1 333 ? 10.104 -16.348 -13.412 1.00 89.31 333 VAL A N 1
ATOM 2398 C CA . VAL A 1 333 ? 9.960 -16.532 -14.869 1.00 89.31 333 VAL A CA 1
ATOM 2399 C C . VAL A 1 333 ? 10.742 -15.521 -15.726 1.00 89.31 333 VAL A C 1
ATOM 2401 O O . VAL A 1 333 ? 11.332 -15.951 -16.723 1.00 89.31 333 VAL A O 1
ATOM 2404 N N . PRO A 1 334 ? 10.820 -14.219 -15.379 1.00 87.62 334 PRO A N 1
ATOM 2405 C CA . PRO A 1 334 ? 11.613 -13.262 -16.150 1.00 87.62 334 PRO A CA 1
ATOM 2406 C C . PRO A 1 334 ? 13.100 -13.635 -16.283 1.00 87.62 334 PRO A C 1
ATOM 2408 O O . PRO A 1 334 ? 13.719 -13.315 -17.295 1.00 87.62 334 PRO A O 1
ATOM 2411 N N . GLY A 1 335 ? 13.665 -14.354 -15.306 1.00 91.56 335 GLY A N 1
ATOM 2412 C CA . GLY A 1 335 ? 15.047 -14.834 -15.334 1.00 91.56 335 GLY A CA 1
ATOM 2413 C C . GLY A 1 335 ? 15.307 -15.812 -16.488 1.00 91.56 335 GLY A C 1
ATOM 2414 O O . GLY A 1 335 ? 16.017 -15.466 -17.435 1.00 91.56 335 GLY A O 1
ATOM 2415 N N . PRO A 1 336 ? 14.691 -17.012 -16.476 1.00 92.38 336 PRO A N 1
ATOM 2416 C CA . PRO A 1 336 ? 14.778 -17.977 -17.571 1.00 92.38 336 PRO A CA 1
ATOM 2417 C C . PRO A 1 336 ? 14.352 -17.405 -18.924 1.00 92.38 336 PRO A C 1
ATOM 2419 O O . PRO A 1 336 ? 14.942 -17.750 -19.945 1.00 92.38 336 PRO A O 1
ATOM 2422 N N . TYR A 1 337 ? 13.376 -16.495 -18.947 1.00 91.12 337 TYR A N 1
ATOM 2423 C CA . TYR A 1 337 ? 12.997 -15.799 -20.172 1.00 91.12 337 TYR A CA 1
ATOM 2424 C C . TYR A 1 337 ? 14.186 -15.038 -20.776 1.00 91.12 337 TYR A C 1
ATOM 2426 O O . TYR A 1 337 ? 14.550 -15.270 -21.928 1.00 91.12 337 TYR A O 1
ATOM 2434 N N . LEU A 1 338 ? 14.858 -14.190 -19.993 1.00 91.38 338 LEU A N 1
ATOM 2435 C CA . LEU A 1 338 ? 16.043 -13.464 -20.458 1.00 91.38 338 LEU A CA 1
ATOM 2436 C C . LEU A 1 338 ? 17.193 -14.405 -20.848 1.00 91.38 338 LEU A C 1
ATOM 2438 O O . LEU A 1 338 ? 17.919 -14.103 -21.791 1.00 91.38 338 LEU A O 1
ATOM 2442 N N . MET A 1 339 ? 17.334 -15.558 -20.187 1.00 95.06 339 MET A N 1
ATOM 2443 C CA . MET A 1 339 ? 18.327 -16.583 -20.544 1.00 95.06 339 MET A CA 1
ATOM 2444 C C . MET A 1 339 ? 18.109 -17.151 -21.957 1.00 95.06 339 MET A C 1
ATOM 2446 O O . MET A 1 339 ? 19.069 -17.342 -22.709 1.00 95.06 339 MET A O 1
ATOM 2450 N N . VAL A 1 340 ? 16.854 -17.379 -22.358 1.00 93.50 340 VAL A N 1
ATOM 2451 C CA . VAL A 1 340 ? 16.519 -17.839 -23.718 1.00 93.50 340 VAL A CA 1
ATOM 2452 C C . VAL A 1 340 ? 16.959 -16.809 -24.761 1.00 93.50 340 VAL A C 1
ATOM 2454 O O . VAL A 1 340 ? 17.644 -17.156 -25.726 1.00 93.50 340 VAL A O 1
ATOM 2457 N N . PHE A 1 341 ? 16.652 -15.528 -24.544 1.00 89.62 341 PHE A N 1
ATOM 2458 C CA . PHE A 1 341 ? 17.080 -14.457 -25.453 1.00 89.62 341 PHE A CA 1
ATOM 2459 C C . PHE A 1 341 ? 18.593 -14.250 -25.441 1.00 89.62 341 PHE A C 1
ATOM 2461 O O . PHE A 1 341 ? 19.183 -14.020 -26.496 1.00 89.62 341 PHE A O 1
ATOM 2468 N N . ALA A 1 342 ? 19.237 -14.395 -24.283 1.00 93.44 342 ALA A N 1
ATOM 2469 C CA . ALA A 1 342 ? 20.688 -14.341 -24.167 1.00 93.44 342 ALA A CA 1
ATOM 2470 C C . ALA A 1 342 ? 21.365 -15.446 -24.989 1.00 93.44 342 ALA A C 1
ATOM 2472 O O . ALA A 1 342 ? 22.375 -15.189 -25.638 1.00 93.44 342 ALA A O 1
ATOM 2473 N N . THR A 1 343 ? 20.776 -16.645 -25.036 1.00 93.81 343 THR A N 1
ATOM 2474 C CA . THR A 1 343 ? 21.278 -17.761 -25.851 1.00 93.81 343 THR A CA 1
ATOM 2475 C C . THR A 1 343 ? 21.170 -17.451 -27.345 1.00 93.81 343 THR A C 1
ATOM 2477 O O . THR A 1 343 ? 22.128 -17.656 -28.088 1.00 93.81 343 THR A O 1
ATOM 2480 N N . GLY A 1 344 ? 20.037 -16.893 -27.787 1.00 91.50 344 GLY A N 1
ATOM 2481 C CA . GLY A 1 344 ? 19.872 -16.427 -29.168 1.00 91.50 344 GLY A CA 1
ATOM 2482 C C . GLY A 1 344 ? 20.857 -15.311 -29.535 1.00 91.50 344 GLY A C 1
ATOM 2483 O O . GLY A 1 344 ? 21.476 -15.356 -30.597 1.00 91.50 344 GLY A O 1
ATOM 2484 N N . GLY A 1 345 ? 21.059 -14.347 -28.632 1.00 89.31 345 GLY A N 1
ATOM 2485 C CA . GLY A 1 345 ? 22.038 -13.271 -28.794 1.00 89.31 345 GLY A CA 1
ATOM 2486 C C . GLY A 1 345 ? 23.476 -13.783 -28.874 1.00 89.31 345 GLY A C 1
ATOM 2487 O O . GLY A 1 345 ? 24.234 -13.332 -29.728 1.00 89.31 345 GLY A O 1
ATOM 2488 N N . LEU A 1 346 ? 23.839 -14.763 -28.044 1.00 92.69 346 LEU A N 1
ATOM 2489 C CA . LEU A 1 346 ? 25.157 -15.395 -28.066 1.00 92.69 346 LEU A CA 1
ATOM 2490 C C . LEU A 1 346 ? 25.386 -16.166 -29.372 1.00 92.69 346 LEU A C 1
ATOM 2492 O O . LEU A 1 346 ? 26.430 -16.012 -30.000 1.00 92.69 346 LEU A O 1
ATOM 2496 N N . ALA A 1 347 ? 24.395 -16.939 -29.824 1.00 91.88 347 ALA A N 1
ATOM 2497 C CA . ALA A 1 347 ? 24.462 -17.630 -31.109 1.00 91.88 347 ALA A CA 1
ATOM 2498 C C . ALA A 1 347 ? 24.638 -16.639 -32.271 1.00 91.88 347 ALA A C 1
ATOM 2500 O O . ALA A 1 347 ? 25.491 -16.848 -33.131 1.00 91.88 347 ALA A O 1
ATOM 2501 N N . ALA A 1 348 ? 23.892 -15.529 -32.267 1.00 86.56 348 ALA A N 1
ATOM 2502 C CA . ALA A 1 348 ? 24.056 -14.473 -33.260 1.00 86.56 348 ALA A CA 1
ATOM 2503 C C . ALA A 1 348 ? 25.474 -13.880 -33.219 1.00 86.56 348 ALA A C 1
ATOM 2505 O O . ALA A 1 348 ? 26.124 -13.799 -34.259 1.00 86.56 348 ALA A O 1
ATOM 2506 N N . ALA A 1 349 ? 25.986 -13.549 -32.031 1.00 87.81 349 ALA A N 1
ATOM 2507 C CA . ALA A 1 349 ? 27.318 -12.974 -31.853 1.00 87.81 349 ALA A CA 1
ATOM 2508 C C . ALA A 1 349 ? 28.426 -13.840 -32.468 1.00 87.81 349 ALA A C 1
ATOM 2510 O O . ALA A 1 349 ? 29.283 -13.322 -33.172 1.00 87.81 349 ALA A O 1
ATOM 2511 N N . LEU A 1 350 ? 28.350 -15.159 -32.278 1.00 87.19 350 LEU A N 1
ATOM 2512 C CA . LEU A 1 350 ? 29.332 -16.117 -32.800 1.00 87.19 350 LEU A CA 1
ATOM 2513 C C . LEU A 1 350 ? 29.268 -16.303 -34.327 1.00 87.19 350 LEU A C 1
ATOM 2515 O O . LEU A 1 350 ? 30.184 -16.864 -34.923 1.00 87.19 350 LEU A O 1
ATOM 2519 N N . THR A 1 351 ? 28.183 -15.867 -34.972 1.00 87.38 351 THR A N 1
ATOM 2520 C CA . THR A 1 351 ? 28.009 -15.959 -36.436 1.00 87.38 351 THR A CA 1
ATOM 2521 C C . THR A 1 351 ? 28.315 -14.653 -37.163 1.00 87.38 351 THR A C 1
ATOM 2523 O O . THR A 1 351 ? 28.568 -14.653 -38.372 1.00 87.38 351 THR A O 1
ATOM 2526 N N . LEU A 1 352 ? 28.283 -13.530 -36.445 1.00 85.38 352 LEU A N 1
ATOM 2527 C CA . LEU A 1 352 ? 28.540 -12.213 -37.002 1.00 85.38 352 LEU A CA 1
ATOM 2528 C C . LEU A 1 352 ? 30.043 -11.969 -37.133 1.00 85.38 352 LEU A C 1
ATOM 2530 O O . LEU A 1 352 ? 30.853 -12.406 -36.325 1.00 85.38 352 LEU A O 1
ATOM 2534 N N . LYS A 1 353 ? 30.433 -11.245 -38.183 1.00 84.75 353 LYS A N 1
ATOM 2535 C CA . LYS A 1 353 ? 31.839 -10.890 -38.397 1.00 84.75 353 LYS A CA 1
ATOM 2536 C C . LYS A 1 353 ? 32.218 -9.728 -37.485 1.00 84.75 353 LYS A C 1
ATOM 2538 O O . LYS A 1 353 ? 31.512 -8.722 -37.471 1.00 84.75 353 LYS A O 1
ATOM 2543 N N . GLU A 1 354 ? 33.372 -9.824 -36.834 1.00 88.00 354 GLU A N 1
ATOM 2544 C CA . GLU A 1 354 ? 33.985 -8.697 -36.125 1.00 88.00 354 GLU A CA 1
ATOM 2545 C C . GLU A 1 354 ? 34.223 -7.510 -37.078 1.00 88.00 354 GLU A C 1
ATOM 2547 O O . GLU A 1 354 ? 34.672 -7.674 -38.222 1.00 88.00 354 GLU A O 1
ATOM 2552 N N . THR A 1 355 ? 33.901 -6.309 -36.611 1.00 85.06 355 THR A N 1
ATOM 2553 C CA . THR A 1 355 ? 33.943 -5.065 -37.390 1.00 85.06 355 THR A CA 1
ATOM 2554 C C . THR A 1 355 ? 34.821 -3.983 -36.770 1.00 85.06 355 THR A C 1
ATOM 2556 O O . THR A 1 355 ? 35.197 -3.050 -37.481 1.00 85.06 355 THR A O 1
ATOM 2559 N N . ALA A 1 356 ? 35.220 -4.118 -35.503 1.00 83.31 356 ALA A N 1
ATOM 2560 C CA . ALA A 1 356 ? 36.100 -3.168 -34.839 1.00 83.31 356 ALA A CA 1
ATOM 2561 C C . ALA A 1 356 ? 37.425 -2.997 -35.603 1.00 83.31 356 ALA A C 1
ATOM 2563 O O . ALA A 1 356 ? 38.047 -3.960 -36.057 1.00 83.31 356 ALA A O 1
ATOM 2564 N N . GLY A 1 357 ? 37.849 -1.742 -35.773 1.00 73.19 357 GLY A N 1
ATOM 2565 C CA . GLY A 1 357 ? 39.096 -1.393 -36.460 1.00 73.19 357 GLY A CA 1
ATOM 2566 C C . GLY A 1 357 ? 39.092 -1.597 -37.981 1.00 73.19 357 GLY A C 1
ATOM 2567 O O . GLY A 1 357 ? 40.125 -1.383 -38.616 1.00 73.19 357 GLY A O 1
ATOM 2568 N N . ARG A 1 358 ? 37.965 -1.987 -38.596 1.00 78.38 358 ARG A N 1
ATOM 2569 C CA . ARG A 1 358 ? 37.846 -2.115 -40.058 1.00 78.38 358 ARG A CA 1
ATOM 2570 C C . ARG A 1 358 ? 37.373 -0.809 -40.693 1.00 78.38 358 ARG A C 1
ATOM 2572 O O . ARG A 1 358 ? 36.548 -0.089 -40.135 1.00 78.38 358 ARG A O 1
ATOM 2579 N N . ALA A 1 359 ? 37.875 -0.513 -41.892 1.00 72.69 359 ALA A N 1
ATOM 2580 C CA . ALA A 1 359 ? 37.428 0.648 -42.655 1.00 72.69 359 ALA A CA 1
ATOM 2581 C C . ALA A 1 359 ? 35.937 0.518 -43.015 1.00 72.69 359 ALA A C 1
ATOM 2583 O O . ALA A 1 359 ? 35.501 -0.501 -43.552 1.00 72.69 359 ALA A O 1
ATOM 2584 N N . LEU A 1 360 ? 35.165 1.570 -42.729 1.00 66.81 360 LEU A N 1
ATOM 2585 C CA . LEU A 1 360 ? 33.721 1.610 -42.989 1.00 66.81 360 LEU A CA 1
ATOM 2586 C C . LEU A 1 360 ? 33.379 1.756 -44.476 1.00 66.81 360 LEU A C 1
ATOM 2588 O O . LEU A 1 360 ? 32.274 1.394 -44.870 1.00 66.81 360 LEU A O 1
ATOM 2592 N N . LEU A 1 361 ? 34.299 2.312 -45.268 1.00 64.94 361 LEU A N 1
ATOM 2593 C CA . LEU A 1 361 ? 34.188 2.451 -46.718 1.00 64.94 361 LEU A CA 1
ATOM 2594 C C . LEU A 1 361 ? 35.004 1.342 -47.371 1.00 64.94 361 LEU A C 1
ATOM 2596 O O . LEU A 1 361 ? 36.226 1.299 -47.213 1.00 64.94 361 LEU A O 1
ATOM 2600 N N . ARG A 1 362 ? 34.334 0.450 -48.099 1.00 68.44 362 ARG A N 1
ATOM 2601 C CA . ARG A 1 362 ? 35.005 -0.554 -48.926 1.00 68.44 362 ARG A CA 1
ATOM 2602 C C . ARG A 1 362 ? 35.210 0.015 -50.333 1.00 68.44 362 ARG A C 1
ATOM 2604 O O . ARG A 1 362 ? 34.429 0.868 -50.745 1.00 68.44 362 ARG A O 1
ATOM 2611 N N . PRO A 1 363 ? 36.214 -0.448 -51.097 1.00 65.00 363 PRO A N 1
ATOM 2612 C CA . PRO A 1 363 ? 36.402 -0.030 -52.494 1.00 65.00 363 PRO A CA 1
ATOM 2613 C C . PRO A 1 363 ? 35.118 -0.176 -53.333 1.00 65.00 363 PRO A C 1
ATOM 2615 O O . PRO A 1 363 ? 34.745 0.717 -54.085 1.00 65.00 363 PRO A O 1
ATOM 2618 N N . GLU A 1 364 ? 34.370 -1.246 -53.058 1.00 65.00 364 GLU A N 1
ATOM 2619 C CA . GLU A 1 364 ? 33.057 -1.589 -53.619 1.00 65.00 364 GLU A CA 1
ATOM 2620 C C . GLU A 1 364 ? 31.983 -0.497 -53.428 1.00 65.00 364 GLU A C 1
ATOM 2622 O O . GLU A 1 364 ? 31.021 -0.422 -54.193 1.00 65.00 364 GLU A O 1
ATOM 2627 N N . ASP A 1 365 ? 32.117 0.326 -52.382 1.00 62.25 365 ASP A N 1
ATOM 2628 C CA . ASP A 1 365 ? 31.183 1.403 -52.043 1.00 62.25 365 ASP A CA 1
ATOM 2629 C C . ASP A 1 365 ? 31.505 2.710 -52.799 1.00 62.25 365 ASP A C 1
ATOM 2631 O O . ASP A 1 365 ? 30.684 3.627 -52.811 1.00 62.25 365 ASP A O 1
ATOM 2635 N N . VAL A 1 366 ? 32.685 2.806 -53.431 1.00 63.56 366 VAL A N 1
ATOM 2636 C CA . VAL A 1 366 ? 33.185 4.004 -54.134 1.00 63.56 366 VAL A CA 1
ATOM 2637 C C . VAL A 1 366 ? 32.978 3.903 -55.653 1.00 63.56 366 VAL A C 1
ATOM 2639 O O . VAL A 1 366 ? 32.715 4.915 -56.305 1.00 63.56 366 VAL A O 1
ATOM 2642 N N . ASP A 1 367 ? 32.996 2.689 -56.212 1.00 56.88 367 ASP A N 1
ATOM 2643 C CA . ASP A 1 367 ? 32.937 2.424 -57.662 1.00 56.88 367 ASP A CA 1
ATOM 2644 C C . ASP A 1 367 ? 31.577 2.738 -58.333 1.00 56.88 367 ASP A C 1
ATOM 2646 O O . ASP A 1 367 ? 31.422 2.593 -59.545 1.00 56.88 367 ASP A O 1
ATOM 2650 N N . GLY A 1 368 ? 30.578 3.201 -57.571 1.00 54.28 368 GLY A N 1
ATOM 2651 C CA . GLY A 1 368 ? 29.246 3.580 -58.066 1.00 54.28 368 GLY A CA 1
ATOM 2652 C C . GLY A 1 368 ? 28.985 5.086 -58.199 1.00 54.28 368 GLY A C 1
ATOM 2653 O O . GLY A 1 368 ? 27.875 5.470 -58.570 1.00 54.28 368 GLY A O 1
ATOM 2654 N N . VAL A 1 369 ? 29.952 5.953 -57.878 1.00 50.09 369 VAL A N 1
ATOM 2655 C CA . VAL A 1 369 ? 29.769 7.416 -57.927 1.00 50.09 369 VAL A CA 1
ATOM 2656 C C . VAL A 1 369 ? 30.225 7.950 -59.295 1.00 50.09 369 VAL A C 1
ATOM 2658 O O . VAL A 1 369 ? 31.401 7.798 -59.630 1.00 50.09 369 VAL A O 1
ATOM 2661 N N . PRO A 1 370 ? 29.360 8.604 -60.103 1.00 48.62 370 PRO A N 1
ATOM 2662 C CA . PRO A 1 370 ? 29.796 9.241 -61.343 1.00 48.62 370 PRO A CA 1
ATOM 2663 C C . PRO A 1 370 ? 30.881 10.270 -61.023 1.00 48.62 370 PRO A C 1
ATOM 2665 O O . PRO A 1 370 ? 30.681 11.141 -60.174 1.00 48.62 370 PRO A O 1
ATOM 2668 N N . ALA A 1 371 ? 32.035 10.173 -61.685 1.00 47.53 371 ALA A N 1
ATOM 2669 C CA . ALA A 1 371 ? 33.135 11.104 -61.480 1.00 47.53 371 ALA A CA 1
ATOM 2670 C C . ALA A 1 371 ? 32.671 12.545 -61.767 1.00 47.53 371 ALA A C 1
ATOM 2672 O O . ALA A 1 371 ? 32.444 12.923 -62.916 1.00 47.53 371 ALA A O 1
ATOM 2673 N N . GLY A 1 372 ? 32.528 13.353 -60.712 1.00 50.28 372 GLY A N 1
ATOM 2674 C CA . GLY A 1 372 ? 32.277 14.787 -60.831 1.00 50.28 372 GLY A CA 1
ATOM 2675 C C . GLY A 1 372 ? 33.408 15.489 -61.598 1.00 50.28 372 GLY A C 1
ATOM 2676 O O . GLY A 1 372 ? 34.542 14.996 -61.629 1.00 50.28 372 GLY A O 1
ATOM 2677 N N . PRO A 1 373 ? 33.133 16.634 -62.246 1.00 44.12 373 PRO A N 1
ATOM 2678 C CA . PRO A 1 373 ? 34.059 17.241 -63.191 1.00 44.12 373 PRO A CA 1
ATOM 2679 C C . PRO A 1 373 ? 35.360 17.657 -62.494 1.00 44.12 373 PRO A C 1
ATOM 2681 O O . PRO A 1 373 ? 35.363 18.451 -61.552 1.00 44.12 373 PRO A O 1
ATOM 2684 N N . ARG A 1 374 ? 36.487 17.123 -62.984 1.00 45.34 374 ARG A N 1
ATOM 2685 C CA . ARG A 1 374 ? 37.836 17.491 -62.538 1.00 45.34 374 ARG A CA 1
ATOM 2686 C C . ARG A 1 374 ? 38.040 18.998 -62.723 1.00 45.34 374 ARG A C 1
ATOM 2688 O O . ARG A 1 374 ? 38.095 19.481 -63.855 1.00 45.34 374 ARG A O 1
ATOM 2695 N N . ARG A 1 375 ? 38.199 19.743 -61.623 1.00 44.88 375 ARG A N 1
ATOM 2696 C CA . ARG A 1 375 ? 38.691 21.128 -61.661 1.00 44.88 375 ARG A CA 1
ATOM 2697 C C . ARG A 1 375 ? 40.077 21.131 -62.308 1.00 44.88 375 ARG A C 1
ATOM 2699 O O . ARG A 1 375 ? 41.018 20.550 -61.772 1.00 44.88 375 ARG A O 1
ATOM 2706 N N . ARG A 1 376 ? 40.191 21.778 -63.470 1.00 43.34 376 ARG A N 1
ATOM 2707 C CA . ARG A 1 376 ? 41.479 22.116 -64.082 1.00 43.34 376 ARG A CA 1
ATOM 2708 C C . ARG A 1 376 ? 42.239 23.037 -63.128 1.00 43.34 376 ARG A C 1
ATOM 2710 O O . ARG A 1 376 ? 41.726 24.091 -62.760 1.00 43.34 376 ARG A O 1
ATOM 2717 N N . ALA A 1 377 ? 43.453 22.642 -62.757 1.00 46.91 377 ALA A N 1
ATOM 2718 C CA . ALA A 1 377 ? 44.444 23.567 -62.233 1.00 46.91 377 ALA A CA 1
ATOM 2719 C C . ALA A 1 377 ? 44.806 24.544 -63.363 1.00 46.91 377 ALA A C 1
ATOM 2721 O O . ALA A 1 377 ? 45.345 24.136 -64.391 1.00 46.91 377 ALA A O 1
ATOM 2722 N N . GLY A 1 378 ? 44.415 25.807 -63.204 1.00 40.81 378 GLY A N 1
ATOM 2723 C CA . GLY A 1 378 ? 44.847 26.909 -64.053 1.00 40.81 378 GLY A CA 1
ATOM 2724 C C . GLY A 1 378 ? 45.994 27.632 -63.364 1.00 40.81 378 GLY A C 1
ATOM 2725 O O . GLY A 1 378 ? 45.834 28.091 -62.237 1.00 40.81 378 GLY A O 1
ATOM 2726 N N . ALA A 1 379 ? 47.132 27.678 -64.046 1.00 41.00 379 ALA A N 1
ATOM 2727 C CA . ALA A 1 379 ? 48.254 28.541 -63.731 1.00 41.00 379 ALA A CA 1
ATOM 2728 C C . ALA A 1 379 ? 47.887 30.013 -63.983 1.00 41.00 379 ALA A C 1
ATOM 2730 O O . ALA A 1 379 ? 47.328 30.326 -65.037 1.00 41.00 379 ALA A O 1
ATOM 2731 N N . ALA A 1 380 ? 48.240 30.874 -63.032 1.00 38.91 380 ALA A N 1
ATOM 2732 C CA . ALA A 1 380 ? 48.728 32.239 -63.217 1.00 38.91 380 ALA A CA 1
ATOM 2733 C C . ALA A 1 380 ? 49.425 32.655 -61.917 1.00 38.91 380 ALA A C 1
ATOM 2735 O O . ALA A 1 380 ? 48.790 32.477 -60.851 1.00 38.91 380 ALA A O 1
#

Foldseek 3Di:
DVVVLLVQLVVQLVVCVVVLVVQLVVLQV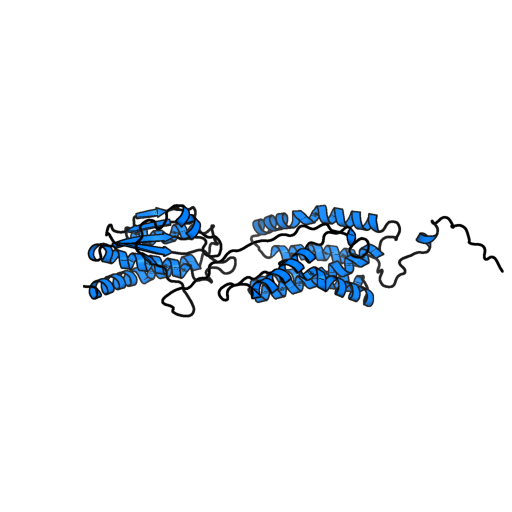DAAAFPRQQVNLVRLCPLVVVLPWDKDGPLPNSKIKTKADDFLAEEEQEQERHADVLGGVPQSSSNFSSVSSSSQSSCNSCCVVVRYMYMYMHFGRPPPNCRVVVCVVVPPPPSHPYYDTDTDDPDDDPDDDDDDDDDDDDFFDKADDDCVPCVVVIGDSVVVVVVVVVVVVVCVVVDPPRDDDDDDDPPDLLPPLLQVLLVVCLVPFLLVLLLVLLVCLLPCLLVLLVQPSVDDVSVVVSVNSNSNSVSNNNSSCVVLLQLQDQPVCSVVSSCVVVVVCCVVDVPCVVVVLVVVCVVPVDPSVRSVVSNVVSVVSNVVSVVRDIRRPHDSHDPVNVVPDDDDDDDDDDDD